Protein AF-0000000074443083 (afdb_homodimer)

Secondary structure (DSSP, 8-state):
--TTS-------------------------------HHHHHHHHHHHIIIIIIHHHIIIIIS-GGGHHHHHHHTHHHHHHHHHTTSS-HHHHHHHS-SS-----GGG--HHHHHHHHHHHS-PPP-TT-SSSPPPTT---HHHHHHHHHHHHIIIIIT-SSS---HHHHHHHHHHHHHHHHHHH-HHHHHHHHHHHHS-S-HHHHHHHHHHHH-/--TTS-------------------------------HHHHHHHHHHHIIIIIIHHIIIIIIS-GGGHHHHHHHTHHHHHHHHHTTSS-HHHHHHHS-SS-----GGG--HHHHHHHHHHHS-PPPPTT-SSSPPPTT---HHHHHHHHHHHHIIIIIT-SSS---HHHHHHHHHHHHHHHHHHH-HHHHHHHHHHHHS-S-HHHHHHHHHHHH-

Solvent-accessible surface area (backbone atoms only — not comparable to full-atom values): 24601 Å² total; per-residue (Å²): 122,73,66,73,66,71,75,80,71,78,85,72,88,77,83,72,71,78,68,73,69,72,68,72,68,70,76,69,75,82,69,75,64,79,69,35,66,29,33,33,43,33,42,49,50,48,37,47,44,28,41,51,43,24,48,32,55,40,59,53,69,48,48,67,88,51,43,66,60,50,50,61,75,41,38,68,61,53,49,51,34,37,74,69,60,73,38,47,72,68,55,47,40,55,70,56,46,88,58,94,54,86,70,59,68,81,68,40,18,56,67,56,48,49,54,44,45,54,67,71,58,79,53,65,67,39,96,60,39,78,85,39,75,54,60,90,83,56,80,45,72,52,30,31,54,28,40,53,52,47,47,44,39,59,62,61,60,60,28,35,48,48,54,33,53,71,69,59,39,54,52,51,50,51,55,50,47,54,35,48,23,70,62,52,31,69,67,50,47,57,29,49,54,51,45,72,71,49,63,56,33,42,65,61,50,52,53,48,54,54,60,67,70,106,124,80,63,75,64,72,76,80,70,79,85,71,87,81,79,72,71,77,69,70,69,72,68,71,68,69,76,68,74,80,69,74,64,79,67,35,65,30,33,34,43,32,41,50,50,47,37,48,44,29,42,50,42,25,49,32,54,40,61,52,70,50,43,65,88,50,44,66,60,50,50,61,74,40,39,68,62,52,48,50,35,39,74,70,60,74,38,46,73,68,56,47,40,55,70,54,45,88,58,94,54,86,70,60,67,78,69,39,18,58,69,58,48,50,53,43,45,55,68,69,54,78,55,65,67,40,95,61,39,77,85,38,75,54,59,90,82,54,82,45,72,52,30,33,55,27,40,53,53,48,48,45,38,60,61,60,60,58,28,35,48,48,54,32,53,71,68,60,39,55,49,52,50,52,55,51,47,53,36,46,25,72,62,52,29,67,65,50,48,57,28,50,55,50,45,72,70,49,64,55,32,43,64,62,50,51,54,49,53,55,61,66,71,105

Structure (mmCIF, N/CA/C/O backbone):
data_AF-0000000074443083-model_v1
#
loop_
_entity.id
_entity.type
_entity.pdbx_description
1 polymer 'E3 ubiquitin-protein ligase DZIP3'
#
loop_
_atom_site.group_PDB
_atom_site.id
_atom_site.type_symbol
_atom_site.label_atom_id
_atom_site.label_alt_id
_atom_site.label_comp_id
_atom_site.label_asym_id
_atom_site.label_entity_id
_atom_site.label_seq_id
_atom_site.pdbx_PDB_ins_code
_atom_site.Cartn_x
_atom_site.Cartn_y
_atom_site.Cartn_z
_atom_site.occupancy
_atom_site.B_iso_or_equiv
_atom_site.auth_seq_id
_atom_site.auth_comp_id
_atom_site.auth_asym_id
_atom_site.auth_atom_id
_atom_site.pdbx_PDB_model_num
ATOM 1 N N . MET A 1 1 ? 19.5 -22.75 -14.625 1 21.95 1 MET A N 1
ATOM 2 C CA . MET A 1 1 ? 18.422 -23.109 -15.539 1 21.95 1 MET A CA 1
ATOM 3 C C . MET A 1 1 ? 17.125 -23.344 -14.766 1 21.95 1 MET A C 1
ATOM 5 O O . MET A 1 1 ? 17.078 -24.172 -13.859 1 21.95 1 MET A O 1
ATOM 9 N N . CYS A 1 2 ? 16.375 -22.266 -14.609 1 32.09 2 CYS A N 1
ATOM 10 C CA . CYS A 1 2 ? 15.164 -22.453 -13.82 1 32.09 2 CYS A CA 1
ATOM 11 C C . CYS A 1 2 ? 14.359 -23.656 -14.312 1 32.09 2 CYS A C 1
ATOM 13 O O . CYS A 1 2 ? 13.859 -23.641 -15.438 1 32.09 2 CYS A O 1
ATOM 15 N N . THR A 1 3 ? 14.844 -24.812 -14.039 1 29.73 3 THR A N 1
ATOM 16 C CA . THR A 1 3 ? 14.398 -26.109 -14.531 1 29.73 3 THR A CA 1
ATOM 17 C C . THR A 1 3 ? 12.875 -26.219 -14.492 1 29.73 3 THR A C 1
ATOM 19 O O . THR A 1 3 ? 12.312 -27.281 -14.719 1 29.73 3 THR A O 1
ATOM 22 N N . LEU A 1 4 ? 12.25 -25.172 -14 1 33.5 4 LEU A N 1
ATOM 23 C CA . LEU A 1 4 ? 10.867 -25.641 -13.906 1 33.5 4 LEU A CA 1
ATOM 24 C C . LEU A 1 4 ? 10.281 -25.891 -15.289 1 33.5 4 LEU A C 1
ATOM 26 O O . LEU A 1 4 ? 9.086 -26.156 -15.422 1 33.5 4 LEU A O 1
ATOM 30 N N . LEU A 1 5 ? 10.867 -25.25 -16.312 1 33.38 5 LEU A N 1
ATOM 31 C CA . LEU A 1 5 ? 10.078 -25.578 -17.5 1 33.38 5 LEU A CA 1
ATOM 32 C C . LEU A 1 5 ? 10.141 -27.062 -17.812 1 33.38 5 LEU A C 1
ATOM 34 O O . LEU A 1 5 ? 11.227 -27.609 -18.047 1 33.38 5 LEU A O 1
ATOM 38 N N . ARG A 1 6 ? 9.242 -27.844 -17.266 1 30.53 6 ARG A N 1
ATOM 39 C CA . ARG A 1 6 ? 9.062 -29.234 -17.672 1 30.53 6 ARG A CA 1
ATOM 40 C C . ARG A 1 6 ? 9.367 -29.422 -19.156 1 30.53 6 ARG A C 1
ATOM 42 O O . ARG A 1 6 ? 8.891 -28.656 -19.984 1 30.53 6 ARG A O 1
ATOM 49 N N . SER A 1 7 ? 10.57 -29.891 -19.5 1 26.97 7 SER A N 1
ATOM 50 C CA . SER A 1 7 ? 10.906 -30.469 -20.797 1 26.97 7 SER A CA 1
ATOM 51 C C . SER A 1 7 ? 9.773 -31.344 -21.328 1 26.97 7 SER A C 1
ATOM 53 O O . SER A 1 7 ? 9.406 -32.344 -20.719 1 26.97 7 SER A O 1
ATOM 55 N N . PHE A 1 8 ? 8.781 -30.828 -22 1 29.48 8 PHE A N 1
ATOM 56 C CA . PHE A 1 8 ? 7.875 -31.625 -22.812 1 29.48 8 PHE A CA 1
ATOM 57 C C . PHE A 1 8 ? 8.648 -32.562 -23.719 1 29.48 8 PHE A C 1
ATOM 59 O O . PHE A 1 8 ? 9.156 -32.156 -24.766 1 29.48 8 PHE A O 1
ATOM 66 N N . ASP A 1 9 ? 9.516 -33.438 -23.172 1 26.5 9 ASP A N 1
ATOM 67 C CA . ASP A 1 9 ? 10.195 -34.406 -24.016 1 26.5 9 ASP A CA 1
ATOM 68 C C . ASP A 1 9 ? 9.203 -35.125 -24.938 1 26.5 9 ASP A C 1
ATOM 70 O O . ASP A 1 9 ? 8.047 -35.312 -24.562 1 26.5 9 ASP A O 1
ATOM 74 N N . LYS A 1 10 ? 9.531 -35.281 -26.203 1 28.55 10 LYS A N 1
ATOM 75 C CA . LYS A 1 10 ? 8.914 -35.906 -27.359 1 28.55 10 LYS A CA 1
ATOM 76 C C . LYS A 1 10 ? 8.539 -37.344 -27.078 1 28.55 10 LYS A C 1
ATOM 78 O O . LYS A 1 10 ? 9.281 -38.062 -26.391 1 28.55 10 LYS A O 1
ATOM 83 N N . PRO A 1 11 ? 7.203 -37.812 -27.359 1 29.81 11 PRO A N 1
ATOM 84 C CA . PRO A 1 11 ? 6.582 -39.125 -27.203 1 29.81 11 PRO A CA 1
ATOM 85 C C . PRO A 1 11 ? 7.336 -40.25 -27.938 1 29.81 11 PRO A C 1
ATOM 87 O O . PRO A 1 11 ? 7.395 -40.219 -29.172 1 29.81 11 PRO A O 1
ATOM 90 N N . GLY A 1 12 ? 8.617 -40.562 -27.719 1 25.81 12 GLY A N 1
ATOM 91 C CA . GLY A 1 12 ? 9.016 -41.719 -28.531 1 25.81 12 GLY A CA 1
ATOM 92 C C . GLY A 1 12 ? 8.031 -42.844 -28.484 1 25.81 12 GLY A C 1
ATOM 93 O O . GLY A 1 12 ? 7.043 -42.812 -27.766 1 25.81 12 GLY A O 1
ATOM 94 N N . GLY A 1 13 ? 8.453 -44.219 -28.719 1 26.98 13 GLY A N 1
ATOM 95 C CA . GLY A 1 13 ? 7.91 -45.469 -29.25 1 26.98 13 GLY A CA 1
ATOM 96 C C . GLY A 1 13 ? 6.82 -46.062 -28.391 1 26.98 13 GLY A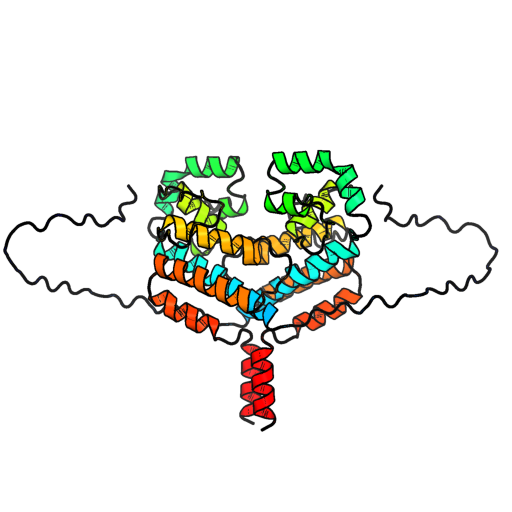 C 1
ATOM 97 O O . GLY A 1 13 ? 6.637 -45.656 -27.234 1 26.98 13 GLY A O 1
ATOM 98 N N . LYS A 1 14 ? 6.07 -47.375 -28.875 1 30.81 14 LYS A N 1
ATOM 99 C CA . LYS A 1 14 ? 4.754 -48 -28.875 1 30.81 14 LYS A CA 1
ATOM 100 C C . LYS A 1 14 ? 4.41 -48.562 -27.5 1 30.81 14 LYS A C 1
ATOM 102 O O . LYS A 1 14 ? 3.295 -49.031 -27.281 1 30.81 14 LYS A O 1
ATOM 107 N N . ASN A 1 15 ? 5.434 -49.094 -26.797 1 29.47 15 ASN A N 1
ATOM 108 C CA . ASN A 1 15 ? 4.906 -50.125 -25.906 1 29.47 15 ASN A CA 1
ATOM 109 C C . ASN A 1 15 ? 4.016 -49.531 -24.828 1 29.47 15 ASN A C 1
ATOM 111 O O . ASN A 1 15 ? 4.457 -48.688 -24.047 1 29.47 15 ASN A O 1
ATOM 115 N N . LYS A 1 16 ? 2.668 -49.594 -25.062 1 30.8 16 LYS A N 1
ATOM 116 C CA . LYS A 1 16 ? 1.532 -48.969 -24.391 1 30.8 16 LYS A CA 1
ATOM 117 C C . LYS A 1 16 ? 1.46 -49.406 -22.922 1 30.8 16 LYS A C 1
ATOM 119 O O . LYS A 1 16 ? 0.587 -50.188 -22.547 1 30.8 16 LYS A O 1
ATOM 124 N N . GLY A 1 17 ? 2.584 -49.938 -22.344 1 27.62 17 GLY A N 1
ATOM 125 C CA . GLY A 1 17 ? 2.174 -50.281 -20.984 1 27.62 17 GLY A CA 1
ATOM 126 C C . GLY A 1 17 ? 1.468 -49.156 -20.266 1 27.62 17 GLY A C 1
ATOM 127 O O . GLY A 1 17 ? 1.837 -48 -20.422 1 27.62 17 GLY A O 1
ATOM 128 N N . ARG A 1 18 ? 0.108 -49.375 -20.062 1 26.36 18 ARG A N 1
ATOM 129 C CA . ARG A 1 18 ? -0.791 -48.5 -19.328 1 26.36 18 ARG A CA 1
ATOM 130 C C . ARG A 1 18 ? -0.163 -48.094 -18 1 26.36 18 ARG A C 1
ATOM 132 O O . ARG A 1 18 ? -0.081 -48.875 -17.062 1 26.36 18 ARG A O 1
ATOM 139 N N . PHE A 1 19 ? 1.035 -47.531 -18.078 1 27.91 19 PHE A N 1
ATOM 140 C CA . PHE A 1 19 ? 1.355 -46.969 -16.766 1 27.91 19 PHE A CA 1
ATOM 141 C C . PHE A 1 19 ? 0.205 -46.125 -16.234 1 27.91 19 PHE A C 1
ATOM 143 O O . PHE A 1 19 ? -0.205 -45.156 -16.875 1 27.91 19 PHE A O 1
ATOM 150 N N . THR A 1 20 ? -0.687 -46.844 -15.594 1 27.45 20 THR A N 1
ATOM 151 C CA . THR A 1 20 ? -1.632 -46.094 -14.789 1 27.45 20 THR A CA 1
ATOM 152 C C . THR A 1 20 ? -0.911 -45 -13.992 1 27.45 20 THR A C 1
ATOM 154 O O . THR A 1 20 ? -0.079 -45.312 -13.133 1 27.45 20 THR A O 1
ATOM 157 N N . ARG A 1 21 ? -0.458 -44.094 -14.711 1 28.52 21 ARG A N 1
ATOM 158 C CA . ARG A 1 21 ? -0.079 -42.875 -13.984 1 28.52 21 ARG A CA 1
ATOM 159 C C . ARG A 1 21 ? -1.029 -42.625 -12.82 1 28.52 21 ARG A C 1
ATOM 161 O O . ARG A 1 21 ? -2.188 -42.25 -13.031 1 28.52 21 ARG A O 1
ATOM 168 N N . LYS A 1 22 ? -0.88 -43.5 -11.836 1 29.91 22 LYS A N 1
ATOM 169 C CA . LYS A 1 22 ? -1.495 -43 -10.617 1 29.91 22 LYS A CA 1
ATOM 170 C C . LYS A 1 22 ? -1.145 -41.5 -10.406 1 29.91 22 LYS A C 1
ATOM 172 O O . LYS A 1 22 ? 0.014 -41.188 -10.156 1 29.91 22 LYS A O 1
ATOM 177 N N . THR A 1 23 ? -1.631 -40.688 -11.297 1 30.55 23 THR A N 1
ATOM 178 C CA . THR A 1 23 ? -1.679 -39.281 -10.938 1 30.55 23 THR A CA 1
ATOM 179 C C . THR A 1 23 ? -1.945 -39.094 -9.445 1 30.55 23 THR A C 1
ATOM 181 O O . THR A 1 23 ? -3.07 -39.312 -8.984 1 30.55 23 THR A O 1
ATOM 184 N N . LEU A 1 24 ? -1.161 -39.719 -8.664 1 28.94 24 LEU A N 1
ATOM 185 C CA . LEU A 1 24 ? -1.35 -39.25 -7.297 1 28.94 24 LEU A CA 1
ATOM 186 C C . LEU A 1 24 ? -1.597 -37.75 -7.262 1 28.94 24 LEU A C 1
ATOM 188 O O . LEU A 1 24 ? -0.671 -36.938 -7.457 1 28.94 24 LEU A O 1
ATOM 192 N N . ALA A 1 25 ? -2.621 -37.25 -7.852 1 34.62 25 ALA A N 1
ATOM 193 C CA . ALA A 1 25 ? -3.117 -35.906 -7.57 1 34.62 25 ALA A CA 1
ATOM 194 C C . ALA A 1 25 ? -2.938 -35.562 -6.094 1 34.62 25 ALA A C 1
ATOM 196 O O . ALA A 1 25 ? -3.654 -36.094 -5.234 1 34.62 25 ALA A O 1
ATOM 197 N N . THR A 1 26 ? -1.916 -35.625 -5.48 1 36.12 26 THR A N 1
ATOM 198 C CA . THR A 1 26 ? -1.857 -35.062 -4.137 1 36.12 26 THR A CA 1
ATOM 199 C C . THR A 1 26 ? -2.768 -33.844 -4.016 1 36.12 26 THR A C 1
ATOM 201 O O . THR A 1 26 ? -2.691 -32.938 -4.836 1 36.12 26 THR A O 1
ATOM 204 N N . ALA A 1 27 ? -3.92 -33.906 -3.539 1 40.28 27 ALA A N 1
ATOM 205 C CA . ALA A 1 27 ? -4.949 -32.938 -3.217 1 40.28 27 ALA A CA 1
ATOM 206 C C . ALA A 1 27 ? -4.332 -31.656 -2.65 1 40.28 27 ALA A C 1
ATOM 208 O O . ALA A 1 27 ? -3.791 -31.656 -1.542 1 40.28 27 ALA A O 1
ATOM 209 N N . ALA A 1 28 ? -3.6 -30.891 -3.381 1 48.31 28 ALA A N 1
ATOM 210 C CA . ALA A 1 28 ? -3.086 -29.625 -2.881 1 48.31 28 ALA A CA 1
ATOM 211 C C . ALA A 1 28 ? -4.105 -28.938 -1.975 1 48.31 28 ALA A C 1
ATOM 213 O O . ALA A 1 28 ? -5.309 -29 -2.232 1 48.31 28 ALA A O 1
ATOM 214 N N . ALA A 1 29 ? -3.943 -28.891 -0.632 1 56.72 29 ALA A N 1
ATOM 215 C CA . ALA A 1 29 ? -4.816 -28.234 0.334 1 56.72 29 ALA A CA 1
ATOM 216 C C . ALA A 1 29 ? -5.473 -27 -0.277 1 56.72 29 ALA A C 1
ATOM 218 O O . ALA A 1 29 ? -4.848 -26.281 -1.056 1 56.72 29 ALA A O 1
ATOM 219 N N . PRO A 1 30 ? -6.766 -27 -0.264 1 70.44 30 PRO A N 1
ATOM 220 C CA . PRO A 1 30 ? -7.547 -25.906 -0.836 1 70.44 30 PRO A CA 1
ATOM 221 C C . PRO A 1 30 ? -7.051 -24.531 -0.384 1 70.44 30 PRO A C 1
ATOM 223 O O . PRO A 1 30 ? -6.727 -24.344 0.791 1 70.44 30 PRO A O 1
ATOM 226 N N . VAL A 1 31 ? -6.59 -23.766 -1.289 1 83.94 31 VAL A N 1
ATOM 227 C CA . VAL A 1 31 ? -6.176 -22.391 -1.04 1 83.94 31 VAL A CA 1
ATOM 228 C C . VAL A 1 31 ? -7.395 -21.547 -0.687 1 83.94 31 VAL A C 1
ATOM 230 O O . VAL A 1 31 ? -8.414 -21.578 -1.387 1 83.94 31 VAL A O 1
ATOM 233 N N . SER A 1 32 ? -7.5 -21.094 0.557 1 88.31 32 SER A N 1
ATOM 234 C CA . SER A 1 32 ? -8.602 -20.234 0.985 1 88.31 32 SER A CA 1
ATOM 235 C C . SER A 1 32 ? -8.086 -18.984 1.67 1 88.31 32 SER A C 1
ATOM 237 O O . SER A 1 32 ? -7.07 -19.016 2.373 1 88.31 32 SER A O 1
ATOM 239 N N . PHE A 1 33 ? -8.781 -17.875 1.314 1 90.94 33 PHE A N 1
ATOM 240 C CA . PHE A 1 33 ? -8.461 -16.578 1.904 1 90.94 33 PHE A CA 1
ATOM 241 C C . PHE A 1 33 ? -9.688 -15.977 2.58 1 90.94 33 PHE A C 1
ATOM 243 O O . PHE A 1 33 ? -10.383 -15.141 1.99 1 90.94 33 PHE A O 1
ATOM 250 N N . SER A 1 34 ? -9.953 -16.344 3.771 1 88.75 34 SER A N 1
ATOM 251 C CA . SER A 1 34 ? -11.141 -15.875 4.477 1 88.75 34 SER A CA 1
ATOM 252 C C . SER A 1 34 ? -10.883 -14.555 5.191 1 88.75 34 SER A C 1
ATOM 254 O O . SER A 1 34 ? -9.75 -14.266 5.578 1 88.75 34 SER A O 1
ATOM 256 N N . SER A 1 35 ? -11.977 -13.789 5.328 1 89.75 35 SER A N 1
ATOM 257 C CA . SER A 1 35 ? -11.891 -12.531 6.07 1 89.75 35 SER A CA 1
ATOM 258 C C . SER A 1 35 ? -11.805 -12.789 7.574 1 89.75 35 SER A C 1
ATOM 260 O O . SER A 1 35 ? -12.5 -13.656 8.102 1 89.75 35 SER A O 1
ATOM 262 N N . THR A 1 36 ? -10.883 -12.109 8.156 1 93.5 36 THR A N 1
ATOM 263 C CA . THR A 1 36 ? -10.68 -12.18 9.594 1 93.5 36 THR A CA 1
ATOM 264 C C . THR A 1 36 ? -10.695 -10.789 10.219 1 93.5 36 THR A C 1
ATOM 266 O O . THR A 1 36 ? -10.688 -9.781 9.5 1 93.5 36 THR A O 1
ATOM 269 N N . LYS A 1 37 ? -10.836 -10.789 11.539 1 94.88 37 LYS A N 1
ATOM 270 C CA . LYS A 1 37 ? -10.719 -9.516 12.242 1 94.88 37 LYS A CA 1
ATOM 271 C C . LYS A 1 37 ? -9.383 -8.844 11.945 1 94.88 37 LYS A C 1
ATOM 273 O O . LYS A 1 37 ? -9.312 -7.621 11.805 1 94.88 37 LYS A O 1
ATOM 278 N N . GLU A 1 38 ? -8.375 -9.617 11.789 1 96.75 38 GLU A N 1
ATOM 279 C CA . GLU A 1 38 ? -7.035 -9.117 11.508 1 96.75 38 GLU A CA 1
ATOM 280 C C . GLU A 1 38 ? -6.965 -8.469 10.125 1 96.75 38 GLU A C 1
ATOM 282 O O . GLU A 1 38 ? -6.258 -7.477 9.938 1 96.75 38 GLU A O 1
ATOM 287 N N . ALA A 1 39 ? -7.668 -9.023 9.195 1 96.19 39 ALA A N 1
ATOM 288 C CA . ALA A 1 39 ? -7.734 -8.445 7.863 1 96.19 39 ALA A CA 1
ATOM 289 C C . ALA A 1 39 ? -8.477 -7.109 7.883 1 96.19 39 ALA A C 1
ATOM 291 O O . ALA A 1 39 ? -8.102 -6.172 7.168 1 96.19 39 ALA A O 1
ATOM 292 N N . THR A 1 40 ? -9.492 -7.031 8.703 1 95.88 40 THR A N 1
ATOM 293 C CA . THR A 1 40 ? -10.227 -5.781 8.844 1 95.88 40 THR A CA 1
ATOM 294 C C . THR A 1 40 ? -9.352 -4.715 9.5 1 95.88 40 THR A C 1
ATOM 296 O O . THR A 1 40 ? -9.422 -3.541 9.133 1 95.88 40 THR A O 1
ATOM 299 N N . ASN A 1 41 ? -8.562 -5.141 10.492 1 96.81 41 ASN A N 1
ATOM 300 C CA . ASN A 1 41 ? -7.605 -4.234 11.109 1 96.81 41 ASN A CA 1
ATOM 301 C C . ASN A 1 41 ? -6.668 -3.621 10.07 1 96.81 41 ASN A C 1
ATOM 303 O O . ASN A 1 41 ? -6.426 -2.412 10.086 1 96.81 41 ASN A O 1
ATOM 307 N N . TYR A 1 42 ? -6.18 -4.457 9.219 1 97.75 42 TYR A N 1
ATOM 308 C CA . TYR A 1 42 ? -5.297 -4.02 8.141 1 97.75 42 TYR A CA 1
ATOM 309 C C . TYR A 1 42 ? -5.984 -2.994 7.25 1 97.75 42 TYR A C 1
ATOM 311 O O . TYR A 1 42 ? -5.418 -1.942 6.949 1 97.75 42 TYR A O 1
ATOM 319 N N . ALA A 1 43 ? -7.156 -3.332 6.875 1 96.19 43 ALA A N 1
ATOM 320 C CA . ALA A 1 43 ? -7.91 -2.436 6 1 96.19 43 ALA A CA 1
ATOM 321 C C . ALA A 1 43 ? -8.156 -1.09 6.676 1 96.19 43 ALA A C 1
ATOM 323 O O . ALA A 1 43 ? -8.086 -0.042 6.031 1 96.19 43 ALA A O 1
ATOM 324 N N . ARG A 1 44 ? -8.445 -1.139 7.898 1 96.69 44 ARG A N 1
ATOM 325 C CA . ARG A 1 44 ? -8.719 0.075 8.664 1 96.69 44 ARG A CA 1
ATOM 326 C C . ARG A 1 44 ? -7.473 0.954 8.75 1 96.69 44 ARG A C 1
ATOM 328 O O . ARG A 1 44 ? -7.559 2.178 8.641 1 96.69 44 ARG A O 1
ATOM 335 N N . LEU A 1 45 ? -6.379 0.313 8.953 1 98 45 LEU A N 1
ATOM 336 C CA . LEU A 1 45 ? -5.125 1.057 9.008 1 98 45 LEU A CA 1
ATOM 337 C C . LEU A 1 45 ? -4.805 1.684 7.656 1 98 45 LEU A C 1
ATOM 339 O O . LEU A 1 45 ? -4.312 2.812 7.59 1 98 45 LEU A O 1
ATOM 343 N N . CYS A 1 46 ? -5.086 0.948 6.633 1 97.31 46 CYS A N 1
ATOM 344 C CA . CYS A 1 46 ? -4.879 1.502 5.297 1 97.31 46 CYS A CA 1
ATOM 345 C C . CYS A 1 46 ? -5.727 2.75 5.09 1 97.31 46 CYS A C 1
ATOM 347 O O . CYS A 1 46 ? -5.234 3.764 4.59 1 97.31 46 CYS A O 1
ATOM 349 N N . ARG A 1 47 ? -6.93 2.736 5.52 1 96.56 47 ARG A N 1
ATOM 350 C CA . ARG A 1 47 ? -7.816 3.889 5.398 1 96.56 47 ARG A CA 1
ATOM 351 C C . ARG A 1 47 ? -7.297 5.066 6.219 1 96.56 47 ARG A C 1
ATOM 353 O O . ARG A 1 47 ? -7.355 6.215 5.773 1 96.56 47 ARG A O 1
ATOM 360 N N . LEU A 1 48 ? -6.867 4.734 7.387 1 97.88 48 LEU A N 1
ATOM 361 C CA . LEU A 1 48 ? -6.344 5.773 8.266 1 97.88 48 LEU A CA 1
ATOM 362 C C . LEU A 1 48 ? -5.188 6.516 7.602 1 97.88 48 LEU A C 1
ATOM 364 O O . LEU A 1 48 ? -5.156 7.75 7.602 1 97.88 48 LEU A O 1
ATOM 368 N N . LEU A 1 49 ? -4.344 5.762 6.984 1 97.75 49 LEU A N 1
ATOM 369 C CA . LEU A 1 49 ? -3.152 6.367 6.402 1 97.75 49 LEU A CA 1
ATOM 370 C C . LEU A 1 49 ? -3.473 7.016 5.059 1 97.75 49 LEU A C 1
ATOM 372 O O . LEU A 1 49 ? -3.094 8.164 4.812 1 97.75 49 LEU A O 1
ATOM 376 N N . VAL A 1 50 ? -4.156 6.312 4.242 1 96.62 50 VAL A N 1
ATOM 377 C CA . VAL A 1 50 ? -4.383 6.797 2.885 1 96.62 50 VAL A CA 1
ATOM 378 C C . VAL A 1 50 ? -5.367 7.961 2.904 1 96.62 50 VAL A C 1
ATOM 380 O O . VAL A 1 50 ? -5.117 9 2.293 1 96.62 50 VAL A O 1
ATOM 383 N N . ASP A 1 51 ? -6.469 7.832 3.609 1 95.62 51 ASP A N 1
ATOM 384 C CA . ASP A 1 51 ? -7.484 8.875 3.588 1 95.62 51 ASP A CA 1
ATOM 385 C C . ASP A 1 51 ? -7.129 10.008 4.547 1 95.62 51 ASP A C 1
ATOM 387 O O . ASP A 1 51 ? -7.031 11.172 4.137 1 95.62 51 ASP A O 1
ATOM 391 N N . VAL A 1 52 ? -6.945 9.664 5.777 1 95.81 52 VAL A N 1
ATOM 392 C CA . VAL A 1 52 ? -6.742 10.703 6.785 1 95.81 52 VAL A CA 1
ATOM 393 C C . VAL A 1 52 ? -5.324 11.258 6.676 1 95.81 52 VAL A C 1
ATOM 395 O O . VAL A 1 52 ? -5.121 12.469 6.707 1 95.81 52 VAL A O 1
ATOM 398 N N . GLY A 1 53 ? -4.34 10.336 6.539 1 96.19 53 GLY A N 1
ATOM 399 C CA . GLY A 1 53 ? -2.957 10.773 6.418 1 96.19 53 GLY A CA 1
ATOM 400 C C . GLY A 1 53 ? -2.729 11.719 5.258 1 96.19 53 GLY A C 1
ATOM 401 O O . GLY A 1 53 ? -2.104 12.773 5.422 1 96.19 53 GLY A O 1
ATOM 402 N N . CYS A 1 54 ? -3.225 11.359 4.133 1 93.88 54 CYS A N 1
ATOM 403 C CA . CYS A 1 54 ? -3.092 12.234 2.971 1 93.88 54 CYS A CA 1
ATOM 404 C C . CYS A 1 54 ? -3.771 13.578 3.213 1 93.88 54 CYS A C 1
ATOM 406 O O . CYS A 1 54 ? -3.213 14.625 2.893 1 93.88 54 CYS A O 1
ATOM 408 N N . HIS A 1 55 ? -4.973 13.516 3.768 1 92.38 55 HIS A N 1
ATOM 409 C CA . HIS A 1 55 ? -5.73 14.742 4.012 1 92.38 55 HIS A CA 1
ATOM 410 C C . HIS A 1 55 ? -4.973 15.68 4.949 1 92.38 55 HIS A C 1
ATOM 412 O O . HIS A 1 55 ? -4.891 16.875 4.691 1 92.38 55 HIS A O 1
ATOM 418 N N . VAL A 1 56 ? -4.422 15.172 5.91 1 93.25 56 VAL A N 1
ATOM 419 C CA . VAL A 1 56 ? -3.723 15.969 6.914 1 93.25 56 VAL A CA 1
ATOM 420 C C . VAL A 1 56 ? -2.455 16.562 6.309 1 93.25 56 VAL A C 1
ATOM 422 O O . VAL A 1 56 ? -2.193 17.766 6.457 1 93.25 56 VAL A O 1
ATOM 425 N N . LEU A 1 57 ? -1.681 15.805 5.617 1 91.38 57 LEU A N 1
ATOM 426 C CA . LEU A 1 57 ? -0.428 16.281 5.035 1 91.38 57 LEU A CA 1
ATOM 427 C C . LEU A 1 57 ? -0.689 17.328 3.955 1 91.38 57 LEU A C 1
ATOM 429 O O . LEU A 1 57 ? 0.078 18.281 3.809 1 91.38 57 LEU A O 1
ATOM 433 N N . ARG A 1 58 ? -1.706 17.109 3.297 1 87 58 ARG A N 1
ATOM 434 C CA . ARG A 1 58 ? -2.045 18 2.195 1 87 58 ARG A CA 1
ATOM 435 C C . ARG A 1 58 ? -2.609 19.328 2.715 1 87 58 ARG A C 1
ATOM 437 O O . ARG A 1 58 ? -2.217 20.391 2.254 1 87 58 ARG A O 1
ATOM 444 N N . ASP A 1 59 ? -3.576 19.297 3.611 1 78.81 59 ASP A N 1
ATOM 445 C CA . ASP A 1 59 ? -4.391 20.453 3.951 1 78.81 59 ASP A CA 1
ATOM 446 C C . ASP A 1 59 ? -3.801 21.203 5.137 1 78.81 59 ASP A C 1
ATOM 448 O O . ASP A 1 59 ? -4.004 22.422 5.273 1 78.81 59 ASP A O 1
ATOM 452 N N . SER A 1 60 ? -3.15 20.516 5.848 1 66.19 60 SER A N 1
ATOM 453 C CA . SER A 1 60 ? -2.727 21.172 7.082 1 66.19 60 SER A CA 1
ATOM 454 C C . SER A 1 60 ? -1.28 21.656 6.988 1 66.19 60 SER A C 1
ATOM 456 O O . SER A 1 60 ? -0.916 22.672 7.574 1 66.19 60 SER A O 1
ATOM 458 N N . ILE A 1 61 ? -0.512 21.031 6.18 1 63.88 61 ILE A N 1
ATOM 459 C CA . ILE A 1 61 ? 0.898 21.406 6.184 1 63.88 61 ILE A CA 1
ATOM 460 C C . ILE A 1 61 ? 1.219 22.219 4.938 1 63.88 61 ILE A C 1
ATOM 462 O O . ILE A 1 61 ? 1.933 23.219 5.012 1 63.88 61 ILE A O 1
ATOM 466 N N . HIS A 1 62 ? 0.735 21.797 3.846 1 61.41 62 HIS A N 1
ATOM 467 C CA . HIS A 1 62 ? 0.948 22.625 2.656 1 61.41 62 HIS A CA 1
ATOM 468 C C . HIS A 1 62 ? -0.377 22.984 1.996 1 61.41 62 HIS A C 1
ATOM 470 O O . HIS A 1 62 ? -0.833 22.297 1.084 1 61.41 62 HIS A O 1
ATOM 476 N N . PRO A 1 63 ? -0.735 24.062 2.477 1 62.5 63 PRO A N 1
ATOM 477 C CA . PRO A 1 63 ? -2.021 24.453 1.896 1 62.5 63 PRO A CA 1
ATOM 478 C C . PRO A 1 63 ? -1.947 24.656 0.384 1 62.5 63 PRO A C 1
ATOM 480 O O . PRO A 1 63 ? -0.924 25.109 -0.134 1 62.5 63 PRO A O 1
ATOM 483 N N . PRO A 1 64 ? -2.93 24.312 -0.262 1 63.19 64 PRO A N 1
ATOM 484 C CA . PRO A 1 64 ? -3.016 24.312 -1.725 1 63.19 64 PRO A CA 1
ATOM 485 C C . PRO A 1 64 ? -2.805 25.719 -2.316 1 63.19 64 PRO A C 1
ATOM 487 O O . PRO A 1 64 ? -2.391 25.844 -3.471 1 63.19 64 PRO A O 1
ATOM 490 N N . SER A 1 65 ? -3.068 26.609 -1.588 1 66.69 65 SER A N 1
ATOM 491 C CA . SER A 1 65 ? -3.088 27.953 -2.164 1 66.69 65 SER A CA 1
ATOM 492 C C . SER A 1 65 ? -1.708 28.359 -2.672 1 66.69 65 SER A C 1
ATOM 494 O O . SER A 1 65 ? -1.592 29.109 -3.645 1 66.69 65 SER A O 1
ATOM 496 N N . ASN A 1 66 ? -0.696 27.828 -2.205 1 76.31 66 ASN A N 1
ATOM 497 C CA . ASN A 1 66 ? 0.646 28.234 -2.609 1 76.31 66 ASN A CA 1
ATOM 498 C C . ASN A 1 66 ? 1.344 27.141 -3.412 1 76.31 66 ASN A C 1
ATOM 500 O O . ASN A 1 66 ? 2.535 27.25 -3.709 1 76.31 66 ASN A O 1
ATOM 504 N N . LEU A 1 67 ? 0.569 26.219 -3.785 1 83 67 LEU A N 1
ATOM 505 C CA . LEU A 1 67 ? 1.175 25.047 -4.395 1 83 67 LEU A CA 1
ATOM 506 C C . LEU A 1 67 ? 1.817 25.391 -5.73 1 83 67 LEU A C 1
ATOM 508 O O . LEU A 1 67 ? 2.982 25.062 -5.969 1 83 67 LEU A O 1
ATOM 512 N N . HIS A 1 68 ? 1.082 26.109 -6.48 1 83.56 68 HIS A N 1
ATOM 513 C CA . HIS A 1 68 ? 1.566 26.438 -7.82 1 83.56 68 HIS A CA 1
ATOM 514 C C . HIS A 1 68 ? 2.836 27.281 -7.754 1 83.56 68 HIS A C 1
ATOM 516 O O . HIS A 1 68 ? 3.803 27 -8.469 1 83.56 68 HIS A O 1
ATOM 522 N N . LYS A 1 69 ? 2.725 28.234 -6.965 1 85.25 69 LYS A N 1
ATOM 523 C CA . LYS A 1 69 ? 3.875 29.109 -6.801 1 85.25 69 LYS A CA 1
ATOM 524 C C . LYS A 1 69 ? 5.094 28.344 -6.301 1 85.25 69 LYS A C 1
ATOM 526 O O . LYS A 1 69 ? 6.203 28.531 -6.805 1 85.25 69 LYS A O 1
ATOM 531 N N . ASN A 1 70 ? 4.875 27.469 -5.328 1 87.62 70 ASN A N 1
ATOM 532 C CA . ASN A 1 70 ? 5.969 26.688 -4.766 1 87.62 70 ASN A CA 1
ATOM 533 C C . ASN A 1 70 ? 6.57 25.734 -5.797 1 87.62 70 ASN A C 1
ATOM 535 O O . ASN A 1 70 ? 7.785 25.547 -5.828 1 87.62 70 ASN A O 1
ATOM 539 N N . LEU A 1 71 ? 5.734 25.25 -6.602 1 89.44 71 LEU A N 1
ATOM 540 C CA . LEU A 1 71 ? 6.211 24.312 -7.621 1 89.44 71 LEU A CA 1
ATOM 541 C C . LEU A 1 71 ? 7.062 25.031 -8.656 1 89.44 71 LEU A C 1
ATOM 543 O O . LEU A 1 71 ? 8.062 24.484 -9.133 1 89.44 71 LEU A O 1
ATOM 547 N N . ARG A 1 72 ? 6.633 26.219 -8.906 1 89.62 72 ARG A N 1
ATOM 548 C CA . ARG A 1 72 ? 7.398 27.016 -9.867 1 89.62 72 ARG A CA 1
ATOM 549 C C . ARG A 1 72 ? 8.742 27.422 -9.281 1 89.62 72 ARG A C 1
ATOM 551 O O . ARG A 1 72 ? 9.773 27.328 -9.945 1 89.62 72 ARG A O 1
ATOM 558 N N . THR A 1 73 ? 8.68 27.844 -8.102 1 91.88 73 THR A N 1
ATOM 559 C CA . THR A 1 73 ? 9.867 28.344 -7.434 1 91.88 73 THR A CA 1
ATOM 560 C C . THR A 1 73 ? 10.906 27.234 -7.254 1 91.88 73 THR A C 1
ATOM 562 O O . THR A 1 73 ? 12.109 27.484 -7.348 1 91.88 73 THR A O 1
ATOM 565 N N . HIS A 1 74 ? 10.453 26.047 -7.035 1 93.12 74 HIS A N 1
ATOM 566 C CA . HIS A 1 74 ? 11.367 24.953 -6.711 1 93.12 74 HIS A CA 1
ATOM 567 C C . HIS A 1 74 ? 11.484 23.969 -7.871 1 93.12 74 HIS A C 1
ATOM 569 O O . HIS A 1 74 ? 11.844 22.812 -7.676 1 93.12 74 HIS A O 1
ATOM 575 N N . HIS A 1 75 ? 11.242 24.406 -9.023 1 94.38 75 HIS A N 1
ATOM 576 C CA . HIS A 1 75 ? 11.211 23.547 -10.203 1 94.38 75 HIS A CA 1
ATOM 577 C C . HIS A 1 75 ? 12.555 22.859 -10.406 1 94.38 75 HIS A C 1
ATOM 579 O O . HIS A 1 75 ? 12.609 21.641 -10.648 1 94.38 75 HIS A O 1
ATOM 585 N N . SER A 1 76 ? 13.602 23.609 -10.281 1 95.56 76 SER A N 1
ATOM 586 C CA . SER A 1 76 ? 14.93 23.047 -10.539 1 95.56 76 SER A CA 1
ATOM 587 C C . SER A 1 76 ? 15.289 21.984 -9.516 1 95.56 76 SER A C 1
ATOM 589 O O . SER A 1 76 ? 15.859 20.953 -9.867 1 95.56 76 SER A O 1
ATOM 591 N N . LYS A 1 77 ? 14.969 22.266 -8.344 1 93.94 77 LYS A N 1
ATOM 592 C CA . LYS A 1 77 ? 15.227 21.297 -7.289 1 93.94 77 LYS A CA 1
ATOM 593 C C . LYS A 1 77 ? 14.422 20.016 -7.512 1 93.94 77 LYS A C 1
ATOM 595 O O . LYS A 1 77 ? 14.945 18.906 -7.375 1 93.94 77 LYS A O 1
ATOM 600 N N . LEU A 1 78 ? 13.219 20.125 -7.836 1 94.62 78 LEU A N 1
ATOM 601 C CA . LEU A 1 78 ? 12.344 18.984 -8.062 1 94.62 78 LEU A CA 1
ATOM 602 C C . LEU A 1 78 ? 12.766 18.219 -9.312 1 94.62 78 LEU A C 1
ATOM 604 O O . LEU A 1 78 ? 12.656 16.984 -9.352 1 94.62 78 LEU A O 1
ATOM 608 N N . GLN A 1 79 ? 13.281 18.922 -10.25 1 95.88 79 GLN A N 1
ATOM 609 C CA . GLN A 1 79 ? 13.797 18.266 -11.445 1 95.88 79 GLN A CA 1
ATOM 610 C C . GLN A 1 79 ? 15 17.391 -11.117 1 95.88 79 GLN A C 1
ATOM 612 O O . GLN A 1 79 ? 15.172 16.312 -11.695 1 95.88 79 GLN A O 1
ATOM 617 N N . LEU A 1 80 ? 15.797 17.906 -10.273 1 94.69 80 LEU A N 1
ATOM 618 C CA . LEU A 1 80 ? 16.938 17.109 -9.82 1 94.69 80 LEU A CA 1
ATOM 619 C C . LEU A 1 80 ? 16.469 15.836 -9.125 1 94.69 80 LEU A C 1
ATOM 621 O O . LEU A 1 80 ? 17.062 14.773 -9.312 1 94.69 80 LEU A O 1
ATOM 625 N N . LEU A 1 81 ? 15.414 15.914 -8.367 1 93.88 81 LEU A N 1
ATOM 626 C CA . LEU A 1 81 ? 14.867 14.75 -7.68 1 93.88 81 LEU A CA 1
ATOM 627 C C . LEU A 1 81 ? 14.297 13.75 -8.68 1 93.88 81 LEU A C 1
ATOM 629 O O . LEU A 1 81 ? 14.359 12.539 -8.445 1 93.88 81 LEU A O 1
ATOM 633 N N . GLN A 1 82 ? 13.742 14.258 -9.719 1 93.62 82 GLN A N 1
ATOM 634 C CA . GLN A 1 82 ? 13.273 13.367 -10.773 1 93.62 82 GLN A CA 1
ATOM 635 C C . GLN A 1 82 ? 14.438 12.648 -11.445 1 93.62 82 GLN A C 1
ATOM 637 O O . GLN A 1 82 ? 14.367 11.445 -11.711 1 93.62 82 GLN A O 1
ATOM 642 N N . MET A 1 83 ? 15.5 13.391 -11.656 1 92.06 83 MET A N 1
ATOM 643 C CA . MET A 1 83 ? 16.688 12.82 -12.289 1 92.06 83 MET A CA 1
ATOM 644 C C . MET A 1 83 ? 17.312 11.75 -11.406 1 92.06 83 MET A C 1
ATOM 646 O O . MET A 1 83 ? 17.859 10.766 -11.906 1 92.06 83 MET A O 1
ATOM 650 N N . ARG A 1 84 ? 17.203 11.969 -10.164 1 87.75 84 ARG A N 1
ATOM 651 C CA . ARG A 1 84 ? 17.766 11.031 -9.195 1 87.75 84 ARG A CA 1
ATOM 652 C C . ARG A 1 84 ? 16.781 9.898 -8.883 1 87.75 84 ARG A C 1
ATOM 654 O O . ARG A 1 84 ? 17.016 9.109 -7.973 1 87.75 84 ARG A O 1
ATOM 661 N N . ARG A 1 85 ? 15.594 9.883 -9.398 1 84.94 85 ARG A N 1
ATOM 662 C CA . ARG A 1 85 ? 14.586 8.828 -9.328 1 84.94 85 ARG A CA 1
ATOM 663 C C . ARG A 1 85 ? 13.906 8.805 -7.969 1 84.94 85 ARG A C 1
ATOM 665 O O . ARG A 1 85 ? 13.352 7.781 -7.559 1 84.94 85 ARG A O 1
ATOM 672 N N . VAL A 1 86 ? 14.039 9.953 -7.316 1 87.94 86 VAL A N 1
ATOM 673 C CA . VAL A 1 86 ? 13.281 10.125 -6.082 1 87.94 86 VAL A CA 1
ATOM 674 C C . VAL A 1 86 ? 11.805 10.336 -6.414 1 87.94 86 VAL A C 1
ATOM 676 O O . VAL A 1 86 ? 10.922 9.82 -5.723 1 87.94 86 VAL A O 1
ATOM 679 N N . LEU A 1 87 ? 11.555 11.094 -7.473 1 91.75 87 LEU A N 1
ATOM 680 C CA . LEU A 1 87 ? 10.219 11.258 -8.039 1 91.75 87 LEU A CA 1
ATOM 681 C C . LEU A 1 87 ? 10.055 10.398 -9.289 1 91.75 87 LEU A C 1
ATOM 683 O O . LEU A 1 87 ? 10.828 10.516 -10.242 1 91.75 87 LEU A O 1
ATOM 687 N N . ASN A 1 88 ? 9.102 9.586 -9.188 1 85.38 88 ASN A N 1
ATOM 688 C CA . ASN A 1 88 ? 8.867 8.766 -10.375 1 85.38 88 ASN A CA 1
ATOM 689 C C . ASN A 1 88 ? 8.094 9.539 -11.445 1 85.38 88 ASN A C 1
ATOM 691 O O . ASN A 1 88 ? 7.637 10.656 -11.195 1 85.38 88 ASN A O 1
ATOM 695 N N . PRO A 1 89 ? 7.969 8.969 -12.648 1 85.88 89 PRO A N 1
ATOM 696 C CA . PRO A 1 89 ? 7.316 9.68 -13.742 1 85.88 89 PRO A CA 1
ATOM 697 C C . PRO A 1 89 ? 5.863 10.031 -13.445 1 85.88 89 PRO A C 1
ATOM 699 O O . PRO A 1 89 ? 5.387 11.102 -13.828 1 85.88 89 PRO A O 1
ATOM 702 N N . THR A 1 90 ? 5.207 9.211 -12.789 1 85.12 90 THR A N 1
ATOM 703 C CA . THR A 1 90 ? 3.812 9.484 -12.453 1 85.12 90 THR A CA 1
ATOM 704 C C . THR A 1 90 ? 3.713 10.672 -11.492 1 85.12 90 THR A C 1
ATOM 706 O O . THR A 1 90 ? 2.885 11.562 -11.688 1 85.12 90 THR A O 1
ATOM 709 N N . GLN A 1 91 ? 4.562 10.664 -10.586 1 91.19 91 GLN A N 1
ATOM 710 C CA . GLN A 1 91 ? 4.602 11.75 -9.617 1 91.19 91 GLN A CA 1
ATOM 711 C C . GLN A 1 91 ? 5.004 13.062 -10.289 1 91.19 91 GLN A C 1
ATOM 713 O O . GLN A 1 91 ? 4.441 14.117 -9.977 1 91.19 91 GLN A O 1
ATOM 718 N N . TRP A 1 92 ? 5.973 12.977 -11.133 1 92.06 92 TRP A N 1
ATOM 719 C CA . TRP A 1 92 ? 6.379 14.172 -11.875 1 92.06 92 TRP A CA 1
ATOM 720 C C . TRP A 1 92 ? 5.215 14.734 -12.68 1 92.06 92 TRP A C 1
ATOM 722 O O . TRP A 1 92 ? 4.996 15.945 -12.703 1 92.06 92 TRP A O 1
ATOM 732 N N . GLY A 1 93 ? 4.504 13.859 -13.297 1 91.25 93 GLY A N 1
ATOM 733 C CA . GLY A 1 93 ? 3.338 14.273 -14.055 1 91.25 93 GLY A CA 1
ATOM 734 C C . GLY A 1 93 ? 2.266 14.922 -13.203 1 91.25 93 GLY A C 1
ATOM 735 O O . GLY A 1 93 ? 1.556 15.82 -13.656 1 91.25 93 GLY A O 1
ATOM 736 N N . ASN A 1 94 ? 2.145 14.492 -11.977 1 89.88 94 ASN A N 1
ATOM 737 C CA . ASN A 1 94 ? 1.196 15.086 -11.039 1 89.88 94 ASN A CA 1
ATOM 738 C C . ASN A 1 94 ? 1.598 16.516 -10.672 1 89.88 94 ASN A C 1
ATOM 740 O O . ASN A 1 94 ? 0.738 17.375 -10.461 1 89.88 94 ASN A O 1
ATOM 744 N N . LEU A 1 95 ? 2.875 16.703 -10.633 1 91.56 95 LEU A N 1
ATOM 745 C CA . LEU A 1 95 ? 3.385 18 -10.234 1 91.56 95 LEU A CA 1
ATOM 746 C C . LEU A 1 95 ? 3.379 18.969 -11.414 1 91.56 95 LEU A C 1
ATOM 748 O O . LEU A 1 95 ? 3.127 20.172 -11.25 1 91.56 95 LEU A O 1
ATOM 752 N N . TYR A 1 96 ? 3.703 18.438 -12.531 1 91.94 96 TYR A N 1
ATOM 753 C CA . TYR A 1 96 ? 3.822 19.234 -13.75 1 91.94 96 TYR A CA 1
ATOM 754 C C . TYR A 1 96 ? 3.102 18.562 -14.914 1 91.94 96 TYR A C 1
ATOM 756 O O . TYR A 1 96 ? 3.742 18.016 -15.82 1 91.94 96 TYR A O 1
ATOM 764 N N . PRO A 1 97 ? 1.816 18.703 -14.891 1 87.88 97 PRO A N 1
ATOM 765 C CA . PRO A 1 97 ? 1.05 18.078 -15.969 1 87.88 97 PRO A CA 1
ATOM 766 C C . PRO A 1 97 ? 1.353 18.688 -17.328 1 87.88 97 PRO A C 1
ATOM 768 O O . PRO A 1 97 ? 1.633 19.875 -17.438 1 87.88 97 PRO A O 1
ATOM 771 N N . PRO A 1 98 ? 1.337 17.734 -18.312 1 82.38 98 PRO A N 1
ATOM 772 C CA . PRO A 1 98 ? 1.667 18.234 -19.656 1 82.38 98 PRO A CA 1
ATOM 773 C C . PRO A 1 98 ? 0.663 19.266 -20.172 1 82.38 98 PRO A C 1
ATOM 775 O O . PRO A 1 98 ? 1.031 20.172 -20.922 1 82.38 98 PRO A O 1
ATOM 778 N N . ILE A 1 99 ? -0.572 18.922 -19.906 1 77.06 99 ILE A N 1
ATOM 779 C CA . ILE A 1 99 ? -1.596 19.875 -20.328 1 77.06 99 ILE A CA 1
ATOM 780 C C . ILE A 1 99 ? -1.772 20.938 -19.25 1 77.06 99 ILE A C 1
ATOM 782 O O . ILE A 1 99 ? -1.709 20.656 -18.047 1 77.06 99 ILE A O 1
ATOM 786 N N . ASN A 1 100 ? -1.767 22.047 -19.766 1 68.31 100 ASN A N 1
ATOM 787 C CA . ASN A 1 100 ? -1.879 23.188 -18.859 1 68.31 100 ASN A CA 1
ATOM 788 C C . ASN A 1 100 ? -3.115 23.078 -17.969 1 68.31 100 ASN A C 1
ATOM 790 O O . ASN A 1 100 ? -4.137 23.719 -18.25 1 68.31 100 ASN A O 1
ATOM 794 N N . THR A 1 101 ? -3.066 22.156 -17.188 1 73.19 101 THR A N 1
ATOM 795 C CA . THR A 1 101 ? -4.121 22.031 -16.188 1 73.19 101 THR A CA 1
ATOM 796 C C . THR A 1 101 ? -3.617 22.453 -14.812 1 73.19 101 THR A C 1
ATOM 798 O O . THR A 1 101 ? -2.408 22.469 -14.562 1 73.19 101 THR A O 1
ATOM 801 N N . THR A 1 102 ? -4.488 23.078 -14.109 1 78.19 102 THR A N 1
ATOM 802 C CA . THR A 1 102 ? -4.156 23.5 -12.75 1 78.19 102 THR A CA 1
ATOM 803 C C . THR A 1 102 ? -3.801 22.297 -11.875 1 78.19 102 THR A C 1
ATOM 805 O O . THR A 1 102 ? -4.523 21.297 -11.859 1 78.19 102 THR A O 1
ATOM 808 N N . VAL A 1 103 ? -2.615 22.391 -11.305 1 84.88 103 VAL A N 1
ATOM 809 C CA . VAL A 1 103 ? -2.143 21.312 -10.438 1 84.88 103 VAL A CA 1
ATOM 810 C C . VAL A 1 103 ? -2.912 21.344 -9.117 1 84.88 103 VAL A C 1
ATOM 812 O O . VAL A 1 103 ? -3.172 22.406 -8.562 1 84.88 103 VAL A O 1
ATOM 815 N N . SER A 1 104 ? -3.332 20.156 -8.758 1 83.69 104 SER A N 1
ATOM 816 C CA . SER A 1 104 ? -4.031 20 -7.484 1 83.69 104 SER A CA 1
ATOM 817 C C . SER A 1 104 ? -3.354 18.938 -6.613 1 83.69 104 SER A C 1
ATOM 819 O O . SER A 1 104 ? -2.906 17.906 -7.113 1 83.69 104 SER A O 1
ATOM 821 N N . SER A 1 105 ? -3.285 19.25 -5.336 1 87.31 105 SER A N 1
ATOM 822 C CA . SER A 1 105 ? -2.672 18.297 -4.414 1 87.31 105 SER A CA 1
ATOM 823 C C . SER A 1 105 ? -3.633 17.172 -4.059 1 87.31 105 SER A C 1
ATOM 825 O O . SER A 1 105 ? -3.262 16.234 -3.35 1 87.31 105 SER A O 1
ATOM 827 N N . LYS A 1 106 ? -4.785 17.203 -4.543 1 84.88 106 LYS A N 1
ATOM 828 C CA . LYS A 1 106 ? -5.805 16.219 -4.191 1 84.88 106 LYS A CA 1
ATOM 829 C C . LYS A 1 106 ? -5.398 14.82 -4.648 1 84.88 106 LYS A C 1
ATOM 831 O O . LYS A 1 106 ? -5.883 13.82 -4.113 1 84.88 106 LYS A O 1
ATOM 836 N N . THR A 1 107 ? -4.449 14.75 -5.547 1 86.38 107 THR A N 1
ATOM 837 C CA . THR A 1 107 ? -4.055 13.461 -6.086 1 86.38 107 THR A CA 1
ATOM 838 C C . THR A 1 107 ? -2.689 13.039 -5.543 1 86.38 107 THR A C 1
ATOM 840 O O . THR A 1 107 ? -2.104 12.062 -6.008 1 86.38 107 THR A O 1
ATOM 843 N N . PHE A 1 108 ? -2.203 13.805 -4.625 1 92 108 PHE A N 1
ATOM 844 C CA . PHE A 1 108 ? -0.899 13.469 -4.066 1 92 108 PHE A CA 1
ATOM 845 C C . PHE A 1 108 ? -1.032 12.391 -2.996 1 92 108 PHE A C 1
ATOM 847 O O . PHE A 1 108 ? -1.88 12.492 -2.107 1 92 108 PHE A O 1
ATOM 854 N N . ASN A 1 109 ? -0.256 11.367 -3.16 1 93.88 109 ASN A N 1
ATOM 855 C CA . ASN A 1 109 ? -0.208 10.359 -2.105 1 93.88 109 ASN A CA 1
ATOM 856 C C . ASN A 1 109 ? 0.831 10.711 -1.043 1 93.88 109 ASN A C 1
ATOM 858 O O . ASN A 1 109 ? 1.559 11.695 -1.182 1 93.88 109 ASN A O 1
ATOM 862 N N . ILE A 1 110 ? 0.924 9.93 -0.034 1 94.44 110 ILE A N 1
ATOM 863 C CA . ILE A 1 110 ? 1.773 10.203 1.118 1 94.44 110 ILE A CA 1
ATOM 864 C C . ILE A 1 110 ? 3.23 10.312 0.673 1 94.44 110 ILE A C 1
ATOM 866 O O . ILE A 1 110 ? 3.959 11.203 1.113 1 94.44 110 ILE A O 1
ATOM 870 N N . THR A 1 111 ? 3.629 9.469 -0.205 1 93.44 111 THR A N 1
ATOM 871 C CA . THR A 1 111 ? 5.016 9.461 -0.653 1 93.44 111 THR A CA 1
ATOM 872 C C . THR A 1 111 ? 5.375 10.773 -1.336 1 93.44 111 THR A C 1
ATOM 874 O O . THR A 1 111 ? 6.391 11.391 -1.011 1 93.44 111 THR A O 1
ATOM 877 N N . LEU A 1 112 ? 4.555 11.164 -2.217 1 93.31 112 LEU A N 1
ATOM 878 C CA . LEU A 1 112 ? 4.785 12.422 -2.924 1 93.31 112 LEU A CA 1
ATOM 879 C C . LEU A 1 112 ? 4.73 13.602 -1.963 1 93.31 112 LEU A C 1
ATOM 881 O O . LEU A 1 112 ? 5.578 14.492 -2.023 1 93.31 112 LEU A O 1
ATOM 885 N N . LEU A 1 113 ? 3.785 13.594 -1.085 1 92.81 113 LEU A N 1
ATOM 886 C CA . LEU A 1 113 ? 3.621 14.68 -0.125 1 92.81 113 LEU A CA 1
ATOM 887 C C . LEU A 1 113 ? 4.84 14.789 0.783 1 92.81 113 LEU A C 1
ATOM 889 O O . LEU A 1 113 ? 5.328 15.898 1.042 1 92.81 113 LEU A O 1
ATOM 893 N N . VAL A 1 114 ? 5.355 13.68 1.203 1 93.12 114 VAL A N 1
ATOM 894 C CA . VAL A 1 114 ? 6.52 13.688 2.086 1 93.12 114 VAL A CA 1
ATOM 895 C C . VAL A 1 114 ? 7.738 14.211 1.335 1 93.12 114 VAL A C 1
ATOM 897 O O . VAL A 1 114 ? 8.516 15 1.88 1 93.12 114 VAL A O 1
ATOM 900 N N . VAL A 1 115 ? 7.871 13.836 0.104 1 92.31 115 VAL A N 1
ATOM 901 C CA . VAL A 1 115 ? 8.977 14.32 -0.711 1 92.31 115 VAL A CA 1
ATOM 902 C C . VAL A 1 115 ? 8.891 15.844 -0.843 1 92.31 115 VAL A C 1
ATOM 904 O O . VAL A 1 115 ? 9.898 16.547 -0.728 1 92.31 115 VAL A O 1
ATOM 907 N N . LEU A 1 116 ? 7.723 16.312 -1.029 1 90.81 116 LEU A N 1
ATOM 908 C CA . LEU A 1 116 ? 7.539 17.75 -1.18 1 90.81 116 LEU A CA 1
ATOM 909 C C . LEU A 1 116 ? 7.805 18.469 0.135 1 90.81 116 LEU A C 1
ATOM 911 O O . LEU A 1 116 ? 8.539 19.469 0.166 1 90.81 116 LEU A O 1
ATOM 915 N N . LEU A 1 117 ? 7.297 17.984 1.171 1 89.12 117 LEU A N 1
ATOM 916 C CA . LEU A 1 117 ? 7.465 18.625 2.469 1 89.12 117 LEU A CA 1
ATOM 917 C C . LEU A 1 117 ? 8.93 18.641 2.881 1 89.12 117 LEU A C 1
ATOM 919 O O . LEU A 1 117 ? 9.422 19.656 3.41 1 89.12 117 LEU A O 1
ATOM 923 N N . ARG A 1 118 ? 9.586 17.562 2.584 1 89.12 118 ARG A N 1
ATOM 924 C CA . ARG A 1 118 ? 11 17.422 2.926 1 89.12 118 ARG A CA 1
ATOM 925 C C . ARG A 1 118 ? 11.852 18.375 2.098 1 89.12 118 ARG A C 1
ATOM 927 O O . ARG A 1 118 ? 12.898 18.844 2.557 1 89.12 118 ARG A O 1
ATOM 934 N N . ASN A 1 119 ? 11.398 18.719 0.949 1 88.44 119 ASN A N 1
ATOM 935 C CA . ASN A 1 119 ? 12.328 19.344 0.016 1 88.44 119 ASN A CA 1
ATOM 936 C C . ASN A 1 119 ? 11.922 20.781 -0.296 1 88.44 119 ASN A C 1
ATOM 938 O O . ASN A 1 119 ? 12.734 21.578 -0.765 1 88.44 119 ASN A O 1
ATOM 942 N N . ILE A 1 120 ? 10.711 21.094 -0.034 1 84 120 ILE A N 1
ATOM 943 C CA . ILE A 1 120 ? 10.336 22.438 -0.457 1 84 120 ILE A CA 1
ATOM 944 C C . ILE A 1 120 ? 9.914 23.266 0.756 1 84 120 ILE A C 1
ATOM 946 O O . ILE A 1 120 ? 9.758 24.484 0.664 1 84 120 ILE A O 1
ATOM 950 N N . CYS A 1 121 ? 9.594 22.688 1.895 1 81.06 121 CYS A N 1
ATOM 951 C CA . CYS A 1 121 ? 9.164 23.422 3.086 1 81.06 121 CYS A CA 1
ATOM 952 C C . CYS A 1 121 ? 10.32 23.625 4.055 1 81.06 121 CYS A C 1
ATOM 954 O O . CYS A 1 121 ? 10.117 24.031 5.195 1 81.06 121 CYS A O 1
ATOM 956 N N . SER A 1 122 ? 11.617 23.453 3.711 1 79.25 122 SER A N 1
ATOM 957 C CA . SER A 1 122 ? 12.812 23.734 4.5 1 79.25 122 SER A CA 1
ATOM 958 C C . SER A 1 122 ? 12.789 22.984 5.828 1 79.25 122 SER A C 1
ATOM 960 O O . SER A 1 122 ? 13.086 23.562 6.875 1 79.25 122 SER A O 1
ATOM 962 N N . PHE A 1 123 ? 12.242 21.812 5.953 1 85.56 123 PHE A N 1
ATOM 963 C CA . PHE A 1 123 ? 12.273 20.969 7.145 1 85.56 123 PHE A CA 1
ATOM 964 C C . PHE A 1 123 ? 13.633 20.297 7.297 1 85.56 123 PHE A C 1
ATOM 966 O O . PHE A 1 123 ? 14.281 19.969 6.301 1 85.56 123 PHE A O 1
ATOM 973 N N . SER A 1 124 ? 14.031 20.234 8.609 1 91.12 124 SER A N 1
ATOM 974 C CA . SER A 1 124 ? 15.211 19.438 8.93 1 91.12 124 SER A CA 1
ATOM 975 C C . SER A 1 124 ? 14.812 18.062 9.469 1 91.12 124 SER A C 1
ATOM 977 O O . SER A 1 124 ? 13.852 17.938 10.227 1 91.12 124 SER A O 1
ATOM 979 N N . PRO A 1 125 ? 15.555 17.094 9.133 1 93.31 125 PRO A N 1
ATOM 980 C CA . PRO A 1 125 ? 15.195 15.758 9.625 1 93.31 125 PRO A CA 1
ATOM 981 C C . PRO A 1 125 ? 15.312 15.633 11.141 1 93.31 125 PRO A C 1
ATOM 983 O O . PRO A 1 125 ? 16.125 16.328 11.758 1 93.31 125 PRO A O 1
ATOM 986 N N . PRO A 1 126 ? 14.461 14.766 11.633 1 95.56 126 PRO A N 1
ATOM 987 C CA . PRO A 1 126 ? 14.695 14.422 13.031 1 95.56 126 PRO A CA 1
ATOM 988 C C . PRO A 1 126 ? 16.047 13.742 13.258 1 95.56 126 PRO A C 1
ATOM 990 O O . PRO A 1 126 ? 16.766 13.469 12.297 1 95.56 126 PRO A O 1
ATOM 993 N N . ALA A 1 127 ? 16.391 13.492 14.5 1 95 127 ALA A N 1
ATOM 994 C CA . ALA A 1 127 ? 17.688 12.914 14.867 1 95 127 ALA A CA 1
ATOM 995 C C . ALA A 1 127 ? 17.875 11.547 14.219 1 95 127 ALA A C 1
ATOM 997 O O . ALA A 1 127 ? 19 11.172 13.867 1 95 127 ALA A O 1
ATOM 998 N N . THR A 1 128 ? 16.844 10.867 13.977 1 94.81 128 THR A N 1
ATOM 999 C CA . THR A 1 128 ? 16.906 9.523 13.422 1 94.81 128 THR A CA 1
ATOM 1000 C C . THR A 1 128 ? 16.953 9.562 11.898 1 94.81 128 THR A C 1
ATOM 1002 O O . THR A 1 128 ? 17.047 8.516 11.25 1 94.81 128 THR A O 1
ATOM 1005 N N . GLY A 1 129 ? 16.828 10.719 11.352 1 94.44 129 GLY A N 1
ATOM 1006 C CA . GLY A 1 129 ? 16.781 10.844 9.906 1 94.44 129 GLY A CA 1
ATOM 1007 C C . GLY A 1 129 ? 15.383 10.711 9.336 1 94.44 129 GLY A C 1
ATOM 1008 O O . GLY A 1 129 ? 14.406 10.68 10.078 1 94.44 129 GLY A O 1
ATOM 1009 N N . TRP A 1 130 ? 15.203 10.617 7.992 1 92.38 130 TRP A N 1
ATOM 1010 C CA . TRP A 1 130 ? 13.914 10.625 7.309 1 92.38 130 TRP A CA 1
ATOM 1011 C C . TRP A 1 130 ? 13.391 9.203 7.121 1 92.38 130 TRP A C 1
ATOM 1013 O O . TRP A 1 130 ? 12.258 9.008 6.684 1 92.38 130 TRP A O 1
ATOM 1023 N N . ASP A 1 131 ? 14.188 8.164 7.523 1 88.94 131 ASP A N 1
ATOM 1024 C CA . ASP A 1 131 ? 13.836 6.816 7.078 1 88.94 131 ASP A CA 1
ATOM 1025 C C . ASP A 1 131 ? 13.625 5.883 8.266 1 88.94 131 ASP A C 1
ATOM 1027 O O . ASP A 1 131 ? 13.289 4.711 8.086 1 88.94 131 ASP A O 1
ATOM 1031 N N . ALA A 1 132 ? 13.82 6.398 9.461 1 93 132 ALA A N 1
ATOM 1032 C CA . ALA A 1 132 ? 13.648 5.582 10.664 1 93 132 ALA A CA 1
ATOM 1033 C C . ALA A 1 132 ? 12.578 6.164 11.578 1 93 132 ALA A C 1
ATOM 1035 O O . ALA A 1 132 ? 12.359 7.379 11.594 1 93 132 ALA A O 1
ATOM 1036 N N . LEU A 1 133 ? 11.992 5.293 12.32 1 95.44 133 LEU A N 1
ATOM 1037 C CA . LEU A 1 133 ? 10.953 5.727 13.258 1 95.44 133 LEU A CA 1
ATOM 1038 C C . LEU A 1 133 ? 11.547 6.598 14.359 1 95.44 133 LEU A C 1
ATOM 1040 O O . LEU A 1 133 ? 12.445 6.168 15.086 1 95.44 133 LEU A O 1
ATOM 1044 N N . PRO A 1 134 ? 11.055 7.82 14.484 1 96.94 134 PRO A N 1
ATOM 1045 C CA . PRO A 1 134 ? 11.531 8.664 15.586 1 96.94 134 PRO A CA 1
ATOM 1046 C C . PRO A 1 134 ? 11.062 8.172 16.953 1 96.94 134 PRO A C 1
ATOM 1048 O O . PRO A 1 134 ? 10.062 7.465 17.047 1 96.94 134 PRO A O 1
ATOM 1051 N N . PRO A 1 135 ? 11.844 8.602 17.969 1 96.25 135 PRO A N 1
ATOM 1052 C CA . PRO A 1 135 ? 11.375 8.234 19.312 1 96.25 135 PRO A CA 1
ATOM 1053 C C . PRO A 1 135 ? 10.031 8.867 19.656 1 96.25 135 PRO A C 1
ATOM 1055 O O . PRO A 1 135 ? 9.711 9.945 19.172 1 96.25 135 PRO A O 1
ATOM 1058 N N . ALA A 1 136 ? 9.328 8.203 20.578 1 94.62 136 ALA A N 1
ATOM 1059 C CA . ALA A 1 136 ? 7.996 8.648 20.969 1 94.62 136 ALA A CA 1
ATOM 1060 C C . ALA A 1 136 ? 8.039 10.031 21.609 1 94.62 136 ALA A C 1
ATOM 1062 O O . ALA A 1 136 ? 7.059 10.773 21.578 1 94.62 136 ALA A O 1
ATOM 1063 N N . THR A 1 137 ? 9.172 10.398 22.062 1 96.38 137 THR A N 1
ATOM 1064 C CA . THR A 1 137 ? 9.312 11.656 22.781 1 96.38 137 THR A CA 1
ATOM 1065 C C . THR A 1 137 ? 9.461 12.828 21.812 1 96.38 137 THR A C 1
ATOM 1067 O O . THR A 1 137 ? 9.312 13.984 22.203 1 96.38 137 THR A O 1
ATOM 1070 N N . ASP A 1 138 ? 9.875 12.617 20.641 1 97.69 138 ASP A N 1
ATOM 1071 C CA . ASP A 1 138 ? 9.992 13.672 19.625 1 97.69 138 ASP A CA 1
ATOM 1072 C C . ASP A 1 138 ? 8.633 13.992 19.016 1 97.69 138 ASP A C 1
ATOM 1074 O O . ASP A 1 138 ? 8.148 13.25 18.156 1 97.69 138 ASP A O 1
ATOM 1078 N N . VAL A 1 139 ? 8.07 15.102 19.391 1 96.94 139 VAL A N 1
ATOM 1079 C CA . VAL A 1 139 ? 6.723 15.445 18.953 1 96.94 139 VAL A CA 1
ATOM 1080 C C . VAL A 1 139 ? 6.781 16.594 17.953 1 96.94 139 VAL A C 1
ATOM 1082 O O . VAL A 1 139 ? 5.824 17.359 17.828 1 96.94 139 VAL A O 1
ATOM 1085 N N . SER A 1 140 ? 7.938 16.75 17.297 1 94.88 140 SER A N 1
ATOM 1086 C CA . SER A 1 140 ? 8.086 17.797 16.297 1 94.88 140 SER A CA 1
ATOM 1087 C C . SER A 1 140 ? 7.293 17.484 15.039 1 94.88 140 SER A C 1
ATOM 1089 O O . SER A 1 140 ? 6.938 16.328 14.797 1 94.88 140 SER A O 1
ATOM 1091 N N . THR A 1 141 ? 7.047 18.516 14.297 1 93.69 141 THR A N 1
ATOM 1092 C CA . THR A 1 141 ? 6.344 18.375 13.031 1 93.69 141 THR A CA 1
ATOM 1093 C C . THR A 1 141 ? 7.09 17.406 12.102 1 93.69 141 THR A C 1
ATOM 1095 O O . THR A 1 141 ? 6.484 16.531 11.484 1 93.69 141 THR A O 1
ATOM 1098 N N . GLU A 1 142 ? 8.352 17.578 12.047 1 94.75 142 GLU A N 1
ATOM 1099 C CA . GLU A 1 142 ? 9.18 16.719 11.188 1 94.75 142 GLU A CA 1
ATOM 1100 C C . GLU A 1 142 ? 9.109 15.266 11.625 1 94.75 142 GLU A C 1
ATOM 1102 O O . GLU A 1 142 ? 9.016 14.367 10.781 1 94.75 142 GLU A O 1
ATOM 1107 N N . ALA A 1 143 ? 9.156 15.102 12.883 1 97.06 143 ALA A N 1
ATOM 1108 C CA . ALA A 1 143 ? 9.078 13.742 13.414 1 97.06 143 ALA A CA 1
ATOM 1109 C C . ALA A 1 143 ? 7.738 13.094 13.062 1 97.06 143 ALA A C 1
ATOM 1111 O O . ALA A 1 143 ? 7.684 11.906 12.719 1 97.06 143 ALA A O 1
ATOM 1112 N N . ASP A 1 144 ? 6.707 13.844 13.109 1 97.06 144 ASP A N 1
ATOM 1113 C CA . ASP A 1 144 ? 5.383 13.305 12.82 1 97.06 144 ASP A CA 1
ATOM 1114 C C . ASP A 1 144 ? 5.227 13.008 11.328 1 97.06 144 ASP A C 1
ATOM 1116 O O . ASP A 1 144 ? 4.566 12.039 10.953 1 97.06 144 ASP A O 1
ATOM 1120 N N . ILE A 1 145 ? 5.793 13.781 10.477 1 95.69 145 ILE A N 1
ATOM 1121 C CA . ILE A 1 145 ? 5.801 13.5 9.047 1 95.69 145 ILE A CA 1
ATOM 1122 C C . ILE A 1 145 ? 6.52 12.18 8.789 1 95.69 145 ILE A C 1
ATOM 1124 O O . ILE A 1 145 ? 6.035 11.344 8.023 1 95.69 145 ILE A O 1
ATOM 1128 N N . VAL A 1 146 ? 7.613 11.992 9.508 1 96.62 146 VAL A N 1
ATOM 1129 C CA . VAL A 1 146 ? 8.391 10.766 9.359 1 96.62 146 VAL A CA 1
ATOM 1130 C C . VAL A 1 146 ? 7.59 9.578 9.883 1 96.62 146 VAL A C 1
ATOM 1132 O O . VAL A 1 146 ? 7.621 8.492 9.297 1 96.62 146 VAL A O 1
ATOM 1135 N N . ARG A 1 147 ? 6.898 9.766 10.953 1 97.75 147 ARG A N 1
ATOM 1136 C CA . ARG A 1 147 ? 6.07 8.695 11.5 1 97.75 147 ARG A CA 1
ATOM 1137 C C . ARG A 1 147 ? 5.012 8.25 10.5 1 97.75 147 ARG A C 1
ATOM 1139 O O . ARG A 1 147 ? 4.805 7.055 10.297 1 97.75 147 ARG A O 1
ATOM 1146 N N . VAL A 1 148 ? 4.383 9.219 9.891 1 97.19 148 VAL A N 1
ATOM 1147 C CA . VAL A 1 148 ? 3.342 8.898 8.914 1 97.19 148 VAL A CA 1
ATOM 1148 C C . VAL A 1 148 ? 3.947 8.117 7.754 1 97.19 148 VAL A C 1
ATOM 1150 O O . VAL A 1 148 ? 3.395 7.098 7.324 1 97.19 148 VAL A O 1
ATOM 1153 N N . LYS A 1 149 ? 5.031 8.539 7.273 1 95.88 149 LYS A N 1
ATOM 1154 C CA . LYS A 1 149 ? 5.734 7.84 6.203 1 95.88 149 LYS A CA 1
ATOM 1155 C C . LYS A 1 149 ? 6.113 6.422 6.621 1 95.88 149 LYS A C 1
ATOM 1157 O O . LYS A 1 149 ? 5.949 5.477 5.852 1 95.88 149 LYS A O 1
ATOM 1162 N N . TYR A 1 150 ? 6.656 6.363 7.809 1 95.69 150 TYR A N 1
ATOM 1163 C CA . TYR A 1 150 ? 7.109 5.074 8.32 1 95.69 150 TYR A CA 1
ATOM 1164 C C . TYR A 1 150 ? 5.965 4.07 8.375 1 95.69 150 TYR A C 1
ATOM 1166 O O . TYR A 1 150 ? 6.105 2.938 7.906 1 95.69 150 TYR A O 1
ATOM 1174 N N . PHE A 1 151 ? 4.902 4.445 8.898 1 97.12 151 PHE A N 1
ATOM 1175 C CA . PHE A 1 151 ? 3.779 3.527 9.047 1 97.12 151 PHE A CA 1
ATOM 1176 C C . PHE A 1 151 ? 3.131 3.236 7.699 1 97.12 151 PHE A C 1
ATOM 1178 O O . PHE A 1 151 ? 2.637 2.131 7.469 1 97.12 151 PHE A O 1
ATOM 1185 N N . ARG A 1 152 ? 3.078 4.188 6.836 1 96.38 152 ARG A N 1
ATOM 1186 C CA . ARG A 1 152 ? 2.629 3.916 5.473 1 96.38 152 ARG A CA 1
ATOM 1187 C C . ARG A 1 152 ? 3.445 2.793 4.844 1 96.38 152 ARG A C 1
ATOM 1189 O O . ARG A 1 152 ? 2.883 1.851 4.277 1 96.38 152 ARG A O 1
ATOM 1196 N N . ASN A 1 153 ? 4.75 2.869 5 1 92.69 153 ASN A N 1
ATOM 1197 C CA . ASN A 1 153 ? 5.621 1.839 4.441 1 92.69 153 ASN A CA 1
ATOM 1198 C C . ASN A 1 153 ? 5.398 0.491 5.121 1 92.69 153 ASN A C 1
ATOM 1200 O O . ASN A 1 153 ? 5.324 -0.541 4.453 1 92.69 153 ASN A O 1
ATOM 1204 N N . THR A 1 154 ? 5.262 0.569 6.375 1 92 154 THR A N 1
ATOM 1205 C CA . THR A 1 154 ? 5.176 -0.65 7.172 1 92 154 THR A CA 1
ATOM 1206 C C . THR A 1 154 ? 3.82 -1.328 6.977 1 92 154 THR A C 1
ATOM 1208 O O . THR A 1 154 ? 3.744 -2.555 6.883 1 92 154 THR A O 1
ATOM 1211 N N . VAL A 1 155 ? 2.803 -0.563 6.977 1 93.56 155 VAL A N 1
ATOM 1212 C CA . VAL A 1 155 ? 1.446 -1.104 6.98 1 93.56 155 VAL A CA 1
ATOM 1213 C C . VAL A 1 155 ? 1.085 -1.605 5.586 1 93.56 155 VAL A C 1
ATOM 1215 O O . VAL A 1 155 ? 0.616 -2.736 5.426 1 93.56 155 VAL A O 1
ATOM 1218 N N . TYR A 1 156 ? 1.309 -0.769 4.543 1 89.19 156 TYR A N 1
ATOM 1219 C CA . TYR A 1 156 ? 0.821 -1.282 3.27 1 89.19 156 TYR A CA 1
ATOM 1220 C C . TYR A 1 156 ? 1.899 -1.191 2.195 1 89.19 156 TYR A C 1
ATOM 1222 O O . TYR A 1 156 ? 1.904 -1.977 1.244 1 89.19 156 TYR A O 1
ATOM 1230 N N . GLY A 1 157 ? 2.859 -0.405 2.322 1 88.88 157 GLY A N 1
ATOM 1231 C CA . GLY A 1 157 ? 3.885 -0.265 1.299 1 88.88 157 GLY A CA 1
ATOM 1232 C C . GLY A 1 157 ? 4.73 -1.514 1.127 1 88.88 157 GLY A C 1
ATOM 1233 O O . GLY A 1 157 ? 5.133 -1.847 0.011 1 88.88 157 GLY A O 1
ATOM 1234 N N . HIS A 1 158 ? 4.949 -2.131 2.207 1 86.38 158 HIS A N 1
ATOM 1235 C CA . HIS A 1 158 ? 5.793 -3.32 2.186 1 86.38 158 HIS A CA 1
ATOM 1236 C C . HIS A 1 158 ? 5.086 -4.504 2.838 1 86.38 158 HIS A C 1
ATOM 1238 O O . HIS A 1 158 ? 5.738 -5.387 3.404 1 86.38 158 HIS A O 1
ATOM 1244 N N . ALA A 1 159 ? 3.82 -4.496 2.76 1 90.56 159 ALA A N 1
ATOM 1245 C CA . ALA A 1 159 ? 3.051 -5.551 3.41 1 90.56 159 ALA A CA 1
ATOM 1246 C C . ALA A 1 159 ? 3.236 -6.887 2.695 1 90.56 159 ALA A C 1
ATOM 1248 O O . ALA A 1 159 ? 3.246 -6.941 1.463 1 90.56 159 ALA A O 1
ATOM 1249 N N . ASP A 1 160 ? 3.346 -7.945 3.51 1 90.5 160 ASP A N 1
ATOM 1250 C CA . ASP A 1 160 ? 3.436 -9.297 2.979 1 90.5 160 ASP A CA 1
ATOM 1251 C C . ASP A 1 160 ? 2.17 -10.094 3.293 1 90.5 160 ASP A C 1
ATOM 1253 O O . ASP A 1 160 ? 1.973 -11.195 2.764 1 90.5 160 ASP A O 1
ATOM 1257 N N . LYS A 1 161 ? 1.401 -9.555 4.105 1 93.81 161 LYS A N 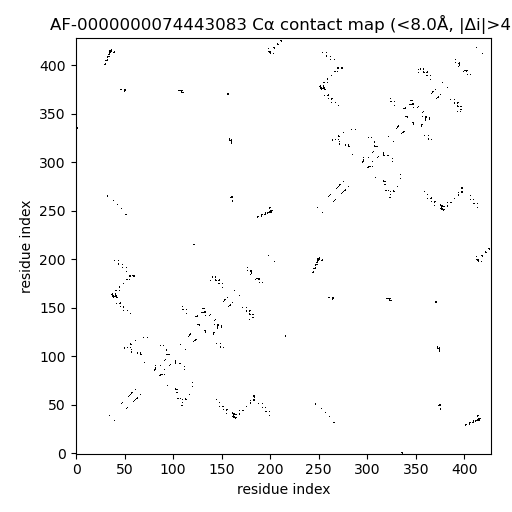1
ATOM 1258 C CA . LYS A 1 161 ? 0.075 -10.062 4.438 1 93.81 161 LYS A CA 1
ATOM 1259 C C . LYS A 1 161 ? -0.898 -8.922 4.723 1 93.81 161 LYS A C 1
ATOM 1261 O O . LYS A 1 161 ? -0.51 -7.895 5.277 1 93.81 161 LYS A O 1
ATOM 1266 N N . ALA A 1 162 ? -2.035 -9.125 4.363 1 95.31 162 ALA A N 1
ATOM 1267 C CA . ALA A 1 162 ? -3.064 -8.125 4.629 1 95.31 162 ALA A CA 1
ATOM 1268 C C . ALA A 1 162 ? -3.773 -8.406 5.953 1 95.31 162 ALA A C 1
ATOM 1270 O O . ALA A 1 162 ? -4.992 -8.594 5.98 1 95.31 162 ALA A O 1
ATOM 1271 N N . SER A 1 163 ? -3.018 -8.453 7.012 1 96.06 163 SER A N 1
ATOM 1272 C CA . SER A 1 163 ? -3.541 -8.75 8.336 1 96.06 163 SER A CA 1
ATOM 1273 C C . SER A 1 163 ? -2.664 -8.141 9.43 1 96.06 163 SER A C 1
ATOM 1275 O O . SER A 1 163 ? -1.439 -8.094 9.297 1 96.06 163 SER A O 1
ATOM 1277 N N . VAL A 1 164 ? -3.332 -7.66 10.422 1 96.56 164 VAL A N 1
ATOM 1278 C CA . VAL A 1 164 ? -2.668 -7.113 11.602 1 96.56 164 VAL A CA 1
ATOM 1279 C C . VAL A 1 164 ? -3.393 -7.574 12.867 1 96.56 164 VAL A C 1
ATOM 1281 O O . VAL A 1 164 ? -4.609 -7.406 12.984 1 96.56 164 VAL A O 1
ATOM 1284 N N . ASP A 1 165 ? -2.67 -8.18 13.734 1 96.69 165 ASP A N 1
ATOM 1285 C CA . ASP A 1 165 ? -3.334 -8.656 14.945 1 96.69 165 ASP A CA 1
ATOM 1286 C C . ASP A 1 165 ? -3.762 -7.492 15.836 1 96.69 165 ASP A C 1
ATOM 1288 O O . ASP A 1 165 ? -3.352 -6.352 15.617 1 96.69 165 ASP A O 1
ATOM 1292 N N . ASP A 1 166 ? -4.477 -7.797 16.938 1 96.75 166 ASP A N 1
ATOM 1293 C CA . ASP A 1 166 ? -5.141 -6.773 17.734 1 96.75 166 ASP A CA 1
ATOM 1294 C C . ASP A 1 166 ? -4.121 -5.918 18.484 1 96.75 166 ASP A C 1
ATOM 1296 O O . ASP A 1 166 ? -4.273 -4.699 18.578 1 96.75 166 ASP A O 1
ATOM 1300 N N . ALA A 1 167 ? -3.148 -6.527 18.969 1 96.88 167 ALA A N 1
ATOM 1301 C CA . ALA A 1 167 ? -2.164 -5.777 19.75 1 96.88 167 ALA A CA 1
ATOM 1302 C C . ALA A 1 167 ? -1.388 -4.809 18.859 1 96.88 167 ALA A C 1
ATOM 1304 O O . ALA A 1 167 ? -1.223 -3.635 19.203 1 96.88 167 ALA A O 1
ATOM 1305 N N . GLU A 1 168 ? -0.948 -5.32 17.766 1 97 168 GLU A N 1
ATOM 1306 C CA . GLU A 1 168 ? -0.231 -4.48 16.812 1 97 168 GLU A CA 1
ATOM 1307 C C . GLU A 1 168 ? -1.133 -3.383 16.25 1 97 168 GLU A C 1
ATOM 1309 O O . GLU A 1 168 ? -0.692 -2.248 16.062 1 97 168 GLU A O 1
ATOM 1314 N N . PHE A 1 169 ? -2.338 -3.715 16.078 1 98.25 169 PHE A N 1
ATOM 1315 C CA . PHE A 1 169 ? -3.316 -2.764 15.562 1 98.25 169 PHE A CA 1
ATOM 1316 C C . PHE A 1 169 ? -3.494 -1.595 16.531 1 98.25 169 PHE A C 1
ATOM 1318 O O . PHE A 1 169 ? -3.439 -0.434 16.109 1 98.25 169 PHE A O 1
ATOM 1325 N N . ASP A 1 170 ? -3.654 -1.892 17.703 1 97.88 170 ASP A N 1
ATOM 1326 C CA . ASP A 1 170 ? -3.879 -0.849 18.688 1 97.88 170 ASP A CA 1
ATOM 1327 C C . ASP A 1 170 ? -2.652 0.048 18.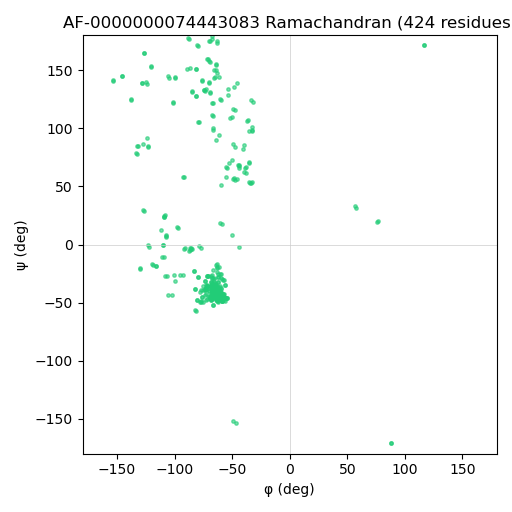828 1 97.88 170 ASP A C 1
ATOM 1329 O O . ASP A 1 170 ? -2.779 1.265 18.984 1 97.88 170 ASP A O 1
ATOM 1333 N N . GLY A 1 171 ? -1.546 -0.555 18.75 1 97.06 171 GLY A N 1
ATOM 1334 C CA . GLY A 1 171 ? -0.32 0.225 18.812 1 97.06 171 GLY A CA 1
ATOM 1335 C C . GLY A 1 171 ? -0.14 1.14 17.609 1 97.06 171 GLY A C 1
ATOM 1336 O O . GLY A 1 171 ? 0.089 2.34 17.766 1 97.06 171 GLY A O 1
ATOM 1337 N N . TYR A 1 172 ? -0.241 0.566 16.453 1 97.75 172 TYR A N 1
ATOM 1338 C CA . TYR A 1 172 ? -0.137 1.36 15.234 1 97.75 172 TYR A CA 1
ATOM 1339 C C . TYR A 1 172 ? -1.178 2.473 15.211 1 97.75 172 TYR A C 1
ATOM 1341 O O . TYR A 1 172 ? -0.861 3.623 14.906 1 97.75 172 TYR A O 1
ATOM 1349 N N . TRP A 1 173 ? -2.412 2.07 15.586 1 98.38 173 TRP A N 1
ATOM 1350 C CA . TRP A 1 173 ? -3.506 3.035 15.516 1 98.38 173 TRP A CA 1
ATOM 1351 C C . TRP A 1 173 ? -3.223 4.246 16.406 1 98.38 173 TRP A C 1
ATOM 1353 O O . TRP A 1 173 ? -3.367 5.391 15.961 1 98.38 173 TRP A O 1
ATOM 1363 N N . GLN A 1 174 ? -2.795 4.012 17.594 1 98.19 174 GLN A N 1
ATOM 1364 C CA . GLN A 1 174 ? -2.553 5.105 18.531 1 98.19 174 GLN A CA 1
ATOM 1365 C C . GLN A 1 174 ? -1.392 5.98 18.062 1 98.19 174 GLN A C 1
ATOM 1367 O O . GLN A 1 174 ? -1.478 7.211 18.109 1 98.19 174 GLN A O 1
ATOM 1372 N N . ASP A 1 175 ? -0.342 5.363 17.625 1 98 175 ASP A N 1
ATOM 1373 C CA . ASP A 1 175 ? 0.825 6.113 17.172 1 98 175 ASP A CA 1
ATOM 1374 C C . ASP A 1 175 ? 0.48 6.996 15.969 1 98 175 ASP A C 1
ATOM 1376 O O . ASP A 1 175 ? 0.872 8.164 15.914 1 98 175 ASP A O 1
ATOM 1380 N N . ILE A 1 176 ? -0.219 6.434 15.062 1 98.31 176 ILE A N 1
ATOM 1381 C CA . ILE A 1 176 ? -0.589 7.156 13.852 1 98.31 176 ILE A CA 1
ATOM 1382 C C . ILE A 1 176 ? -1.581 8.266 14.195 1 98.31 176 ILE A C 1
ATOM 1384 O O . ILE A 1 176 ? -1.439 9.398 13.727 1 98.31 176 ILE A O 1
ATOM 1388 N N . LYS A 1 177 ? -2.549 7.934 15.047 1 98.44 177 LYS A N 1
ATOM 1389 C CA . LYS A 1 177 ? -3.529 8.93 15.461 1 98.44 177 LYS A CA 1
ATOM 1390 C C . LYS A 1 177 ? -2.852 10.125 16.141 1 98.44 177 LYS A C 1
ATOM 1392 O O . LYS A 1 177 ? -3.143 11.273 15.805 1 98.44 177 LYS A O 1
ATOM 1397 N N . ASP A 1 178 ? -1.971 9.844 17.031 1 98.38 178 ASP A N 1
ATOM 1398 C CA . ASP A 1 178 ? -1.296 10.922 17.734 1 98.38 178 ASP A CA 1
ATOM 1399 C C . ASP A 1 178 ? -0.549 11.836 16.781 1 98.38 178 ASP A C 1
ATOM 1401 O O . ASP A 1 178 ? -0.628 13.062 16.891 1 98.38 178 ASP A O 1
ATOM 1405 N N . ALA A 1 179 ? 0.136 11.242 15.883 1 97.81 179 ALA A N 1
ATOM 1406 C CA . ALA A 1 179 ? 0.893 12.031 14.906 1 97.81 179 ALA A CA 1
ATOM 1407 C C . ALA A 1 179 ? -0.037 12.875 14.039 1 97.81 179 ALA A C 1
ATOM 1409 O O . ALA A 1 179 ? 0.222 14.055 13.812 1 97.81 179 ALA A O 1
ATOM 1410 N N . LEU A 1 180 ? -1.135 12.312 13.633 1 97.62 180 LEU A N 1
ATOM 1411 C CA . LEU A 1 180 ? -2.051 13 12.727 1 97.62 180 LEU A CA 1
ATOM 1412 C C . LEU A 1 180 ? -2.797 14.109 13.453 1 97.62 180 LEU A C 1
ATOM 1414 O O . LEU A 1 180 ? -3.061 15.164 12.875 1 97.62 180 LEU A O 1
ATOM 1418 N N . VAL A 1 181 ? -3.141 13.859 14.664 1 97.25 181 VAL A N 1
ATOM 1419 C CA . VAL A 1 181 ? -3.828 14.875 15.453 1 97.25 181 VAL A CA 1
ATOM 1420 C C . VAL A 1 181 ? -2.885 16.047 15.719 1 97.25 181 VAL A C 1
ATOM 1422 O O . VAL A 1 181 ? -3.295 17.203 15.664 1 97.25 181 VAL A O 1
ATOM 1425 N N . ARG A 1 182 ? -1.621 15.758 15.93 1 96.5 182 ARG A N 1
ATOM 1426 C CA . ARG A 1 182 ? -0.654 16.828 16.141 1 96.5 182 ARG A CA 1
ATOM 1427 C C . ARG A 1 182 ? -0.439 17.625 14.859 1 96.5 182 ARG A C 1
ATOM 1429 O O . ARG A 1 182 ? -0.3 18.859 14.898 1 96.5 182 ARG A O 1
ATOM 1436 N N . LEU A 1 183 ? -0.476 16.969 13.797 1 94.19 183 LEU A N 1
ATOM 1437 C CA . LEU A 1 183 ? -0.242 17.625 12.508 1 94.19 183 LEU A CA 1
ATOM 1438 C C . LEU A 1 183 ? -1.477 18.391 12.055 1 94.19 183 LEU A C 1
ATOM 1440 O O . LEU A 1 183 ? -1.36 19.484 11.508 1 94.19 183 LEU A O 1
ATOM 1444 N N . GLY A 1 184 ? -2.627 17.812 12.258 1 93.19 184 GLY A N 1
ATOM 1445 C CA . GLY A 1 184 ? -3.83 18.344 11.625 1 93.19 184 GLY A CA 1
ATOM 1446 C C . GLY A 1 184 ? -4.746 19.062 12.594 1 93.19 184 GLY A C 1
ATOM 1447 O O . GLY A 1 184 ? -5.613 19.828 12.18 1 93.19 184 GLY A O 1
ATOM 1448 N N . GLY A 1 185 ? -4.688 18.672 13.891 1 92.94 185 GLY A N 1
ATOM 1449 C CA . GLY A 1 185 ? -5.543 19.328 14.875 1 92.94 185 GLY A CA 1
ATOM 1450 C C . GLY A 1 185 ? -6.543 18.375 15.508 1 92.94 185 GLY A C 1
ATOM 1451 O O . GLY A 1 185 ? -6.738 17.25 15.023 1 92.94 185 GLY A O 1
ATOM 1452 N N . PRO A 1 186 ? -7.184 18.797 16.453 1 93.81 186 PRO A N 1
ATOM 1453 C CA . PRO A 1 186 ? -8.031 17.938 17.297 1 93.81 186 PRO A CA 1
ATOM 1454 C C . PRO A 1 186 ? -9.242 17.406 16.547 1 93.81 186 PRO A C 1
ATOM 1456 O O . PRO A 1 186 ? -9.758 16.328 16.875 1 93.81 186 PRO A O 1
ATOM 1459 N N . ALA A 1 187 ? -9.758 18.109 15.547 1 92.5 187 ALA A N 1
ATOM 1460 C CA . ALA A 1 187 ? -10.906 17.641 14.781 1 92.5 187 ALA A CA 1
ATOM 1461 C C . ALA A 1 187 ? -10.625 16.281 14.148 1 92.5 187 ALA A C 1
ATOM 1463 O O . ALA A 1 187 ? -11.531 15.453 14.023 1 92.5 187 ALA A O 1
ATOM 1464 N N . TYR A 1 188 ? -9.406 16.078 13.859 1 94.94 188 TYR A N 1
ATOM 1465 C CA . TYR A 1 188 ? -9.039 14.789 13.266 1 94.94 188 TYR A CA 1
ATOM 1466 C C . TYR A 1 188 ? -9.117 13.672 14.305 1 94.94 188 TYR A C 1
ATOM 1468 O O . TYR A 1 188 ? -9.375 12.516 13.961 1 94.94 188 TYR A O 1
ATOM 1476 N N . GLY A 1 189 ? -8.93 14.023 15.531 1 96.62 189 GLY A N 1
ATOM 1477 C CA . GLY A 1 189 ? -9.062 13.016 16.578 1 96.62 189 GLY A CA 1
ATOM 1478 C C . GLY A 1 189 ? -10.438 12.367 16.594 1 96.62 189 GLY A C 1
ATOM 1479 O O . GLY A 1 189 ? -10.547 11.141 16.672 1 96.62 189 GLY A O 1
ATOM 1480 N N . VAL A 1 190 ? -11.43 13.148 16.469 1 95.12 190 VAL A N 1
ATOM 1481 C CA . VAL A 1 190 ? -12.805 12.664 16.5 1 95.12 190 VAL A CA 1
ATOM 1482 C C . VAL A 1 190 ? -13.07 11.82 15.25 1 95.12 190 VAL A C 1
ATOM 1484 O O . VAL A 1 190 ? -13.641 10.734 15.336 1 95.12 190 VAL A O 1
ATOM 1487 N N . ALA A 1 191 ? -12.68 12.336 14.156 1 94.94 191 ALA A N 1
ATOM 1488 C CA . ALA A 1 191 ? -12.898 11.641 12.891 1 94.94 191 ALA A CA 1
ATOM 1489 C C . ALA A 1 191 ? -12.203 10.281 12.875 1 94.94 191 ALA A C 1
ATOM 1491 O O . ALA A 1 191 ? -12.742 9.305 12.352 1 94.94 191 ALA A O 1
ATOM 1492 N N . ILE A 1 192 ? -11.039 10.25 13.414 1 97.44 192 ILE A N 1
ATOM 1493 C CA . ILE A 1 192 ? -10.258 9.023 13.469 1 97.44 192 ILE A CA 1
ATOM 1494 C C . ILE A 1 192 ? -10.93 8.023 14.398 1 97.44 192 ILE A C 1
ATOM 1496 O O . ILE A 1 192 ? -11.008 6.828 14.094 1 97.44 192 ILE A O 1
ATOM 1500 N N . ASP A 1 193 ? -11.43 8.492 15.523 1 96.44 193 ASP A N 1
ATOM 1501 C CA . ASP A 1 193 ? -12.148 7.609 16.438 1 96.44 193 ASP A CA 1
ATOM 1502 C C . ASP A 1 193 ? -13.398 7.035 15.781 1 96.44 193 ASP A C 1
ATOM 1504 O O . ASP A 1 193 ? -13.734 5.867 15.977 1 96.44 193 ASP A O 1
ATOM 1508 N N . ASP A 1 194 ? -14.062 7.801 15.07 1 95.12 194 ASP A N 1
ATOM 1509 C CA . ASP A 1 194 ? -15.234 7.324 14.344 1 95.12 194 ASP A CA 1
ATOM 1510 C C . ASP A 1 194 ? -14.852 6.25 13.328 1 95.12 194 ASP A C 1
ATOM 1512 O O . ASP A 1 194 ? -15.547 5.238 13.195 1 95.12 194 ASP A O 1
ATOM 1516 N N . LEU A 1 195 ? -13.781 6.465 12.641 1 95.19 195 LEU A N 1
ATOM 1517 C CA . LEU A 1 195 ? -13.305 5.512 11.641 1 95.19 195 LEU A CA 1
ATOM 1518 C C . LEU A 1 195 ? -12.961 4.172 12.289 1 95.19 195 LEU A C 1
ATOM 1520 O O . LEU A 1 195 ? -13.195 3.115 11.703 1 95.19 195 LEU A O 1
ATOM 1524 N N . LYS A 1 196 ? -12.406 4.238 13.469 1 95.38 196 LYS A N 1
ATOM 1525 C CA . LYS A 1 196 ? -11.992 3.027 14.172 1 95.38 196 LYS A CA 1
ATOM 1526 C C . LYS A 1 196 ? -13.188 2.133 14.469 1 95.38 196 LYS A C 1
ATOM 1528 O O . LYS A 1 196 ? -13.062 0.907 14.492 1 95.38 196 LYS A O 1
ATOM 1533 N N . ASN A 1 197 ? -14.352 2.703 14.609 1 91.38 197 ASN A N 1
ATOM 1534 C CA . ASN A 1 197 ? -15.5 1.967 15.125 1 91.38 197 ASN A CA 1
ATOM 1535 C C . ASN A 1 197 ? -16.547 1.719 14.039 1 91.38 197 ASN A C 1
ATOM 1537 O O . ASN A 1 197 ? -17.531 1.036 14.273 1 91.38 197 ASN A O 1
ATOM 1541 N N . GLU A 1 198 ? -16.25 2.182 12.922 1 90.69 198 GLU A N 1
ATOM 1542 C CA . GLU A 1 198 ? -17.203 2.031 11.836 1 90.69 198 GLU A CA 1
ATOM 1543 C C . GLU A 1 198 ? -17.109 0.648 11.203 1 90.69 198 GLU A C 1
ATOM 1545 O O . GLU A 1 198 ? -16.031 0.043 11.18 1 90.69 198 GLU A O 1
ATOM 1550 N N . CYS A 1 199 ? -18.312 0.197 10.656 1 88.81 199 CYS A N 1
ATOM 1551 C CA . CYS A 1 199 ? -18.312 -1.032 9.875 1 88.81 199 CYS A CA 1
ATOM 1552 C C . CYS A 1 199 ? -17.578 -0.834 8.555 1 88.81 199 CYS A C 1
ATOM 1554 O O . CYS A 1 199 ? -17.891 0.094 7.801 1 88.81 199 CYS A O 1
ATOM 1556 N N . MET A 1 200 ? -16.719 -1.71 8.281 1 91.94 200 MET A N 1
ATOM 1557 C CA . MET A 1 200 ? -15.859 -1.562 7.109 1 91.94 200 MET A CA 1
ATOM 1558 C C . MET A 1 200 ? -16.547 -2.113 5.863 1 91.94 200 MET A C 1
ATOM 1560 O O . MET A 1 200 ? -16.016 -1.991 4.754 1 91.94 200 MET A O 1
ATOM 1564 N N . ASP A 1 201 ? -17.703 -2.682 6.027 1 91.69 201 ASP A N 1
ATOM 1565 C CA . ASP A 1 201 ? -18.5 -3.176 4.914 1 91.69 201 ASP A CA 1
ATOM 1566 C C . ASP A 1 201 ? -19.953 -2.709 5.035 1 91.69 201 ASP A C 1
ATOM 1568 O O . ASP A 1 201 ? -20.828 -3.492 5.391 1 91.69 201 ASP A O 1
ATOM 1572 N N . PRO A 1 202 ? -20.188 -1.524 4.547 1 87.44 202 PRO A N 1
ATOM 1573 C CA . PRO A 1 202 ? -21.516 -0.952 4.773 1 87.44 202 PRO A CA 1
ATOM 1574 C C . PRO A 1 202 ? -22.609 -1.649 3.963 1 87.44 202 PRO A C 1
ATOM 1576 O O . PRO A 1 202 ? -23.781 -1.63 4.348 1 87.44 202 PRO A O 1
ATOM 1579 N N . VAL A 1 203 ? -22.25 -2.209 2.869 1 86.31 203 VAL A N 1
ATOM 1580 C CA . VAL A 1 203 ? -23.25 -2.91 2.064 1 86.31 203 VAL A CA 1
ATOM 1581 C C . VAL A 1 203 ? -23.781 -4.113 2.838 1 86.31 203 VAL A C 1
ATOM 1583 O O . VAL A 1 203 ? -25 -4.324 2.906 1 86.31 203 VAL A O 1
ATOM 1586 N N . PHE A 1 204 ? -22.953 -4.863 3.43 1 84.62 204 PHE A N 1
ATOM 1587 C CA . PHE A 1 204 ? -23.359 -6 4.242 1 84.62 204 PHE A CA 1
ATOM 1588 C C . PHE A 1 204 ? -24.141 -5.531 5.473 1 84.62 204 PHE A C 1
ATOM 1590 O O . PHE A 1 204 ? -25.109 -6.164 5.871 1 84.62 204 PHE A O 1
ATOM 1597 N N . GLU A 1 205 ? -23.672 -4.449 6.012 1 83.38 205 GLU A N 1
ATOM 1598 C CA . GLU A 1 205 ? -24.359 -3.908 7.18 1 83.38 205 GLU A CA 1
ATOM 1599 C C . GLU A 1 205 ? -25.797 -3.533 6.844 1 83.38 205 GLU A C 1
ATOM 1601 O O . GLU A 1 205 ? -26.719 -3.854 7.594 1 83.38 205 GLU A O 1
ATOM 1606 N N . GLU A 1 206 ? -25.922 -2.873 5.758 1 85.69 206 GLU A N 1
ATOM 1607 C CA . GLU A 1 206 ? -27.25 -2.459 5.348 1 85.69 206 GLU A CA 1
ATOM 1608 C C . GLU A 1 206 ? -28.141 -3.668 5.07 1 85.69 206 GLU A C 1
ATOM 1610 O O . GLU A 1 206 ? -29.344 -3.656 5.395 1 85.69 206 GLU A O 1
ATOM 1615 N N . HIS A 1 207 ? -27.594 -4.641 4.477 1 86.06 207 HIS A N 1
ATOM 1616 C CA . HIS A 1 207 ? -28.328 -5.871 4.215 1 86.06 207 HIS A CA 1
ATOM 1617 C C . HIS A 1 207 ? -28.859 -6.48 5.512 1 86.06 207 HIS A C 1
ATOM 1619 O O . HIS A 1 207 ? -30.047 -6.836 5.598 1 86.06 207 HIS A O 1
ATOM 1625 N N . TYR A 1 208 ? -28.094 -6.508 6.508 1 83.25 208 TYR A N 1
ATOM 1626 C CA . TYR A 1 208 ? -28.5 -7.094 7.781 1 83.25 208 TYR A CA 1
ATOM 1627 C C . TYR A 1 208 ? -29.516 -6.207 8.492 1 83.25 208 TYR A C 1
ATOM 1629 O O . TYR A 1 208 ? -30.438 -6.703 9.141 1 83.25 208 TYR A O 1
ATOM 1637 N N . ARG A 1 209 ? -29.328 -4.961 8.398 1 83.69 209 ARG A N 1
ATOM 1638 C CA . ARG A 1 209 ? -30.281 -4.035 8.992 1 83.69 209 ARG A CA 1
ATOM 1639 C C . ARG A 1 209 ? -31.672 -4.227 8.383 1 83.69 209 ARG A C 1
ATOM 1641 O O . ARG A 1 209 ? -32.688 -4.164 9.094 1 83.69 209 ARG A O 1
ATOM 1648 N N . GLU A 1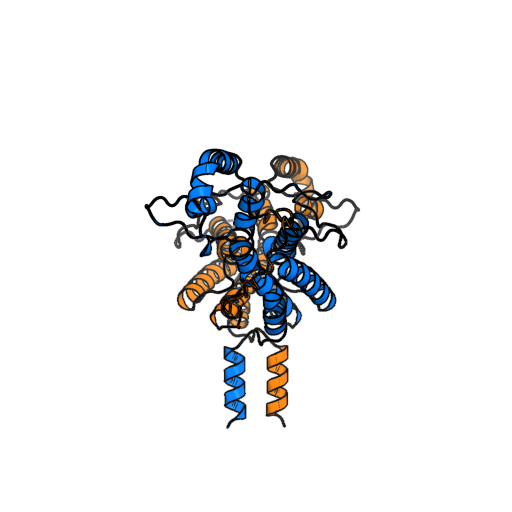 210 ? -31.656 -4.484 7.113 1 88.06 210 GLU A N 1
ATOM 1649 C CA . GLU A 1 210 ? -32.938 -4.719 6.434 1 88.06 210 GLU A CA 1
ATOM 1650 C C . GLU A 1 210 ? -33.562 -6.035 6.879 1 88.06 210 GLU A C 1
ATOM 1652 O O . GLU A 1 210 ? -34.781 -6.129 7.023 1 88.06 210 GLU A O 1
ATOM 1657 N N . LEU A 1 211 ? -32.75 -6.996 7.086 1 86.81 211 LEU A N 1
ATOM 1658 C CA . LEU A 1 211 ? -33.25 -8.289 7.551 1 86.81 211 LEU A CA 1
ATOM 1659 C C . LEU A 1 211 ? -33.844 -8.172 8.953 1 86.81 211 LEU A C 1
ATOM 1661 O O . LEU A 1 211 ? -34.812 -8.852 9.281 1 86.81 211 LEU A O 1
ATOM 1665 N N . LEU A 1 212 ? -33.344 -7.254 9.719 1 87.31 212 LEU A N 1
ATOM 1666 C CA . LEU A 1 212 ? -33.781 -7.078 11.094 1 87.31 212 LEU A CA 1
ATOM 1667 C C . LEU A 1 212 ? -35.094 -6.301 11.141 1 87.31 212 LEU A C 1
ATOM 1669 O O . LEU A 1 212 ? -35.844 -6.418 12.102 1 87.31 212 LEU A O 1
ATOM 1673 N N . LYS A 1 213 ? -35.344 -5.523 10.258 1 86.5 213 LYS A N 1
ATOM 1674 C CA . LYS A 1 213 ? -36.594 -4.785 10.195 1 86.5 213 LYS A CA 1
ATOM 1675 C C . LYS A 1 213 ? -37.75 -5.699 9.781 1 86.5 213 LYS A C 1
ATOM 1677 O O . LYS A 1 213 ? -38.906 -5.418 10.086 1 86.5 213 LYS A O 1
ATOM 1682 N N . GLU A 1 214 ? -37.562 -6.699 9.008 1 73.75 214 GLU A N 1
ATOM 1683 C CA . GLU A 1 214 ? -38.594 -7.621 8.609 1 73.75 214 GLU A CA 1
ATOM 1684 C C . GLU A 1 214 ? -38.969 -8.562 9.758 1 73.75 214 GLU A C 1
ATOM 1686 O O . GLU A 1 214 ? -40.156 -8.883 9.945 1 73.75 214 GLU A O 1
ATOM 1691 N N . MET B 1 1 ? 11.305 31.641 3.285 1 20.95 1 MET B N 1
ATOM 1692 C CA . MET B 1 1 ? 10.969 31.703 4.703 1 20.95 1 MET B CA 1
ATOM 1693 C C . MET B 1 1 ? 9.562 31.172 4.953 1 20.95 1 MET B C 1
ATOM 1695 O O . MET B 1 1 ? 8.594 31.672 4.391 1 20.95 1 MET B O 1
ATOM 1699 N N . CYS B 1 2 ? 9.492 29.875 5.117 1 30.5 2 CYS B N 1
ATOM 1700 C CA . CYS B 1 2 ? 8.172 29.281 5.246 1 30.5 2 CYS B CA 1
ATOM 1701 C C . CYS B 1 2 ? 7.359 29.984 6.332 1 30.5 2 CYS B C 1
ATOM 1703 O O . CYS B 1 2 ? 7.664 29.844 7.52 1 30.5 2 CYS B O 1
ATOM 1705 N N . THR B 1 3 ? 6.957 31.203 6.078 1 27.55 3 THR B N 1
ATOM 1706 C CA . THR B 1 3 ? 6.387 32.188 6.977 1 27.55 3 THR B CA 1
ATOM 1707 C C . THR B 1 3 ? 5.234 31.609 7.781 1 27.55 3 THR B C 1
ATOM 1709 O O . THR B 1 3 ? 4.414 32.344 8.336 1 27.55 3 THR B O 1
ATOM 1712 N N . LEU B 1 4 ? 5.012 30.359 7.715 1 31.81 4 LEU B N 1
ATOM 1713 C CA . LEU B 1 4 ? 3.826 30.25 8.555 1 31.81 4 LEU B CA 1
ATOM 1714 C C . LEU B 1 4 ? 4.129 30.703 9.984 1 31.81 4 LEU B C 1
ATOM 1716 O O . LEU B 1 4 ? 3.322 30.484 10.891 1 31.81 4 LEU B O 1
ATOM 1720 N N . LEU B 1 5 ? 5.426 30.719 10.344 1 31.38 5 LEU B N 1
ATOM 1721 C CA . LEU B 1 5 ? 5.531 31.047 11.766 1 31.38 5 LEU B CA 1
ATOM 1722 C C . LEU B 1 5 ? 4.953 32.438 12.047 1 31.38 5 LEU B C 1
ATOM 1724 O O . LEU B 1 5 ? 5.402 33.406 11.469 1 31.38 5 LEU B O 1
ATOM 1728 N N . ARG B 1 6 ? 3.688 32.5 12.43 1 29.64 6 ARG B N 1
ATOM 1729 C CA . ARG B 1 6 ? 3.111 33.719 12.992 1 29.64 6 ARG B CA 1
ATOM 1730 C C . ARG B 1 6 ? 4.137 34.469 13.836 1 29.64 6 ARG B C 1
ATOM 1732 O O . ARG B 1 6 ? 4.812 33.875 14.68 1 29.64 6 ARG B O 1
ATOM 1739 N N . SER B 1 7 ? 4.824 35.5 13.305 1 25.86 7 SER B N 1
ATOM 1740 C CA . SER B 1 7 ? 5.551 36.531 14.047 1 25.86 7 SER B CA 1
ATOM 1741 C C . SER B 1 7 ? 4.773 36.969 15.281 1 25.86 7 SER B C 1
ATOM 1743 O O . SER B 1 7 ? 3.672 37.5 15.172 1 25.86 7 SER B O 1
ATOM 1745 N N . PHE B 1 8 ? 4.828 36.25 16.422 1 29.14 8 PHE B N 1
ATOM 1746 C CA . PHE B 1 8 ? 4.375 36.781 17.703 1 29.14 8 PHE B CA 1
ATOM 1747 C C . PHE B 1 8 ? 4.977 38.156 17.953 1 29.14 8 PHE B C 1
ATOM 1749 O O . PHE B 1 8 ? 6.141 38.281 18.344 1 29.14 8 PHE B O 1
ATOM 1756 N N . ASP B 1 9 ? 4.781 39.125 17.062 1 26.36 9 ASP B N 1
ATOM 1757 C CA . ASP B 1 9 ? 5.242 40.469 17.328 1 26.36 9 ASP B CA 1
ATOM 1758 C C . ASP B 1 9 ? 4.879 40.906 18.75 1 26.36 9 ASP B C 1
ATOM 1760 O O . ASP B 1 9 ? 3.867 40.469 19.297 1 26.36 9 ASP B O 1
ATOM 1764 N N . LYS B 1 10 ? 5.789 41.594 19.453 1 31.08 10 LYS B N 1
ATOM 1765 C CA . LYS B 1 10 ? 5.891 42.188 20.781 1 31.08 10 LYS B CA 1
ATOM 1766 C C . LYS B 1 10 ? 4.711 43.125 21.062 1 31.08 10 LYS B C 1
ATOM 1768 O O . LYS B 1 10 ? 4.258 43.844 20.172 1 31.08 10 LYS B O 1
ATOM 1773 N N . PRO B 1 11 ? 4.02 43.031 22.344 1 29.77 11 PRO B N 1
ATOM 1774 C CA . PRO B 1 11 ? 2.877 43.75 22.906 1 29.77 11 PRO B CA 1
ATOM 1775 C C . PRO B 1 11 ? 3.115 45.25 23 1 29.77 11 PRO B C 1
ATOM 1777 O O . PRO B 1 11 ? 3.922 45.688 23.812 1 29.77 11 PRO B O 1
ATOM 1780 N N . GLY B 1 12 ? 3.545 46 21.969 1 25.19 12 GLY B N 1
ATOM 1781 C CA . GLY B 1 12 ? 3.689 47.375 22.438 1 25.19 12 GLY B CA 1
ATOM 1782 C C . GLY B 1 12 ? 2.469 47.875 23.188 1 25.19 12 GLY B C 1
ATOM 1783 O O . GLY B 1 12 ? 1.46 47.188 23.281 1 25.19 12 GLY B O 1
ATOM 1784 N N . GLY B 1 13 ? 2.131 49.312 23.203 1 26.86 13 GLY B N 1
ATOM 1785 C CA . GLY B 1 13 ? 1.483 50.25 24.109 1 26.86 13 GLY B CA 1
ATOM 1786 C C . GLY B 1 13 ? 0.002 49.969 24.281 1 26.86 13 GLY B C 1
ATOM 1787 O O . GLY B 1 13 ? -0.592 49.219 23.531 1 26.86 13 GLY B O 1
ATOM 1788 N N . LYS B 1 14 ? -0.83 50.906 25.266 1 31.17 14 LYS B N 1
ATOM 1789 C CA . LYS B 1 14 ? -1.896 50.812 26.266 1 31.17 14 LYS B CA 1
ATOM 1790 C C . LYS B 1 14 ? -3.256 50.625 25.594 1 31.17 14 LYS B C 1
ATOM 1792 O O . LYS B 1 14 ? -4.258 50.406 26.266 1 31.17 14 LYS B O 1
ATOM 1797 N N . ASN B 1 15 ? -3.449 51.344 24.453 1 28.95 15 ASN B N 1
ATOM 1798 C CA . ASN B 1 15 ? -4.863 51.656 24.281 1 28.95 15 ASN B CA 1
ATOM 1799 C C . ASN B 1 15 ? -5.684 50.406 24.016 1 28.95 15 ASN B C 1
ATOM 1801 O O . ASN B 1 15 ? -5.391 49.656 23.078 1 28.95 15 ASN B O 1
ATOM 1805 N N . LYS B 1 16 ? -6.363 49.875 25.062 1 31.36 16 LYS B N 1
ATOM 1806 C CA . LYS B 1 16 ? -7.098 48.625 25.266 1 31.36 16 LYS B CA 1
ATOM 1807 C C . LYS B 1 16 ? -8.234 48.5 24.266 1 31.36 16 LYS B C 1
ATOM 1809 O O . LYS B 1 16 ? -9.406 48.562 24.625 1 31.36 16 LYS B O 1
ATOM 1814 N N . GLY B 1 17 ? -8.219 49.281 23.141 1 27.19 17 GLY B N 1
ATOM 1815 C CA . GLY B 1 17 ? -9.453 48.969 22.453 1 27.19 17 GLY B CA 1
ATOM 1816 C C . GLY B 1 17 ? -9.664 47.5 22.234 1 27.19 17 GLY B C 1
ATOM 1817 O O . GLY B 1 17 ? -8.727 46.781 21.922 1 27.19 17 GLY B O 1
ATOM 1818 N N . ARG B 1 18 ? -10.664 46.969 23.016 1 25.92 18 ARG B N 1
ATOM 1819 C CA . ARG B 1 18 ? -11.156 45.594 22.953 1 25.92 18 ARG B CA 1
ATOM 1820 C C . ARG B 1 18 ? -11.383 45.156 21.5 1 25.92 18 ARG B C 1
ATOM 1822 O O . ARG B 1 18 ? -12.328 45.625 20.859 1 25.92 18 ARG B O 1
ATOM 1829 N N . PHE B 1 19 ? -10.344 45.25 20.688 1 26.78 19 PHE B N 1
ATOM 1830 C CA . PHE B 1 19 ? -10.656 44.562 19.438 1 26.78 19 PHE B CA 1
ATOM 1831 C C . PHE B 1 19 ? -11.25 43.188 19.688 1 26.78 19 PHE B C 1
ATOM 1833 O O . PHE B 1 19 ? -10.617 42.344 20.297 1 26.78 19 PHE B O 1
ATOM 1840 N N . THR B 1 20 ? -12.531 43.25 19.906 1 26.86 20 THR B N 1
ATOM 1841 C CA . THR B 1 20 ? -13.219 41.969 19.844 1 26.86 20 THR B CA 1
ATOM 1842 C C . THR B 1 20 ? -12.766 41.156 18.625 1 26.86 20 THR B C 1
ATOM 1844 O O . THR B 1 20 ? -12.969 41.594 17.484 1 26.86 20 THR B O 1
ATOM 1847 N N . ARG B 1 21 ? -11.562 40.75 18.703 1 28.61 21 ARG B N 1
ATOM 1848 C CA . ARG B 1 21 ? -11.211 39.719 17.75 1 28.61 21 ARG B CA 1
ATOM 1849 C C . ARG B 1 21 ? -12.398 38.781 17.5 1 28.61 21 ARG B C 1
ATOM 1851 O O . ARG B 1 21 ? -12.758 38 18.375 1 28.61 21 ARG B O 1
ATOM 1858 N N . LYS B 1 22 ? -13.367 39.375 16.797 1 30.2 22 LYS B N 1
ATOM 1859 C CA . LYS B 1 22 ? -14.273 38.375 16.25 1 30.2 22 LYS B CA 1
ATOM 1860 C C . LYS B 1 22 ? -13.508 37.188 15.641 1 30.2 22 LYS B C 1
ATOM 1862 O O . LYS B 1 22 ? -12.812 37.375 14.633 1 30.2 22 LYS B O 1
ATOM 1867 N N . THR B 1 23 ? -12.852 36.438 16.469 1 30.53 23 THR B N 1
ATOM 1868 C CA . THR B 1 23 ? -12.453 35.094 16.031 1 30.53 23 THR B CA 1
ATOM 1869 C C . THR B 1 23 ? -13.492 34.531 15.078 1 30.53 23 THR B C 1
ATOM 1871 O O . THR B 1 23 ? -14.57 34.094 15.508 1 30.53 23 THR B O 1
ATOM 1874 N N . LEU B 1 24 ? -13.797 35.219 14.094 1 28.88 24 LEU B N 1
ATOM 1875 C CA . LEU B 1 24 ? -14.594 34.438 13.133 1 28.88 24 LEU B CA 1
ATOM 1876 C C . LEU B 1 24 ? -14.07 33.031 13.008 1 28.88 24 LEU B C 1
ATOM 1878 O O . LEU B 1 24 ? -13.016 32.812 12.406 1 28.88 24 LEU B O 1
ATOM 1882 N N . ALA B 1 25 ? -14.07 32.25 14.016 1 34.62 25 ALA B N 1
ATOM 1883 C CA . ALA B 1 25 ? -13.938 30.797 13.914 1 34.62 25 ALA B CA 1
ATOM 1884 C C . ALA B 1 25 ? -14.617 30.281 12.656 1 34.62 25 ALA B C 1
ATOM 1886 O O . ALA B 1 25 ? -15.844 30.234 12.578 1 34.62 25 ALA B O 1
ATOM 1887 N N . THR B 1 26 ? -14.422 30.672 11.539 1 36.12 26 THR B N 1
ATOM 1888 C CA . THR B 1 26 ? -15.016 29.953 10.414 1 36.12 26 THR B CA 1
ATOM 1889 C C . THR B 1 26 ? -15.102 28.453 10.711 1 36.12 26 THR B C 1
ATOM 1891 O O . THR B 1 26 ? -14.109 27.844 11.125 1 36.12 26 THR B O 1
ATOM 1894 N N . ALA B 1 27 ? -16.141 27.891 11.07 1 40.41 27 ALA B N 1
ATOM 1895 C CA . ALA B 1 27 ? -16.547 26.516 11.32 1 40.41 27 ALA B CA 1
ATOM 1896 C C . ALA B 1 27 ? -15.922 25.578 10.289 1 40.41 27 ALA B C 1
ATOM 1898 O O . ALA B 1 27 ? -16.281 25.609 9.117 1 40.41 27 ALA B O 1
ATOM 1899 N N . ALA B 1 28 ? -14.664 25.391 10.227 1 48.75 28 ALA B N 1
ATOM 1900 C CA . ALA B 1 28 ? -14.062 24.422 9.305 1 48.75 28 ALA B CA 1
ATOM 1901 C C . ALA B 1 28 ? -14.93 23.188 9.172 1 48.75 28 ALA B C 1
ATOM 1903 O O . ALA B 1 28 ? -15.523 22.719 10.148 1 48.75 28 ALA B O 1
ATOM 1904 N N . ALA B 1 29 ? -15.648 22.938 8.055 1 56.5 29 ALA B N 1
ATOM 1905 C CA . ALA B 1 29 ? -16.484 21.781 7.781 1 56.5 29 ALA B CA 1
ATOM 1906 C C . ALA B 1 29 ? -15.906 20.516 8.438 1 56.5 29 ALA B C 1
ATOM 1908 O O . ALA B 1 29 ? -14.688 20.359 8.492 1 56.5 29 ALA B O 1
ATOM 1909 N N . PRO B 1 30 ? -16.703 19.891 9.234 1 69.12 30 PRO B N 1
ATOM 1910 C CA . PRO B 1 30 ? -16.297 18.703 9.969 1 69.12 30 PRO B CA 1
ATOM 1911 C C . PRO B 1 30 ? -15.617 17.656 9.078 1 69.12 30 PRO B C 1
ATOM 1913 O O . PRO B 1 30 ? -16.062 17.422 7.953 1 69.12 30 PRO B O 1
ATOM 1916 N N . VAL B 1 31 ? -14.406 17.391 9.336 1 83.88 31 VAL B N 1
ATOM 1917 C CA . VAL B 1 31 ? -13.648 16.344 8.656 1 83.88 31 VAL B CA 1
ATOM 1918 C C . VAL B 1 31 ? -14.227 14.977 9.008 1 83.88 31 VAL B C 1
ATOM 1920 O O . VAL B 1 31 ? -14.445 14.672 10.18 1 83.88 31 VAL B O 1
ATOM 1923 N N . SER B 1 32 ? -14.859 14.305 8.055 1 88.25 32 SER B N 1
ATOM 1924 C CA . SER B 1 32 ? -15.406 12.969 8.281 1 88.25 32 SER B CA 1
ATOM 1925 C C . SER B 1 32 ? -14.93 11.992 7.211 1 88.25 32 SER B C 1
ATOM 1927 O O . SER B 1 32 ? -14.75 12.367 6.051 1 88.25 32 SER B O 1
ATOM 1929 N N . PHE B 1 33 ? -14.617 10.781 7.734 1 91.06 33 PHE B N 1
ATOM 1930 C CA . PHE B 1 33 ? -14.18 9.703 6.859 1 91.06 33 PHE B CA 1
ATOM 1931 C C . PHE B 1 33 ? -15.086 8.477 7.016 1 91.06 33 PHE B C 1
ATOM 1933 O O . PHE B 1 33 ? -14.758 7.551 7.758 1 91.06 33 PHE B O 1
ATOM 1940 N N . SER B 1 34 ? -16.156 8.43 6.34 1 88.81 34 SER B N 1
ATOM 1941 C CA . SER B 1 34 ? -17.125 7.344 6.477 1 88.81 34 SER B CA 1
ATOM 1942 C C . SER B 1 34 ? -16.797 6.195 5.531 1 88.81 34 SER B C 1
ATOM 1944 O O . SER B 1 34 ? -16.188 6.402 4.477 1 88.81 34 SER B O 1
ATOM 1946 N N . SER B 1 35 ? -17.203 4.996 5.98 1 89.94 35 SER B N 1
ATOM 1947 C CA . SER B 1 35 ? -17.031 3.82 5.137 1 89.94 35 SER B CA 1
ATOM 1948 C C . SER B 1 35 ? -18.047 3.805 4 1 89.94 35 SER B C 1
ATOM 1950 O O . SER B 1 35 ? -19.219 4.133 4.203 1 89.94 35 SER B O 1
ATOM 1952 N N . THR B 1 36 ? -17.531 3.551 2.855 1 93.56 36 THR B N 1
ATOM 1953 C CA . THR B 1 36 ? -18.359 3.449 1.655 1 93.56 36 THR B CA 1
ATOM 1954 C C . THR B 1 36 ? -18.094 2.131 0.933 1 93.56 36 THR B C 1
ATOM 1956 O O . THR B 1 36 ? -17.172 1.397 1.278 1 93.56 36 THR B O 1
ATOM 1959 N N . LYS B 1 37 ? -19.016 1.818 0.028 1 94.94 37 LYS B N 1
ATOM 1960 C CA . LYS B 1 37 ? -18.781 0.649 -0.815 1 94.94 37 LYS B CA 1
ATOM 1961 C C . LYS B 1 37 ? -17.469 0.759 -1.563 1 94.94 37 LYS B C 1
ATOM 1963 O O . LYS B 1 37 ? -16.75 -0.236 -1.733 1 94.94 37 LYS B O 1
ATOM 1968 N N . GLU B 1 38 ? -17.109 1.936 -1.941 1 96.75 38 GLU B N 1
ATOM 1969 C CA . GLU B 1 38 ? -15.875 2.189 -2.67 1 96.75 38 GLU B CA 1
ATOM 1970 C C . GLU B 1 38 ? -14.648 1.92 -1.794 1 96.75 38 GLU B C 1
ATOM 1972 O O . GLU B 1 38 ? -13.633 1.427 -2.277 1 96.75 38 GLU B O 1
ATOM 1977 N N . ALA B 1 39 ? -14.766 2.234 -0.548 1 96.19 39 ALA B N 1
ATOM 1978 C CA . ALA B 1 39 ? -13.68 1.945 0.391 1 96.19 39 ALA B CA 1
ATOM 1979 C C . ALA B 1 39 ? -13.523 0.442 0.599 1 96.19 39 ALA B C 1
ATOM 1981 O O . ALA B 1 39 ? -12.406 -0.06 0.728 1 96.19 39 ALA B O 1
ATOM 1982 N N . THR B 1 40 ? -14.617 -0.249 0.612 1 95.94 40 THR B N 1
ATOM 1983 C CA . THR B 1 40 ? -14.578 -1.701 0.736 1 95.94 40 THR B CA 1
ATOM 1984 C C . THR B 1 40 ? -13.953 -2.332 -0.504 1 95.94 40 THR B C 1
ATOM 1986 O O . THR B 1 40 ? -13.203 -3.311 -0.401 1 95.94 40 THR B O 1
ATOM 1989 N N . ASN B 1 41 ? -14.289 -1.781 -1.672 1 96.88 41 ASN B N 1
ATOM 1990 C CA . ASN B 1 41 ? -13.664 -2.227 -2.91 1 96.88 41 ASN B CA 1
ATOM 1991 C C . ASN B 1 41 ? -12.141 -2.125 -2.836 1 96.88 41 ASN B C 1
ATOM 1993 O O . ASN B 1 41 ? -11.43 -3.057 -3.219 1 96.88 41 ASN B O 1
ATOM 1997 N N . TYR B 1 42 ? -11.695 -1.014 -2.352 1 97.75 42 TYR B N 1
ATOM 1998 C CA . TYR B 1 42 ? -10.266 -0.781 -2.18 1 97.75 42 TYR B CA 1
ATOM 1999 C C . TYR B 1 42 ? -9.648 -1.828 -1.259 1 97.75 42 TYR B C 1
ATOM 2001 O O . TYR B 1 42 ? -8.617 -2.414 -1.58 1 97.75 42 TYR B O 1
ATOM 2009 N N . ALA B 1 43 ? -10.297 -2.023 -0.167 1 96.25 43 ALA B N 1
ATOM 2010 C CA . ALA B 1 43 ? -9.789 -2.992 0.802 1 96.25 43 ALA B CA 1
ATOM 2011 C C . ALA B 1 43 ? -9.734 -4.395 0.2 1 96.25 43 ALA B C 1
ATOM 2013 O O . ALA B 1 43 ? -8.789 -5.148 0.454 1 96.25 43 ALA B O 1
ATOM 2014 N N . ARG B 1 44 ? -10.703 -4.699 -0.525 1 96.75 44 ARG B N 1
ATOM 2015 C CA . ARG B 1 44 ? -10.781 -6.016 -1.153 1 96.75 44 ARG B CA 1
ATOM 2016 C C . ARG B 1 44 ? -9.664 -6.203 -2.168 1 96.75 44 ARG B C 1
ATOM 2018 O O . ARG B 1 44 ? -9.07 -7.281 -2.252 1 96.75 44 ARG B O 1
ATOM 2025 N N . LEU B 1 45 ? -9.406 -5.176 -2.896 1 98 45 LEU B N 1
ATOM 2026 C CA . LEU B 1 45 ? -8.312 -5.238 -3.863 1 98 45 LEU B CA 1
ATOM 2027 C C . LEU B 1 45 ? -6.973 -5.383 -3.16 1 98 45 LEU B C 1
ATOM 2029 O O . LEU B 1 45 ? -6.094 -6.105 -3.631 1 98 45 LEU B O 1
ATOM 2033 N N . CYS B 1 46 ? -6.848 -4.688 -2.074 1 97.31 46 CYS B N 1
ATOM 2034 C CA . CYS B 1 46 ? -5.617 -4.824 -1.301 1 97.31 46 CYS B CA 1
ATOM 2035 C C . CYS B 1 46 ? -5.422 -6.266 -0.839 1 97.31 46 CYS B C 1
ATOM 2037 O O . CYS B 1 46 ? -4.324 -6.816 -0.96 1 97.31 46 CYS B O 1
ATOM 2039 N N . ARG B 1 47 ? -6.438 -6.898 -0.395 1 96.62 47 ARG B N 1
ATOM 2040 C CA . ARG B 1 47 ? -6.363 -8.289 0.04 1 96.62 47 ARG B CA 1
ATOM 2041 C C . ARG B 1 47 ? -6.008 -9.211 -1.124 1 96.62 47 ARG B C 1
ATOM 2043 O O . ARG B 1 47 ? -5.219 -10.141 -0.964 1 96.62 47 ARG B O 1
ATOM 2050 N N . LEU B 1 48 ? -6.641 -8.93 -2.219 1 97.94 48 LEU B N 1
ATOM 2051 C CA . LEU B 1 48 ? -6.383 -9.742 -3.404 1 97.94 48 LEU B CA 1
ATOM 2052 C C . LEU B 1 48 ? -4.902 -9.711 -3.77 1 97.94 48 LEU B C 1
ATOM 2054 O O . LEU B 1 48 ? -4.301 -10.758 -4.02 1 97.94 48 LEU B O 1
ATOM 2058 N N . LEU B 1 49 ? -4.344 -8.547 -3.697 1 97.75 49 LEU B N 1
ATOM 2059 C CA . LEU B 1 49 ? -2.955 -8.391 -4.121 1 97.75 49 LEU B CA 1
ATOM 2060 C C . LEU B 1 49 ? -1.999 -8.859 -3.025 1 97.75 49 LEU B C 1
ATOM 2062 O O . LEU B 1 49 ? -1.07 -9.625 -3.293 1 97.75 49 LEU B O 1
ATOM 2066 N N . VAL B 1 50 ? -2.24 -8.43 -1.851 1 96.62 50 VAL B N 1
ATOM 2067 C CA . VAL B 1 50 ? -1.292 -8.703 -0.774 1 96.62 50 VAL B CA 1
ATOM 2068 C C . VAL B 1 50 ? -1.359 -10.172 -0.381 1 96.62 50 VAL B C 1
ATOM 2070 O O . VAL B 1 50 ? -0.329 -10.844 -0.268 1 96.62 50 VAL B O 1
ATOM 2073 N N . ASP B 1 51 ? -2.539 -10.703 -0.19 1 95.81 51 ASP B N 1
ATOM 2074 C CA . ASP B 1 51 ? -2.66 -12.086 0.277 1 95.81 51 ASP B CA 1
ATOM 2075 C C . ASP B 1 51 ? -2.506 -13.07 -0.878 1 95.81 51 ASP B C 1
ATOM 2077 O O . ASP B 1 51 ? -1.644 -13.953 -0.84 1 95.81 51 ASP B O 1
ATOM 2081 N N . VAL B 1 52 ? -3.34 -12.914 -1.856 1 96.06 52 VAL B N 1
ATOM 2082 C CA . VAL B 1 52 ? -3.359 -13.898 -2.932 1 96.06 52 VAL B CA 1
ATOM 2083 C C . VAL B 1 52 ? -2.158 -13.688 -3.85 1 96.06 52 VAL B C 1
ATOM 2085 O O . VAL B 1 52 ? -1.476 -14.648 -4.219 1 96.06 52 VAL B O 1
ATOM 2088 N N . GLY B 1 53 ? -1.902 -12.414 -4.215 1 96.62 53 GLY B N 1
ATOM 2089 C CA . GLY B 1 53 ? -0.768 -12.109 -5.074 1 96.62 53 GLY B CA 1
ATOM 2090 C C . GLY B 1 53 ? 0.551 -12.609 -4.516 1 96.62 53 GLY B C 1
ATOM 2091 O O . GLY B 1 53 ? 1.327 -13.258 -5.223 1 96.62 53 GLY B O 1
ATOM 2092 N N . CYS B 1 54 ? 0.799 -12.328 -3.289 1 94.5 54 CYS B N 1
ATOM 2093 C CA . CYS B 1 54 ? 2.023 -12.805 -2.654 1 94.5 54 CYS B CA 1
ATOM 2094 C C . CYS B 1 54 ? 2.076 -14.328 -2.65 1 94.5 54 CYS B C 1
ATOM 2096 O O . CYS B 1 54 ? 3.115 -14.922 -2.953 1 94.5 54 CYS B O 1
ATOM 2098 N N . HIS B 1 55 ? 0.955 -14.953 -2.299 1 93.06 55 HIS B N 1
ATOM 2099 C CA . HIS B 1 55 ? 0.906 -16.406 -2.225 1 93.06 55 HIS B CA 1
ATOM 2100 C C . HIS B 1 55 ? 1.223 -17.031 -3.576 1 93.06 55 HIS B C 1
ATOM 2102 O O . HIS B 1 55 ? 2 -17.984 -3.654 1 93.06 55 HIS B O 1
ATOM 2108 N N . VAL B 1 56 ? 0.718 -16.516 -4.574 1 94.25 56 VAL B N 1
ATOM 2109 C CA . VAL B 1 56 ? 0.892 -17.047 -5.914 1 94.25 56 VAL B CA 1
ATOM 2110 C C . VAL B 1 56 ? 2.342 -16.875 -6.359 1 94.25 56 VAL B C 1
ATOM 2112 O O . VAL B 1 56 ? 2.969 -17.828 -6.836 1 94.25 56 VAL B O 1
ATOM 2115 N N . LEU B 1 57 ? 2.912 -15.727 -6.195 1 92.25 57 LEU B N 1
ATOM 2116 C CA . LEU B 1 57 ? 4.277 -15.453 -6.629 1 92.25 57 LEU B CA 1
ATOM 2117 C C . LEU B 1 57 ? 5.277 -16.281 -5.832 1 92.25 57 LEU B C 1
ATOM 2119 O O . LEU B 1 57 ? 6.27 -16.766 -6.379 1 92.25 57 LEU B O 1
ATOM 2123 N N . ARG B 1 58 ? 4.953 -16.438 -4.645 1 88.56 58 ARG B N 1
ATOM 2124 C CA . ARG B 1 58 ? 5.855 -17.156 -3.74 1 88.56 58 ARG B CA 1
ATOM 2125 C C . ARG B 1 58 ? 5.777 -18.656 -3.957 1 88.56 58 ARG B C 1
ATOM 2127 O O . ARG B 1 58 ? 6.805 -19.328 -4.039 1 88.56 58 ARG B O 1
ATOM 2134 N N . ASP B 1 59 ? 4.586 -19.234 -4.012 1 81 59 ASP B N 1
ATOM 2135 C CA . ASP B 1 59 ? 4.398 -20.672 -3.916 1 81 59 ASP B CA 1
ATOM 2136 C C . ASP B 1 59 ? 4.305 -21.312 -5.305 1 81 59 ASP B C 1
ATOM 2138 O O . ASP B 1 59 ? 4.641 -22.484 -5.477 1 81 59 ASP B O 1
ATOM 2142 N N . SER B 1 60 ? 3.898 -20.547 -6.184 1 70.62 60 SER B N 1
ATOM 2143 C CA . SER B 1 60 ? 3.676 -21.141 -7.492 1 70.62 60 SER B CA 1
ATOM 2144 C C . SER B 1 60 ? 4.84 -20.859 -8.438 1 70.62 60 SER B C 1
ATOM 2146 O O . SER B 1 60 ? 5.227 -21.719 -9.234 1 70.62 60 SER B O 1
ATOM 2148 N N . ILE B 1 61 ? 5.504 -19.75 -8.305 1 71.06 61 ILE B N 1
ATOM 2149 C CA . ILE B 1 61 ? 6.52 -19.391 -9.289 1 71.06 61 ILE B CA 1
ATOM 2150 C C . ILE B 1 61 ? 7.91 -19.672 -8.727 1 71.06 61 ILE B C 1
ATOM 2152 O O . ILE B 1 61 ? 8.781 -20.188 -9.43 1 71.06 61 ILE B O 1
ATOM 2156 N N . HIS B 1 62 ? 8.094 -19.312 -7.535 1 66.31 62 HIS B N 1
ATOM 2157 C CA . HIS B 1 62 ? 9.375 -19.641 -6.926 1 66.31 62 HIS B CA 1
ATOM 2158 C C . HIS B 1 62 ? 9.188 -20.359 -5.598 1 66.31 62 HIS B C 1
ATOM 2160 O O . HIS B 1 62 ? 9.312 -19.766 -4.531 1 66.31 62 HIS B O 1
ATOM 2166 N N . PRO B 1 63 ? 9.055 -21.594 -5.77 1 67.56 63 PRO B N 1
ATOM 2167 C CA . PRO B 1 63 ? 8.781 -22.359 -4.551 1 67.56 63 PRO B CA 1
ATOM 2168 C C . PRO B 1 63 ? 9.922 -22.281 -3.537 1 67.56 63 PRO B C 1
ATOM 2170 O O . PRO B 1 63 ? 11.086 -22.172 -3.924 1 67.56 63 PRO B O 1
ATOM 2173 N N . PRO B 1 64 ? 9.602 -22.328 -2.328 1 69.31 64 PRO B N 1
ATOM 2174 C CA . PRO B 1 64 ? 10.531 -22.141 -1.213 1 69.31 64 PRO B CA 1
ATOM 2175 C C . PRO B 1 64 ? 11.648 -23.172 -1.19 1 69.31 64 PRO B C 1
ATOM 2177 O O . PRO B 1 64 ? 12.727 -22.922 -0.645 1 69.31 64 PRO B O 1
ATOM 2180 N N . SER B 1 65 ? 11.414 -24.25 -1.731 1 72.12 65 SER B N 1
ATOM 2181 C CA . SER B 1 65 ? 12.375 -25.344 -1.584 1 72.12 65 SER B CA 1
ATOM 2182 C C . SER B 1 65 ? 13.727 -24.969 -2.195 1 72.12 65 SER B C 1
ATOM 2184 O O . SER B 1 65 ? 14.773 -25.391 -1.709 1 72.12 65 SER B O 1
ATOM 2186 N N . ASN B 1 66 ? 13.789 -24.125 -3.104 1 78.88 66 ASN 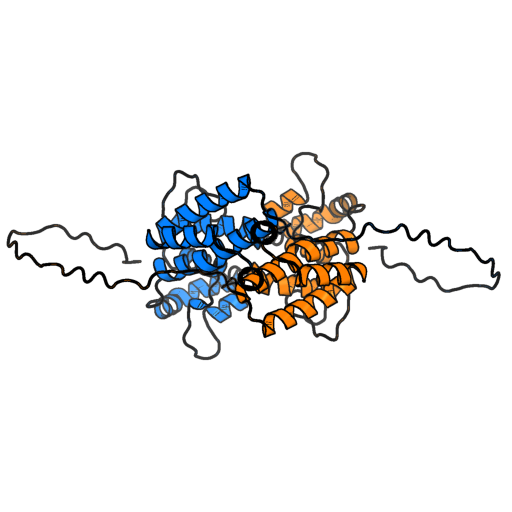B N 1
ATOM 2187 C CA . ASN B 1 66 ? 15.031 -23.781 -3.775 1 78.88 66 ASN B CA 1
ATOM 2188 C C . ASN B 1 66 ? 15.516 -22.391 -3.365 1 78.88 66 ASN B C 1
ATOM 2190 O O . ASN B 1 66 ? 16.531 -21.906 -3.871 1 78.88 66 ASN B O 1
ATOM 2194 N N . LEU B 1 67 ? 14.891 -21.859 -2.428 1 85 67 LEU B N 1
ATOM 2195 C CA . LEU B 1 67 ? 15.133 -20.469 -2.115 1 85 67 LEU B CA 1
ATOM 2196 C C . LEU B 1 67 ? 16.547 -20.25 -1.586 1 85 67 LEU B C 1
ATOM 2198 O O . LEU B 1 67 ? 17.281 -19.391 -2.08 1 85 67 LEU B O 1
ATOM 2202 N N . HIS B 1 68 ? 16.891 -21.109 -0.693 1 84.75 68 HIS B N 1
ATOM 2203 C CA . HIS B 1 68 ? 18.188 -20.938 -0.053 1 84.75 68 HIS B CA 1
ATOM 2204 C C . HIS B 1 68 ? 19.328 -21.094 -1.062 1 84.75 68 HIS B C 1
ATOM 2206 O O . HIS B 1 68 ? 20.266 -20.297 -1.084 1 84.75 68 HIS B O 1
ATOM 2212 N N . LYS B 1 69 ? 19.188 -22.109 -1.776 1 87.12 69 LYS B N 1
ATOM 2213 C CA . LYS B 1 69 ? 20.203 -22.375 -2.795 1 87.12 69 LYS B CA 1
ATOM 2214 C C . LYS B 1 69 ? 20.297 -21.219 -3.787 1 87.12 69 LYS B C 1
ATOM 2216 O O . LYS B 1 69 ? 21.391 -20.781 -4.133 1 87.12 69 LYS B O 1
ATOM 2221 N N . ASN B 1 70 ? 19.156 -20.734 -4.211 1 88.94 70 ASN B N 1
ATOM 2222 C CA . ASN B 1 70 ? 19.125 -19.641 -5.18 1 88.94 70 ASN B CA 1
ATOM 2223 C C . ASN B 1 70 ? 19.719 -18.359 -4.598 1 88.94 70 ASN B C 1
ATOM 2225 O O . ASN B 1 70 ? 20.406 -17.625 -5.301 1 88.94 70 ASN B O 1
ATOM 2229 N N . LEU B 1 71 ? 19.484 -18.172 -3.367 1 90.62 71 LEU B N 1
ATOM 2230 C CA . LEU B 1 71 ? 20 -16.969 -2.725 1 90.62 71 LEU B CA 1
ATOM 2231 C C . LEU B 1 71 ? 21.516 -17.031 -2.607 1 90.62 71 LEU B C 1
ATOM 2233 O O . LEU B 1 71 ? 22.203 -16.016 -2.775 1 90.62 71 LEU B O 1
ATOM 2237 N N . ARG B 1 72 ? 21.953 -18.219 -2.381 1 90.56 72 ARG B N 1
ATOM 2238 C CA . ARG B 1 72 ? 23.391 -18.391 -2.289 1 90.56 72 ARG B CA 1
ATOM 2239 C C . ARG B 1 72 ? 24.047 -18.219 -3.656 1 90.56 72 ARG B C 1
ATOM 2241 O O . ARG B 1 72 ? 25.078 -17.531 -3.781 1 90.56 72 ARG B O 1
ATOM 2248 N N . THR B 1 73 ? 23.469 -18.797 -4.574 1 92.94 73 THR B N 1
ATOM 2249 C CA . THR B 1 73 ? 24.016 -18.812 -5.926 1 92.94 73 THR B CA 1
ATOM 2250 C C . THR B 1 73 ? 24.047 -17.391 -6.508 1 92.94 73 THR B C 1
ATOM 2252 O O . THR B 1 73 ? 24.969 -17.031 -7.246 1 92.94 73 THR B O 1
ATOM 2255 N N . HIS B 1 74 ? 23.094 -16.594 -6.168 1 93.88 74 HIS B N 1
ATOM 2256 C CA . HIS B 1 74 ? 22.953 -15.273 -6.789 1 93.88 74 HIS B CA 1
ATOM 2257 C C . HIS B 1 74 ? 23.297 -14.164 -5.809 1 93.88 74 HIS B C 1
ATOM 2259 O O . HIS B 1 74 ? 22.875 -13.023 -5.973 1 93.88 74 HIS B O 1
ATOM 2265 N N . HIS B 1 75 ? 24.078 -14.477 -4.852 1 94.88 75 HIS B N 1
ATOM 2266 C CA . HIS B 1 75 ? 24.406 -13.531 -3.791 1 94.88 75 HIS B CA 1
ATOM 2267 C C . HIS B 1 75 ? 25.047 -12.273 -4.359 1 94.88 75 HIS B C 1
ATOM 2269 O O . HIS B 1 75 ? 24.688 -11.156 -3.984 1 94.88 75 HIS B O 1
ATOM 2275 N N . SER B 1 76 ? 25.969 -12.453 -5.242 1 95.88 76 SER B N 1
ATOM 2276 C CA . SER B 1 76 ? 26.703 -11.32 -5.789 1 95.88 76 SER B CA 1
ATOM 2277 C C . SER B 1 76 ? 25.781 -10.398 -6.59 1 95.88 76 SER B C 1
ATOM 2279 O O . SER B 1 76 ? 25.891 -9.172 -6.492 1 95.88 76 SER B O 1
ATOM 2281 N N . LYS B 1 77 ? 24.984 -11.008 -7.332 1 94.38 77 LYS B N 1
ATOM 2282 C CA . LYS B 1 77 ? 24.031 -10.234 -8.109 1 94.38 77 LYS B CA 1
ATOM 2283 C C . LYS B 1 77 ? 23.078 -9.461 -7.203 1 94.38 77 LYS B C 1
ATOM 2285 O O . LYS B 1 77 ? 22.797 -8.281 -7.438 1 94.38 77 LYS B O 1
ATOM 2290 N N . LEU B 1 78 ? 22.594 -10.047 -6.207 1 95.06 78 LEU B N 1
ATOM 2291 C CA . LEU B 1 78 ? 21.672 -9.422 -5.273 1 95.06 78 LEU B CA 1
ATOM 2292 C C . LEU B 1 78 ? 22.359 -8.336 -4.465 1 95.06 78 LEU B C 1
ATOM 2294 O O . LEU B 1 78 ? 21.75 -7.312 -4.133 1 95.06 78 LEU B O 1
ATOM 2298 N N . GLN B 1 79 ? 23.609 -8.531 -4.207 1 96 79 GLN B N 1
ATOM 2299 C CA . GLN B 1 79 ? 24.375 -7.508 -3.514 1 96 79 GLN B CA 1
ATOM 2300 C C . GLN B 1 79 ? 24.516 -6.246 -4.363 1 96 79 GLN B C 1
ATOM 2302 O O . GLN B 1 79 ? 24.484 -5.133 -3.836 1 96 79 GLN B O 1
ATOM 2307 N N . LEU B 1 80 ? 24.703 -6.488 -5.598 1 94.88 80 LEU B N 1
ATOM 2308 C CA . LEU B 1 80 ? 24.75 -5.355 -6.516 1 94.88 80 LEU B CA 1
ATOM 2309 C C . LEU B 1 80 ? 23.438 -4.586 -6.512 1 94.88 80 LEU B C 1
ATOM 2311 O O . LEU B 1 80 ? 23.438 -3.354 -6.551 1 94.88 80 LEU B O 1
ATOM 2315 N N . LEU B 1 81 ? 22.344 -5.289 -6.434 1 94.06 81 LEU B N 1
ATOM 2316 C CA . LEU B 1 81 ? 21.031 -4.656 -6.391 1 94.06 81 LEU B CA 1
ATOM 2317 C C . LEU B 1 81 ? 20.844 -3.869 -5.098 1 94.06 81 LEU B C 1
ATOM 2319 O O . LEU B 1 81 ? 20.172 -2.832 -5.086 1 94.06 81 LEU B O 1
ATOM 2323 N N . GLN B 1 82 ? 21.406 -4.379 -4.051 1 93.88 82 GLN B N 1
ATOM 2324 C CA . GLN B 1 82 ? 21.359 -3.641 -2.791 1 93.88 82 GLN B CA 1
ATOM 2325 C C . GLN B 1 82 ? 22.188 -2.355 -2.883 1 93.88 82 GLN B C 1
ATOM 2327 O O . GLN B 1 82 ? 21.75 -1.302 -2.414 1 93.88 82 GLN B O 1
ATOM 2332 N N . MET B 1 83 ? 23.312 -2.457 -3.535 1 92.31 83 MET B N 1
ATOM 2333 C CA . MET B 1 83 ? 24.188 -1.302 -3.703 1 92.31 83 MET B CA 1
ATOM 2334 C C . MET B 1 83 ? 23.531 -0.238 -4.574 1 92.31 83 MET B C 1
ATOM 2336 O O . MET B 1 83 ? 23.734 0.958 -4.359 1 92.31 83 MET B O 1
ATOM 2340 N N . ARG B 1 84 ? 22.766 -0.703 -5.473 1 87.94 84 ARG B N 1
ATOM 2341 C CA . ARG B 1 84 ? 22.078 0.2 -6.387 1 87.94 84 ARG B CA 1
ATOM 2342 C C . ARG B 1 84 ? 20.75 0.671 -5.801 1 87.94 84 ARG B C 1
ATOM 2344 O O . ARG B 1 84 ? 19.953 1.306 -6.488 1 87.94 84 ARG B O 1
ATOM 2351 N N . ARG B 1 85 ? 20.328 0.228 -4.652 1 85.19 85 ARG B N 1
ATOM 2352 C CA . ARG B 1 85 ? 19.172 0.667 -3.881 1 85.19 85 ARG B CA 1
ATOM 2353 C C . ARG B 1 85 ? 17.875 0.131 -4.484 1 85.19 85 ARG B C 1
ATOM 2355 O O . ARG B 1 85 ? 16.797 0.694 -4.262 1 85.19 85 ARG B O 1
ATOM 2362 N N . VAL B 1 86 ? 18.078 -0.918 -5.281 1 88.12 86 VAL B N 1
ATOM 2363 C CA . VAL B 1 86 ? 16.891 -1.633 -5.762 1 88.12 86 VAL B CA 1
ATOM 2364 C C . VAL B 1 86 ? 16.281 -2.449 -4.629 1 88.12 86 VAL B C 1
ATOM 2366 O O . VAL B 1 86 ? 15.062 -2.523 -4.5 1 88.12 86 VAL B O 1
ATOM 2369 N N . LEU B 1 87 ? 17.156 -3.041 -3.818 1 91.88 87 LEU B N 1
ATOM 2370 C CA . LEU B 1 87 ? 16.75 -3.701 -2.58 1 91.88 87 LEU B CA 1
ATOM 2371 C C . LEU B 1 87 ? 17.031 -2.812 -1.373 1 91.88 87 LEU B C 1
ATOM 2373 O O . LEU B 1 87 ? 18.172 -2.389 -1.165 1 91.88 87 LEU B O 1
ATOM 2377 N N . ASN B 1 88 ? 16.016 -2.576 -0.692 1 85.44 88 ASN B N 1
ATOM 2378 C CA . ASN B 1 88 ? 16.234 -1.765 0.498 1 85.44 88 ASN B CA 1
ATOM 2379 C C . ASN B 1 88 ? 16.781 -2.6 1.649 1 85.44 88 ASN B C 1
ATOM 2381 O O . ASN B 1 88 ? 16.859 -3.826 1.554 1 85.44 88 ASN B O 1
ATOM 2385 N N . PRO B 1 89 ? 17.188 -1.938 2.738 1 86.12 89 PRO B N 1
ATOM 2386 C CA . PRO B 1 89 ? 17.812 -2.662 3.848 1 86.12 89 PRO B CA 1
ATOM 2387 C C . PRO B 1 89 ? 16.875 -3.695 4.477 1 86.12 89 PRO B C 1
ATOM 2389 O O . PRO B 1 89 ? 17.328 -4.773 4.871 1 86.12 89 PRO B O 1
ATOM 2392 N N . THR B 1 90 ? 15.68 -3.402 4.551 1 85.19 90 THR B N 1
ATOM 2393 C CA . THR B 1 90 ? 14.727 -4.348 5.125 1 85.19 90 THR B CA 1
ATOM 2394 C C . THR B 1 90 ? 14.609 -5.594 4.254 1 85.19 90 THR B C 1
ATOM 2396 O O . THR B 1 90 ? 14.633 -6.719 4.762 1 85.19 90 THR B O 1
ATOM 2399 N N . GLN B 1 91 ? 14.562 -5.352 3.043 1 91.56 91 GLN B N 1
ATOM 2400 C CA . GLN B 1 91 ? 14.477 -6.453 2.09 1 91.56 91 GLN B CA 1
ATOM 2401 C C . GLN B 1 91 ? 15.758 -7.285 2.1 1 91.56 91 GLN B C 1
ATOM 2403 O O . GLN B 1 91 ? 15.703 -8.516 2.037 1 91.56 91 GLN B O 1
ATOM 2408 N N . TRP B 1 92 ? 16.859 -6.602 2.135 1 92.31 92 TRP B N 1
ATOM 2409 C CA . TRP B 1 92 ? 18.125 -7.316 2.217 1 92.31 92 TRP B CA 1
ATOM 2410 C C . TRP B 1 92 ? 18.172 -8.195 3.461 1 92.31 92 TRP B C 1
ATOM 2412 O O . TRP B 1 92 ? 18.625 -9.344 3.398 1 92.31 92 TRP B O 1
ATOM 2422 N N . GLY B 1 93 ? 17.719 -7.652 4.527 1 91.56 93 GLY B N 1
ATOM 2423 C CA . GLY B 1 93 ? 17.672 -8.414 5.766 1 91.56 93 GLY B CA 1
ATOM 2424 C C . GLY B 1 93 ? 16.766 -9.633 5.684 1 91.56 93 GLY B C 1
ATOM 2425 O O . GLY B 1 93 ? 17.031 -10.656 6.316 1 91.56 93 GLY B O 1
ATOM 2426 N N . ASN B 1 94 ? 15.711 -9.539 4.914 1 90.56 94 ASN B N 1
ATOM 2427 C CA . ASN B 1 94 ? 14.812 -10.664 4.699 1 90.56 94 ASN B CA 1
ATOM 2428 C C . ASN B 1 94 ? 15.492 -11.781 3.91 1 90.56 94 ASN B C 1
ATOM 2430 O O . ASN B 1 94 ? 15.227 -12.961 4.148 1 90.56 94 ASN B O 1
ATOM 2434 N N . LEU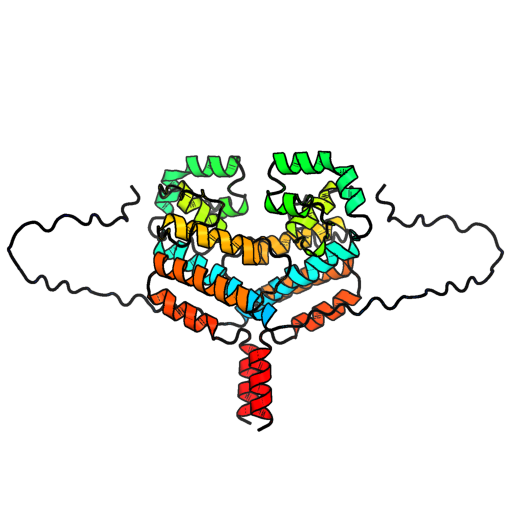 B 1 95 ? 16.344 -11.352 3.045 1 92.5 95 LEU B N 1
ATOM 2435 C CA . LEU B 1 95 ? 17.016 -12.32 2.189 1 92.5 95 LEU B CA 1
ATOM 2436 C C . LEU B 1 95 ? 18.203 -12.945 2.906 1 92.5 95 LEU B C 1
ATOM 2438 O O . LEU B 1 95 ? 18.5 -14.125 2.725 1 92.5 95 LEU B O 1
ATOM 2442 N N . TYR B 1 96 ? 18.859 -12.125 3.635 1 92.44 96 TYR B N 1
ATOM 2443 C CA . TYR B 1 96 ? 20.078 -12.531 4.328 1 92.44 96 TYR B CA 1
ATOM 2444 C C . TYR B 1 96 ? 20.062 -12.062 5.781 1 92.44 96 TYR B C 1
ATOM 2446 O O . TYR B 1 96 ? 20.781 -11.125 6.141 1 92.44 96 TYR B O 1
ATOM 2454 N N . PRO B 1 97 ? 19.328 -12.805 6.547 1 88.31 97 PRO B N 1
ATOM 2455 C CA . PRO B 1 97 ? 19.25 -12.414 7.957 1 88.31 97 PRO B CA 1
ATOM 2456 C C . PRO B 1 97 ? 20.594 -12.539 8.68 1 88.31 97 PRO B C 1
ATOM 2458 O O . PRO B 1 97 ? 21.391 -13.43 8.359 1 88.31 97 PRO B O 1
ATOM 2461 N N . PRO B 1 98 ? 20.766 -11.539 9.586 1 82.75 98 PRO B N 1
ATOM 2462 C CA . PRO B 1 98 ? 22.047 -11.562 10.297 1 82.75 98 PRO B CA 1
ATOM 2463 C C . PRO B 1 98 ? 22.234 -12.828 11.133 1 82.75 98 PRO B C 1
ATOM 2465 O O . PRO B 1 98 ? 23.359 -13.305 11.289 1 82.75 98 PRO B O 1
ATOM 2468 N N . ILE B 1 99 ? 21.125 -13.141 11.781 1 77.94 99 ILE B N 1
ATOM 2469 C CA . ILE B 1 99 ? 21.203 -14.359 12.57 1 77.94 99 ILE B CA 1
ATOM 2470 C C . ILE B 1 99 ? 20.906 -15.57 11.688 1 77.94 99 ILE B C 1
ATOM 2472 O O . ILE B 1 99 ? 20.031 -15.508 10.812 1 77.94 99 ILE B O 1
ATOM 2476 N N . ASN B 1 100 ? 21.75 -16.422 11.852 1 69.25 100 ASN B N 1
ATOM 2477 C CA . ASN B 1 100 ? 21.641 -17.625 11.031 1 69.25 100 ASN B CA 1
ATOM 2478 C C . ASN B 1 100 ? 20.266 -18.281 11.18 1 69.25 100 ASN B C 1
ATOM 2480 O O . ASN B 1 100 ? 20.125 -19.266 11.914 1 69.25 100 ASN B O 1
ATOM 2484 N N . THR B 1 101 ? 19.375 -17.609 10.734 1 73.81 101 THR B N 1
ATOM 2485 C CA . THR B 1 101 ? 18.047 -18.188 10.688 1 73.81 101 THR B CA 1
ATOM 2486 C C . THR B 1 101 ? 17.672 -18.578 9.258 1 73.81 101 THR B C 1
ATOM 2488 O O . THR B 1 101 ? 18.25 -18.062 8.297 1 73.81 101 THR B O 1
ATOM 2491 N N . THR B 1 102 ? 16.953 -19.656 9.18 1 79.5 102 THR B N 1
ATOM 2492 C CA . THR B 1 102 ? 16.5 -20.109 7.879 1 79.5 102 THR B CA 1
ATOM 2493 C C . THR B 1 102 ? 15.609 -19.062 7.211 1 79.5 102 THR B C 1
ATOM 2495 O O . THR B 1 102 ? 14.695 -18.531 7.84 1 79.5 102 THR B O 1
ATOM 2498 N N . VAL B 1 103 ? 16.016 -18.719 6.02 1 85.56 103 VAL B N 1
ATOM 2499 C CA . VAL B 1 103 ? 15.273 -17.719 5.266 1 85.56 103 VAL B CA 1
ATOM 2500 C C . VAL B 1 103 ? 13.969 -18.312 4.754 1 85.56 103 VAL B C 1
ATOM 2502 O O . VAL B 1 103 ? 13.953 -19.469 4.301 1 85.56 103 VAL B O 1
ATOM 2505 N N . SER B 1 104 ? 12.938 -17.562 4.969 1 85.5 104 SER B N 1
ATOM 2506 C CA . SER B 1 104 ? 11.617 -17.984 4.488 1 85.5 104 SER B CA 1
ATOM 2507 C C . SER B 1 104 ? 11 -16.906 3.594 1 85.5 104 SER B C 1
ATOM 2509 O O . SER B 1 104 ? 11.117 -15.719 3.873 1 85.5 104 SER B O 1
ATOM 2511 N N . SER B 1 105 ? 10.398 -17.375 2.518 1 88.19 105 SER B N 1
ATOM 2512 C CA . SER B 1 105 ? 9.75 -16.453 1.604 1 88.19 105 SER B CA 1
ATOM 2513 C C . SER B 1 105 ? 8.406 -15.984 2.146 1 88.19 105 SER B C 1
ATOM 2515 O O . SER B 1 105 ? 7.746 -15.133 1.547 1 88.19 105 SER B O 1
ATOM 2517 N N . LYS B 1 106 ? 8 -16.469 3.236 1 86.31 106 LYS B N 1
ATOM 2518 C CA . LYS B 1 106 ? 6.688 -16.156 3.795 1 86.31 106 LYS B CA 1
ATOM 2519 C C . LYS B 1 106 ? 6.57 -14.672 4.137 1 86.31 106 LYS B C 1
ATOM 2521 O O . LYS B 1 106 ? 5.465 -14.133 4.23 1 86.31 106 LYS B O 1
ATOM 2526 N N . THR B 1 107 ? 7.707 -14.008 4.215 1 87.19 107 THR B N 1
ATOM 2527 C CA . THR B 1 107 ? 7.691 -12.602 4.602 1 87.19 107 THR B CA 1
ATOM 2528 C C . THR B 1 107 ? 8 -11.711 3.404 1 87.19 107 THR B C 1
ATOM 2530 O O . THR B 1 107 ? 8.203 -10.5 3.559 1 87.19 107 THR B O 1
ATOM 2533 N N . PHE B 1 108 ? 8.07 -12.312 2.273 1 92.75 108 PHE B N 1
ATOM 2534 C CA . PHE B 1 108 ? 8.359 -11.523 1.085 1 92.75 108 PHE B CA 1
ATOM 2535 C C . PHE B 1 108 ? 7.098 -10.852 0.559 1 92.75 108 PHE B C 1
ATOM 2537 O O . PHE B 1 108 ? 6.059 -11.5 0.419 1 92.75 108 PHE B O 1
ATOM 2544 N N . ASN B 1 109 ? 7.207 -9.586 0.366 1 94.25 109 ASN B N 1
ATOM 2545 C CA . ASN B 1 109 ? 6.094 -8.891 -0.277 1 94.25 109 ASN B CA 1
ATOM 2546 C C . ASN B 1 109 ? 6.234 -8.906 -1.797 1 94.25 109 ASN B C 1
ATOM 2548 O O . ASN B 1 109 ? 7.234 -9.383 -2.33 1 94.25 109 ASN B O 1
ATOM 2552 N N . ILE B 1 110 ? 5.289 -8.359 -2.471 1 94.81 110 ILE B N 1
ATOM 2553 C CA . ILE B 1 110 ? 5.219 -8.414 -3.928 1 94.81 110 ILE B CA 1
ATOM 2554 C C . ILE B 1 110 ? 6.449 -7.738 -4.527 1 94.81 110 ILE B C 1
ATOM 2556 O O . ILE B 1 110 ? 7.039 -8.242 -5.484 1 94.81 110 ILE B O 1
ATOM 2560 N N . THR B 1 111 ? 6.852 -6.656 -3.963 1 93.75 111 THR B N 1
ATOM 2561 C CA . THR B 1 111 ? 7.988 -5.91 -4.492 1 93.75 111 THR B CA 1
ATOM 2562 C C . THR B 1 111 ? 9.258 -6.75 -4.445 1 93.75 111 THR B C 1
ATOM 2564 O O . THR B 1 111 ? 9.977 -6.863 -5.441 1 93.75 111 THR B O 1
ATOM 2567 N N . LEU B 1 112 ? 9.484 -7.305 -3.332 1 93.75 112 LEU B N 1
ATOM 2568 C CA . LEU B 1 112 ? 10.664 -8.148 -3.178 1 93.75 112 LEU B CA 1
ATOM 2569 C C . LEU B 1 112 ? 10.578 -9.375 -4.082 1 93.75 112 LEU B C 1
ATOM 2571 O O . LEU B 1 112 ? 11.555 -9.734 -4.734 1 93.75 112 LEU B O 1
ATOM 2575 N N . LEU B 1 113 ? 9.438 -9.984 -4.156 1 93.56 113 LEU B N 1
ATOM 2576 C CA . LEU B 1 113 ? 9.242 -11.172 -4.973 1 93.56 113 LEU B CA 1
ATOM 2577 C C . LEU B 1 113 ? 9.477 -10.867 -6.449 1 93.56 113 LEU B C 1
ATOM 2579 O O . LEU B 1 113 ? 10.141 -11.633 -7.148 1 93.56 113 LEU B O 1
ATOM 2583 N N . VAL B 1 114 ? 9.008 -9.742 -6.891 1 93.75 114 VAL B N 1
ATOM 2584 C CA . VAL B 1 114 ? 9.172 -9.367 -8.289 1 93.75 114 VAL B CA 1
ATOM 2585 C C . VAL B 1 114 ? 10.648 -9.102 -8.586 1 93.75 114 VAL B C 1
ATOM 2587 O O . VAL B 1 114 ? 11.156 -9.516 -9.633 1 93.75 114 VAL B O 1
ATOM 2590 N N . VAL B 1 115 ? 11.312 -8.477 -7.676 1 92.94 115 VAL B N 1
ATOM 2591 C CA . VAL B 1 115 ? 12.742 -8.227 -7.848 1 92.94 115 VAL B CA 1
ATOM 2592 C C . VAL B 1 115 ? 13.484 -9.555 -7.969 1 92.94 115 VAL B C 1
ATOM 2594 O O . VAL B 1 115 ? 14.367 -9.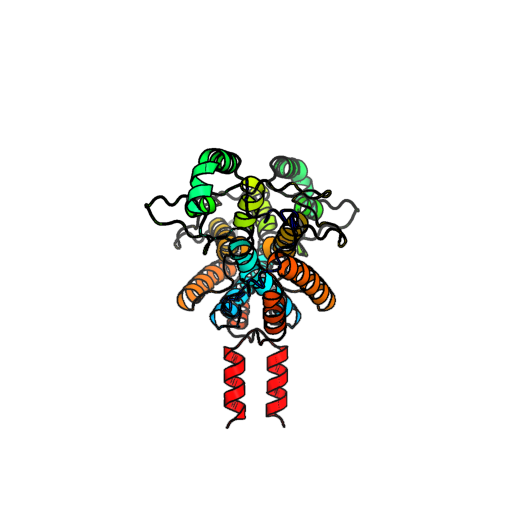703 -8.82 1 92.94 115 VAL B O 1
ATOM 2597 N N . LEU B 1 116 ? 13.109 -10.477 -7.172 1 91.75 116 LEU B N 1
ATOM 2598 C CA . LEU B 1 116 ? 13.766 -11.781 -7.207 1 91.75 116 LEU B CA 1
ATOM 2599 C C . LEU B 1 116 ? 13.445 -12.516 -8.5 1 91.75 116 LEU B C 1
ATOM 2601 O O . LEU B 1 116 ? 14.352 -13.023 -9.164 1 91.75 116 LEU B O 1
ATOM 2605 N N . LEU B 1 117 ? 12.258 -12.531 -8.867 1 90.5 117 LEU B N 1
ATOM 2606 C CA . LEU B 1 117 ? 11.844 -13.25 -10.07 1 90.5 117 LEU B CA 1
ATOM 2607 C C . LEU B 1 117 ? 12.508 -12.656 -11.312 1 90.5 117 LEU B C 1
ATOM 2609 O O . LEU B 1 117 ? 12.953 -13.391 -12.195 1 90.5 117 LEU B O 1
ATOM 2613 N N . ARG B 1 118 ? 12.586 -11.344 -11.312 1 90.19 118 ARG B N 1
ATOM 2614 C CA . ARG B 1 118 ? 13.18 -10.633 -12.438 1 90.19 118 ARG B CA 1
ATOM 2615 C C . ARG B 1 118 ? 14.68 -10.906 -12.523 1 90.19 118 ARG B C 1
ATOM 2617 O O . ARG B 1 118 ? 15.258 -10.898 -13.609 1 90.19 118 ARG B O 1
ATOM 2624 N N . ASN B 1 119 ? 15.273 -11.211 -11.43 1 89.12 119 ASN B N 1
ATOM 2625 C CA . ASN B 1 119 ? 16.734 -11.156 -11.422 1 89.12 119 ASN B CA 1
ATOM 2626 C C . ASN B 1 119 ? 17.344 -12.539 -11.195 1 89.12 119 ASN B C 1
ATOM 2628 O O . ASN B 1 119 ? 18.516 -12.758 -11.5 1 89.12 119 ASN B O 1
ATOM 2632 N N . ILE B 1 120 ? 16.562 -13.414 -10.695 1 85.88 120 ILE B N 1
ATOM 2633 C CA . ILE B 1 120 ? 17.234 -14.68 -10.398 1 85.88 120 ILE B CA 1
ATOM 2634 C C . ILE B 1 120 ? 16.578 -15.805 -11.195 1 85.88 120 ILE B C 1
ATOM 2636 O O . ILE B 1 120 ? 17.109 -16.906 -11.266 1 85.88 120 ILE B O 1
ATOM 2640 N N . CYS B 1 121 ? 15.398 -15.664 -11.734 1 82.44 121 CYS B N 1
ATOM 2641 C CA . CYS B 1 121 ? 14.711 -16.703 -12.484 1 82.44 121 CYS B CA 1
ATOM 2642 C C . CYS B 1 121 ? 14.914 -16.531 -13.984 1 82.44 121 CYS B C 1
ATOM 2644 O O . CYS B 1 121 ? 14.273 -17.203 -14.789 1 82.44 121 CYS B O 1
ATOM 2646 N N . SER B 1 122 ? 15.852 -15.727 -14.516 1 80.19 122 SER B N 1
ATOM 2647 C CA . SER B 1 122 ? 16.219 -15.562 -15.914 1 80.19 122 SER B CA 1
ATOM 2648 C C . SER B 1 122 ? 15.023 -15.148 -16.766 1 80.19 122 SER B C 1
ATOM 2650 O O . SER B 1 122 ? 14.805 -15.695 -17.844 1 80.19 122 SER B O 1
ATOM 2652 N N . PHE B 1 123 ? 14.07 -14.43 -16.297 1 86.69 123 PHE B N 1
ATOM 2653 C CA . PHE B 1 123 ? 12.945 -13.898 -17.047 1 86.69 123 PHE B CA 1
ATOM 2654 C C . PHE B 1 123 ? 13.383 -12.703 -17.891 1 86.69 123 PHE B C 1
ATOM 2656 O O . PHE B 1 123 ? 14.266 -11.945 -17.5 1 86.69 123 PHE B O 1
ATOM 2663 N N . SER B 1 124 ? 12.773 -12.688 -19.141 1 91.56 124 SER B N 1
ATOM 2664 C CA . SER B 1 124 ? 12.93 -11.5 -19.969 1 91.56 124 SER B CA 1
ATOM 2665 C C . SER B 1 124 ? 11.695 -10.602 -19.891 1 91.56 124 SER B C 1
ATOM 2667 O O . SER B 1 124 ? 10.57 -11.094 -19.828 1 91.56 124 SER B O 1
ATOM 2669 N N . PRO B 1 125 ? 11.914 -9.352 -19.906 1 93.62 125 PRO B N 1
ATOM 2670 C CA . PRO B 1 125 ? 10.758 -8.461 -19.812 1 93.62 125 PRO B CA 1
ATOM 2671 C C . PRO B 1 125 ? 9.812 -8.578 -21 1 93.62 125 PRO B C 1
ATOM 2673 O O . PRO B 1 125 ? 10.258 -8.906 -22.109 1 93.62 125 PRO B O 1
ATOM 2676 N N . PRO B 1 126 ? 8.578 -8.312 -20.672 1 95.75 126 PRO B N 1
ATOM 2677 C CA . PRO B 1 126 ? 7.676 -8.156 -21.828 1 95.75 126 PRO B CA 1
ATOM 2678 C C . PRO B 1 126 ? 8.062 -6.984 -22.719 1 95.75 126 PRO B C 1
ATOM 2680 O O . PRO B 1 126 ? 8.992 -6.23 -22.406 1 95.75 126 PRO B O 1
ATOM 2683 N N . ALA B 1 127 ? 7.395 -6.836 -23.844 1 95.19 127 ALA B N 1
ATOM 2684 C CA . ALA B 1 127 ? 7.695 -5.797 -24.828 1 95.19 127 ALA B CA 1
ATOM 2685 C C . ALA B 1 127 ? 7.578 -4.406 -24.203 1 95.19 127 ALA B C 1
ATOM 2687 O O . ALA B 1 127 ? 8.32 -3.492 -24.562 1 95.19 127 ALA B O 1
ATOM 2688 N N . THR B 1 128 ? 6.766 -4.273 -23.266 1 94.94 128 THR B N 1
ATOM 2689 C CA . THR B 1 128 ? 6.512 -2.979 -22.641 1 94.94 128 THR B CA 1
ATOM 2690 C C . THR B 1 128 ? 7.508 -2.713 -21.516 1 94.94 128 THR B C 1
ATOM 2692 O O . THR B 1 128 ? 7.492 -1.646 -20.906 1 94.94 128 THR B O 1
ATOM 2695 N N . GLY B 1 129 ? 8.32 -3.658 -21.234 1 94.62 129 GLY B N 1
ATOM 2696 C CA . GLY B 1 129 ? 9.266 -3.523 -20.141 1 94.62 129 GLY B CA 1
ATOM 2697 C C . GLY B 1 129 ? 8.695 -3.961 -18.797 1 94.62 129 GLY B C 1
ATOM 2698 O O . GLY B 1 129 ? 7.598 -4.527 -18.75 1 94.62 129 GLY B O 1
ATOM 2699 N N . TRP B 1 130 ? 9.391 -3.725 -17.656 1 92.56 130 TRP B N 1
ATOM 2700 C CA . TRP B 1 130 ? 9.016 -4.211 -16.328 1 92.56 130 TRP B CA 1
ATOM 2701 C C . TRP B 1 130 ? 8.141 -3.193 -15.602 1 92.56 130 TRP B C 1
ATOM 2703 O O . TRP B 1 130 ? 7.617 -3.477 -14.523 1 92.56 130 TRP B O 1
ATOM 2713 N N . ASP B 1 131 ? 7.891 -1.99 -16.219 1 89 131 ASP B N 1
ATOM 2714 C CA . ASP B 1 131 ? 7.324 -0.91 -15.406 1 89 131 ASP B CA 1
ATOM 2715 C C . ASP B 1 131 ? 6.008 -0.416 -16 1 89 131 ASP B C 1
ATOM 2717 O O . ASP B 1 131 ? 5.367 0.481 -15.453 1 89 131 ASP B O 1
ATOM 2721 N N . ALA B 1 132 ? 5.613 -1.004 -17.109 1 93.06 132 ALA B N 1
ATOM 2722 C CA . ALA B 1 132 ? 4.371 -0.597 -17.766 1 93.06 132 ALA B CA 1
ATOM 2723 C C . ALA B 1 132 ? 3.402 -1.77 -17.875 1 93.06 132 ALA B C 1
ATOM 2725 O O . ALA B 1 132 ? 3.822 -2.926 -17.953 1 93.06 132 ALA B O 1
ATOM 2726 N N . LEU B 1 133 ? 2.166 -1.425 -17.922 1 95.56 133 LEU B N 1
ATOM 2727 C CA . LEU B 1 133 ? 1.139 -2.453 -18.047 1 95.56 133 LEU B CA 1
ATOM 2728 C C . LEU B 1 133 ? 1.217 -3.129 -19.406 1 95.56 133 LEU B C 1
ATOM 2730 O O . LEU B 1 133 ? 1.108 -2.465 -20.453 1 95.56 133 LEU B O 1
ATOM 2734 N N . PRO B 1 134 ? 1.403 -4.434 -19.406 1 97.06 134 PRO B N 1
ATOM 2735 C CA . PRO B 1 134 ? 1.403 -5.137 -20.703 1 97.06 134 PRO B CA 1
ATOM 2736 C C . PRO B 1 134 ? 0.022 -5.184 -21.344 1 97.06 134 PRO B C 1
ATOM 2738 O O . PRO B 1 134 ? -0.993 -5.062 -20.656 1 97.06 134 PRO B O 1
ATOM 2741 N N . PRO B 1 135 ? 0.06 -5.383 -22.688 1 96.44 135 PRO B N 1
ATOM 2742 C CA . PRO B 1 135 ? -1.243 -5.531 -23.344 1 96.44 135 PRO B CA 1
ATOM 2743 C C . PRO B 1 135 ? -1.997 -6.773 -22.875 1 96.44 135 PRO B C 1
ATOM 2745 O O . PRO B 1 135 ? -1.377 -7.773 -22.5 1 96.44 135 PRO B O 1
ATOM 2748 N N . ALA B 1 136 ? -3.332 -6.699 -23 1 94.88 136 ALA B N 1
ATOM 2749 C CA . ALA B 1 136 ? -4.191 -7.781 -22.531 1 94.88 136 ALA B CA 1
ATOM 2750 C C . ALA B 1 136 ? -3.922 -9.07 -23.297 1 94.88 136 ALA B C 1
ATOM 2752 O O . ALA B 1 136 ? -4.16 -10.164 -22.797 1 94.88 136 ALA B O 1
ATOM 2753 N N . THR B 1 137 ? -3.324 -8.938 -24.422 1 96.56 137 THR B N 1
ATOM 2754 C CA . THR B 1 137 ? -3.102 -10.086 -25.297 1 96.56 137 THR B CA 1
ATOM 2755 C C . THR B 1 137 ? -1.848 -10.852 -24.875 1 96.56 137 THR B C 1
ATOM 2757 O O . THR B 1 137 ? -1.64 -11.992 -25.297 1 96.56 137 THR B O 1
ATOM 2760 N N . ASP B 1 138 ? -0.949 -10.258 -24.203 1 97.81 138 ASP B N 1
ATOM 2761 C CA . ASP B 1 138 ? 0.25 -10.93 -23.719 1 97.81 138 ASP B CA 1
ATOM 2762 C C . ASP B 1 138 ? -0.046 -11.734 -22.453 1 97.81 138 ASP B C 1
ATOM 2764 O O . ASP B 1 138 ? -0.148 -11.164 -21.359 1 97.81 138 ASP B O 1
ATOM 2768 N N . VAL B 1 139 ? -0.114 -13.031 -22.594 1 97.12 139 VAL B N 1
ATOM 2769 C CA . VAL B 1 139 ? -0.509 -13.883 -21.469 1 97.12 139 VAL B CA 1
ATOM 2770 C C . VAL B 1 139 ? 0.698 -14.664 -20.969 1 97.12 139 VAL B C 1
ATOM 2772 O O . VAL B 1 139 ? 0.547 -15.75 -20.406 1 97.12 139 VAL B O 1
ATOM 2775 N N . SER B 1 140 ? 1.903 -14.117 -21.234 1 95.31 140 SER B N 1
ATOM 2776 C CA . SER B 1 140 ? 3.121 -14.773 -20.766 1 95.31 140 SER B CA 1
ATOM 2777 C C . SER B 1 140 ? 3.275 -14.641 -19.25 1 95.31 140 SER B C 1
ATOM 2779 O O . SER B 1 140 ? 2.668 -13.766 -18.641 1 95.31 140 SER B O 1
ATOM 2781 N N . THR B 1 141 ? 4.062 -15.516 -18.734 1 94.56 141 THR B N 1
ATOM 2782 C CA . THR B 1 141 ? 4.359 -15.492 -17.312 1 94.56 141 THR B CA 1
ATOM 2783 C C . THR B 1 141 ? 4.957 -14.148 -16.906 1 94.56 141 THR B C 1
ATOM 2785 O O . THR B 1 141 ? 4.555 -13.562 -15.891 1 94.56 141 THR B O 1
ATOM 2788 N N . GLU B 1 142 ? 5.859 -13.68 -17.672 1 95.5 142 GLU B N 1
ATOM 2789 C CA . GLU B 1 142 ? 6.512 -12.398 -17.391 1 95.5 142 GLU B CA 1
ATOM 2790 C C . GLU B 1 142 ? 5.508 -11.25 -17.406 1 95.5 142 GLU B C 1
ATOM 2792 O O . GLU B 1 142 ? 5.555 -10.367 -16.547 1 95.5 142 GLU B O 1
ATOM 2797 N N . ALA B 1 143 ? 4.66 -11.328 -18.359 1 97.31 143 ALA B N 1
ATOM 2798 C CA . ALA B 1 143 ? 3.645 -10.281 -18.453 1 97.31 143 ALA B CA 1
ATOM 2799 C C . ALA B 1 143 ? 2.734 -10.289 -17.234 1 97.31 143 ALA B C 1
ATOM 2801 O O . ALA B 1 143 ? 2.354 -9.234 -16.734 1 97.31 143 ALA B O 1
ATOM 2802 N N . ASP B 1 144 ? 2.416 -11.438 -16.75 1 97.44 144 ASP B N 1
ATOM 2803 C CA . ASP B 1 144 ? 1.528 -11.539 -15.602 1 97.44 144 ASP B CA 1
ATOM 2804 C C . ASP B 1 144 ? 2.23 -11.086 -14.328 1 97.44 144 ASP B C 1
ATOM 2806 O O . ASP B 1 144 ? 1.606 -10.484 -13.445 1 97.44 144 ASP B O 1
ATOM 2810 N N . ILE B 1 145 ? 3.479 -11.328 -14.188 1 96.5 145 ILE B N 1
ATOM 2811 C CA . ILE B 1 145 ? 4.254 -10.82 -13.062 1 96.5 145 ILE B CA 1
ATOM 2812 C C . ILE B 1 145 ? 4.242 -9.297 -13.07 1 96.5 145 ILE B C 1
ATOM 2814 O O . ILE B 1 145 ? 4.031 -8.656 -12.039 1 96.5 145 ILE B O 1
ATOM 2818 N N . VAL B 1 146 ? 4.375 -8.742 -14.266 1 96.88 146 VAL B N 1
ATOM 2819 C CA . VAL B 1 146 ? 4.371 -7.293 -14.422 1 96.88 146 VAL B CA 1
ATOM 2820 C C . VAL B 1 146 ? 2.986 -6.742 -14.094 1 96.88 146 VAL B C 1
ATOM 2822 O O . VAL B 1 146 ? 2.863 -5.688 -13.469 1 96.88 146 VAL B O 1
ATOM 2825 N N . ARG B 1 147 ? 1.975 -7.43 -14.5 1 97.81 147 ARG B N 1
ATOM 2826 C CA . ARG B 1 147 ? 0.614 -6.996 -14.195 1 97.81 147 ARG B CA 1
ATOM 2827 C C . ARG B 1 147 ? 0.382 -6.934 -12.688 1 97.81 147 ARG B C 1
ATOM 2829 O O . ARG B 1 147 ? -0.179 -5.957 -12.18 1 97.81 147 ARG B O 1
ATOM 2836 N N . VAL B 1 148 ? 0.831 -7.957 -12.008 1 97.56 148 VAL B N 1
ATOM 2837 C CA . VAL B 1 148 ? 0.657 -7.996 -10.555 1 97.56 148 VAL B CA 1
ATOM 2838 C C . VAL B 1 148 ? 1.394 -6.82 -9.914 1 97.56 148 VAL B C 1
ATOM 2840 O O . VAL B 1 148 ? 0.844 -6.129 -9.055 1 97.56 148 VAL B O 1
ATOM 2843 N N . LYS B 1 149 ? 2.568 -6.586 -10.32 1 96.12 149 LYS B N 1
ATOM 2844 C CA . LYS B 1 149 ? 3.354 -5.453 -9.828 1 96.12 149 LYS B CA 1
ATOM 2845 C C . LYS B 1 149 ? 2.654 -4.129 -10.117 1 96.12 149 LYS B C 1
ATOM 2847 O O . LYS B 1 149 ? 2.592 -3.25 -9.258 1 96.12 149 LYS B O 1
ATOM 2852 N N . TYR B 1 150 ? 2.203 -4.031 -11.352 1 95.81 150 TYR B N 1
ATOM 2853 C CA . TYR B 1 150 ? 1.555 -2.801 -11.789 1 95.81 150 TYR B CA 1
ATOM 2854 C C . TYR B 1 150 ? 0.342 -2.484 -10.922 1 95.81 150 TYR B C 1
ATOM 2856 O O . TYR B 1 150 ? 0.187 -1.356 -10.445 1 95.81 150 TYR B O 1
ATOM 2864 N N . PHE B 1 151 ? -0.467 -3.41 -10.711 1 97.12 151 PHE B N 1
ATOM 2865 C CA . PHE B 1 151 ? -1.689 -3.176 -9.953 1 97.12 151 PHE B CA 1
ATOM 2866 C C . PHE B 1 151 ? -1.38 -2.984 -8.477 1 97.12 151 PHE B C 1
ATOM 2868 O O . PHE B 1 151 ? -2.061 -2.221 -7.785 1 97.12 151 PHE B O 1
ATOM 2875 N N . ARG B 1 152 ? -0.42 -3.66 -7.961 1 96.44 152 ARG B N 1
ATOM 2876 C CA . ARG B 1 152 ? 0.032 -3.389 -6.598 1 96.44 152 ARG B CA 1
ATOM 2877 C C . ARG B 1 152 ? 0.405 -1.919 -6.43 1 96.44 152 ARG B C 1
ATOM 2879 O O . ARG B 1 152 ? -0.033 -1.268 -5.477 1 96.44 152 ARG B O 1
ATOM 2886 N N . ASN B 1 153 ? 1.15 -1.403 -7.391 1 92.62 153 ASN B N 1
ATOM 2887 C CA . ASN B 1 153 ? 1.554 -0.002 -7.332 1 92.62 153 ASN B CA 1
ATOM 2888 C C . ASN B 1 153 ? 0.354 0.932 -7.457 1 92.62 153 ASN B C 1
ATOM 2890 O O . ASN B 1 153 ? 0.239 1.905 -6.711 1 92.62 153 ASN B O 1
ATOM 2894 N N . THR B 1 154 ? -0.481 0.575 -8.328 1 91.88 154 THR B N 1
ATOM 2895 C CA . THR B 1 154 ? -1.612 1.437 -8.648 1 91.88 154 THR B CA 1
ATOM 2896 C C . THR B 1 154 ? -2.643 1.422 -7.527 1 91.88 154 THR B C 1
ATOM 2898 O O . THR B 1 154 ? -3.207 2.461 -7.18 1 91.88 154 THR B O 1
ATOM 2901 N N . VAL B 1 155 ? -2.898 0.28 -7.012 1 93.56 155 VAL B N 1
ATOM 2902 C CA . VAL B 1 155 ? -3.992 0.106 -6.062 1 93.56 155 VAL B CA 1
ATOM 2903 C C . VAL B 1 155 ? -3.572 0.625 -4.688 1 93.56 155 VAL B C 1
ATOM 2905 O O . VAL B 1 155 ? -4.297 1.4 -4.062 1 93.56 155 VAL B O 1
ATOM 2908 N N . TYR B 1 156 ? -2.391 0.197 -4.211 1 89.56 156 TYR B N 1
ATOM 2909 C CA . TYR B 1 156 ? -2.135 0.634 -2.844 1 89.56 156 TYR B CA 1
ATOM 2910 C C . TYR B 1 156 ? -0.75 1.259 -2.721 1 89.56 156 TYR B C 1
ATOM 2912 O O . TYR B 1 156 ? -0.518 2.107 -1.856 1 89.56 156 TYR B O 1
ATOM 2920 N N . GLY B 1 157 ? 0.135 1.024 -3.572 1 89.12 157 GLY B N 1
ATOM 2921 C CA . GLY B 1 157 ? 1.479 1.572 -3.465 1 89.12 157 GLY B CA 1
ATOM 2922 C C . GLY B 1 157 ? 1.524 3.078 -3.635 1 89.12 157 GLY B C 1
ATOM 2923 O O . GLY B 1 157 ? 2.324 3.758 -2.986 1 89.12 157 GLY B O 1
ATOM 2924 N N . HIS B 1 158 ? 0.685 3.52 -4.477 1 86.44 158 HIS B N 1
ATOM 2925 C CA . HIS B 1 158 ? 0.665 4.949 -4.773 1 86.44 158 HIS B CA 1
ATOM 2926 C C . HIS B 1 158 ? -0.738 5.523 -4.613 1 86.44 158 HIS B C 1
ATOM 2928 O O . HIS B 1 158 ? -1.101 6.488 -5.293 1 86.44 158 HIS B O 1
ATOM 2934 N N . ALA B 1 159 ? -1.472 4.93 -3.746 1 90.5 159 ALA B N 1
ATOM 2935 C CA . ALA B 1 159 ? -2.857 5.355 -3.568 1 90.5 159 ALA B CA 1
ATOM 2936 C C . ALA B 1 159 ? -2.926 6.73 -2.91 1 90.5 159 ALA B C 1
ATOM 2938 O O . ALA B 1 159 ? -2.174 7.016 -1.976 1 90.5 159 ALA B O 1
ATOM 2939 N N . ASP B 1 160 ? -3.852 7.535 -3.42 1 90.19 160 ASP B N 1
ATOM 2940 C CA . ASP B 1 160 ? -4.105 8.844 -2.83 1 90.19 160 ASP B CA 1
ATOM 2941 C C . ASP B 1 160 ? -5.461 8.875 -2.123 1 90.19 160 ASP B C 1
ATOM 2943 O O . ASP B 1 160 ? -5.77 9.828 -1.406 1 90.19 160 ASP B O 1
ATOM 2947 N N . LYS B 1 161 ? -6.191 7.902 -2.344 1 93.62 161 LYS B N 1
ATOM 2948 C CA . LYS B 1 161 ? -7.457 7.656 -1.661 1 93.62 161 LYS B CA 1
ATOM 2949 C C . LYS B 1 161 ? -7.699 6.16 -1.474 1 93.62 161 LYS B C 1
ATOM 2951 O O . LYS B 1 161 ? -7.312 5.352 -2.32 1 93.62 161 LYS B O 1
ATOM 2956 N N . ALA B 1 162 ? -8.273 5.859 -0.438 1 95.38 162 ALA B N 1
ATOM 2957 C CA . ALA B 1 162 ? -8.602 4.461 -0.178 1 95.38 162 ALA B CA 1
ATOM 2958 C C . ALA B 1 162 ? -10.008 4.133 -0.672 1 95.38 162 ALA B C 1
ATOM 2960 O O . ALA B 1 162 ? -10.867 3.715 0.11 1 95.38 162 ALA B O 1
ATOM 2961 N N . SER B 1 163 ? -10.227 4.336 -1.94 1 96.12 163 SER B N 1
ATOM 2962 C CA . SER B 1 163 ? -11.531 4.109 -2.557 1 96.12 163 SER B CA 1
ATOM 2963 C C . SER B 1 163 ? -11.391 3.795 -4.043 1 96.12 163 SER B C 1
ATOM 2965 O O . SER B 1 163 ? -10.531 4.359 -4.723 1 96.12 163 SER B O 1
ATOM 2967 N N . VAL B 1 164 ? -12.195 2.885 -4.457 1 96.62 164 VAL B N 1
ATOM 2968 C CA . VAL B 1 164 ? -12.273 2.508 -5.867 1 96.62 164 VAL B CA 1
ATOM 2969 C C . VAL B 1 164 ? -13.734 2.33 -6.277 1 96.62 164 VAL B C 1
ATOM 2971 O O . VAL B 1 164 ? -14.484 1.592 -5.633 1 96.62 164 VAL B O 1
ATOM 2974 N N . ASP B 1 165 ? -14.133 3.023 -7.285 1 96.81 165 ASP B N 1
ATOM 2975 C CA . ASP B 1 165 ? -15.531 2.904 -7.691 1 96.81 165 ASP B CA 1
ATOM 2976 C C . ASP B 1 165 ? -15.805 1.535 -8.312 1 96.81 165 ASP B C 1
ATOM 2978 O O . ASP B 1 165 ? -14.875 0.785 -8.609 1 96.81 165 ASP B O 1
ATOM 2982 N N . ASP B 1 166 ? -17.078 1.246 -8.641 1 96.81 166 ASP B N 1
ATOM 2983 C CA . ASP B 1 166 ? -17.516 -0.094 -9.016 1 96.81 166 ASP B CA 1
ATOM 2984 C C . ASP B 1 166 ? -16.953 -0.488 -10.383 1 96.81 166 ASP B C 1
ATOM 2986 O O . ASP B 1 166 ? -16.531 -1.627 -10.578 1 96.81 166 ASP B O 1
ATOM 2990 N N . ALA B 1 167 ? -16.938 0.417 -11.242 1 96.94 167 ALA B N 1
ATOM 2991 C CA . ALA B 1 167 ? -16.469 0.093 -12.586 1 96.94 167 ALA B CA 1
ATOM 2992 C C . ALA B 1 167 ? -14.977 -0.215 -12.586 1 96.94 167 ALA B C 1
ATOM 2994 O O . ALA B 1 167 ? -14.539 -1.209 -13.172 1 96.94 167 ALA B O 1
ATOM 2995 N N . GLU B 1 168 ? -14.258 0.638 -11.945 1 97.06 168 GLU B N 1
ATOM 2996 C CA . GLU B 1 168 ? -12.82 0.43 -11.828 1 97.06 168 GLU B CA 1
ATOM 2997 C C . GLU B 1 168 ? -12.508 -0.84 -11.039 1 97.06 168 GLU B C 1
ATOM 2999 O O . GLU B 1 168 ? -11.578 -1.575 -11.383 1 97.06 168 GLU B O 1
ATOM 3004 N N . PHE B 1 169 ? -13.297 -1.095 -10.078 1 98.31 169 PHE B N 1
ATOM 3005 C CA . PHE B 1 169 ? -13.125 -2.281 -9.25 1 98.31 169 PHE B CA 1
ATOM 3006 C C . PHE B 1 169 ? -13.289 -3.551 -10.078 1 98.31 169 PHE B C 1
ATOM 3008 O O . PHE B 1 169 ? -12.453 -4.449 -10.016 1 98.31 169 PHE B O 1
ATOM 3015 N N . ASP B 1 170 ? -14.266 -3.586 -10.805 1 97.94 170 ASP B N 1
ATOM 3016 C CA . ASP B 1 170 ? -14.547 -4.773 -11.609 1 97.94 170 ASP B CA 1
ATOM 3017 C C . ASP B 1 170 ? -13.453 -4.996 -12.656 1 97.94 170 ASP B C 1
ATOM 3019 O O . ASP B 1 170 ? -13.055 -6.133 -12.914 1 97.94 170 ASP B O 1
ATOM 3023 N N . GLY B 1 171 ? -12.992 -3.936 -13.18 1 97.19 171 GLY B N 1
ATOM 3024 C CA . GLY B 1 171 ? -11.906 -4.043 -14.133 1 97.19 171 GLY B CA 1
ATOM 3025 C C . GLY B 1 171 ? -10.609 -4.531 -13.516 1 97.19 171 GLY B C 1
ATOM 3026 O O . GLY B 1 171 ? -10 -5.488 -14 1 97.19 171 GLY B O 1
ATOM 3027 N N . TYR B 1 172 ? -10.219 -3.865 -12.461 1 97.81 172 TYR B N 1
ATOM 3028 C CA . TYR B 1 172 ? -9.016 -4.277 -11.75 1 97.81 172 TYR B CA 1
ATOM 3029 C C . TYR B 1 172 ? -9.125 -5.727 -11.281 1 97.81 172 TYR B C 1
ATOM 3031 O O . TYR B 1 172 ? -8.188 -6.512 -11.453 1 97.81 172 TYR B O 1
ATOM 3039 N N . TRP B 1 173 ? -10.312 -6.031 -10.719 1 98.44 173 TRP B N 1
ATOM 3040 C CA . TRP B 1 173 ? -10.484 -7.363 -10.156 1 98.44 173 TRP B CA 1
ATOM 3041 C C . TRP B 1 173 ? -10.297 -8.438 -11.219 1 98.44 173 TRP B C 1
ATOM 3043 O O . TRP B 1 173 ? -9.57 -9.406 -11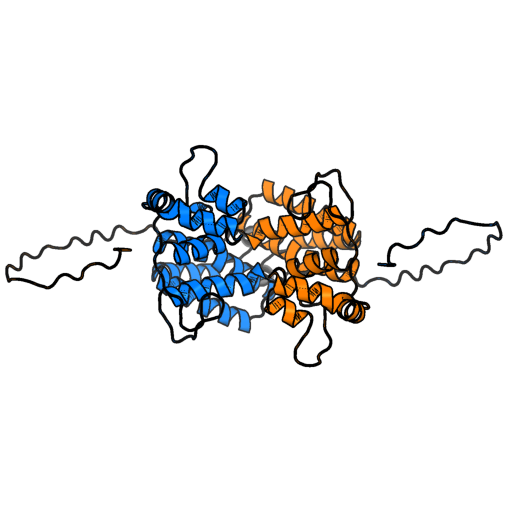.008 1 98.44 173 TRP B O 1
ATOM 3053 N N . GLN B 1 174 ? -10.891 -8.25 -12.344 1 98.25 174 GLN B N 1
ATOM 3054 C CA . GLN B 1 174 ? -10.82 -9.25 -13.406 1 98.25 174 GLN B CA 1
ATOM 3055 C C . GLN B 1 174 ? -9.398 -9.367 -13.945 1 98.25 174 GLN B C 1
ATOM 3057 O O . GLN B 1 174 ? -8.898 -10.477 -14.148 1 98.25 174 GLN B O 1
ATOM 3062 N N . ASP B 1 175 ? -8.75 -8.258 -14.156 1 98.06 175 ASP B N 1
ATOM 3063 C CA . ASP B 1 175 ? -7.395 -8.273 -14.688 1 98.06 175 ASP B CA 1
ATOM 3064 C C . ASP B 1 175 ? -6.438 -8.977 -13.734 1 98.06 175 ASP B C 1
ATOM 3066 O O . ASP B 1 175 ? -5.613 -9.789 -14.156 1 98.06 175 ASP B O 1
ATOM 3070 N N . ILE B 1 176 ? -6.559 -8.656 -12.492 1 98.38 176 ILE B N 1
ATOM 3071 C CA . ILE B 1 176 ? -5.684 -9.234 -11.484 1 98.38 176 ILE B CA 1
ATOM 3072 C C . ILE B 1 176 ? -5.988 -10.727 -11.32 1 98.38 176 ILE B C 1
ATOM 3074 O O . ILE B 1 176 ? -5.074 -11.555 -11.273 1 98.38 176 ILE B O 1
ATOM 3078 N N . LYS B 1 177 ? -7.289 -11.047 -11.289 1 98.44 177 LYS B N 1
ATOM 3079 C CA . LYS B 1 177 ? -7.688 -12.445 -11.172 1 98.44 177 LYS B CA 1
ATOM 3080 C C . LYS B 1 177 ? -7.133 -13.273 -12.328 1 98.44 177 LYS B C 1
ATOM 3082 O O . LYS B 1 177 ? -6.562 -14.344 -12.109 1 98.44 177 LYS B O 1
ATOM 3087 N N . ASP B 1 178 ? -7.285 -12.781 -13.508 1 98.44 178 ASP B N 1
ATOM 3088 C CA . ASP B 1 178 ? -6.812 -13.523 -14.664 1 98.44 178 ASP B CA 1
ATOM 3089 C C . ASP B 1 178 ? -5.309 -13.781 -14.578 1 98.44 178 ASP B C 1
ATOM 3091 O O . ASP B 1 178 ? -4.852 -14.898 -14.836 1 98.44 178 ASP B O 1
ATOM 3095 N N . ALA B 1 179 ? -4.602 -12.789 -14.227 1 98.12 179 ALA B N 1
ATOM 3096 C CA . ALA B 1 179 ? -3.152 -12.93 -14.117 1 98.12 179 ALA B CA 1
ATOM 3097 C C . ALA B 1 179 ? -2.781 -13.938 -13.031 1 98.12 179 ALA B C 1
ATOM 3099 O O . ALA B 1 179 ? -1.921 -14.797 -13.242 1 98.12 179 ALA B O 1
ATOM 3100 N N . LEU B 1 180 ? -3.477 -13.898 -11.93 1 98 180 LEU B N 1
ATOM 3101 C CA . LEU B 1 180 ? -3.145 -14.758 -10.797 1 98 180 LEU B CA 1
ATOM 3102 C C . LEU B 1 180 ? -3.541 -16.203 -11.078 1 98 180 LEU B C 1
ATOM 3104 O O . LEU B 1 180 ? -2.846 -17.141 -10.664 1 98 180 LEU B O 1
ATOM 3108 N N . VAL B 1 181 ? -4.641 -16.375 -11.719 1 97.69 181 VAL B N 1
ATOM 3109 C CA . VAL B 1 181 ? -5.078 -17.719 -12.07 1 97.69 181 VAL B CA 1
ATOM 3110 C C . VAL B 1 181 ? -4.113 -18.328 -13.086 1 97.69 181 VAL B C 1
ATOM 3112 O O . VAL B 1 181 ? -3.785 -19.516 -13 1 97.69 181 VAL B O 1
ATOM 3115 N N . ARG B 1 182 ? -3.613 -17.516 -13.992 1 97 182 ARG B N 1
ATOM 3116 C CA . ARG B 1 182 ? -2.641 -18.016 -14.961 1 97 182 ARG B CA 1
ATOM 3117 C C . ARG B 1 182 ? -1.325 -18.375 -14.273 1 97 182 ARG B C 1
ATOM 3119 O O . ARG B 1 182 ? -0.695 -19.375 -14.617 1 97 182 ARG B O 1
ATOM 3126 N N . LEU B 1 183 ? -0.979 -17.625 -13.336 1 95.12 183 LEU B N 1
ATOM 3127 C CA . LEU B 1 183 ? 0.282 -17.844 -12.633 1 95.12 183 LEU B CA 1
ATOM 3128 C C . LEU B 1 183 ? 0.172 -19 -11.656 1 95.12 183 LEU B C 1
ATOM 3130 O O . LEU B 1 183 ? 1.112 -19.781 -11.516 1 95.12 183 LEU B O 1
ATOM 3134 N N . GLY B 1 184 ? -0.944 -19.109 -10.984 1 94.06 184 GLY B N 1
ATOM 3135 C CA . GLY B 1 184 ? -1.04 -20.016 -9.852 1 94.06 184 GLY B CA 1
ATOM 3136 C C . GLY B 1 184 ? -1.881 -21.234 -10.141 1 94.06 184 GLY B C 1
ATOM 3137 O O . GLY B 1 184 ? -1.79 -22.234 -9.43 1 94.06 184 GLY B O 1
ATOM 3138 N N . GLY B 1 185 ? -2.844 -21.109 -11.07 1 93.56 185 GLY B N 1
ATOM 3139 C CA . GLY B 1 185 ? -3.691 -22.25 -11.398 1 93.56 185 GLY B CA 1
ATOM 3140 C C . GLY B 1 185 ? -5.152 -22.016 -11.07 1 93.56 185 GLY B C 1
ATOM 3141 O O . GLY B 1 185 ? -5.492 -21.062 -10.367 1 93.56 185 GLY B O 1
ATOM 3142 N N . PRO B 1 186 ? -5.953 -22.859 -11.461 1 94.12 186 PRO B N 1
ATOM 3143 C CA . PRO B 1 186 ? -7.402 -22.672 -11.391 1 94.12 186 PRO B CA 1
ATOM 3144 C C . PRO B 1 186 ? -7.926 -22.641 -9.953 1 94.12 186 PRO B C 1
ATOM 3146 O O . PRO B 1 186 ? -8.953 -22.016 -9.68 1 94.12 186 PRO B O 1
ATOM 3149 N N . ALA B 1 187 ? -7.281 -23.312 -9.023 1 92.81 187 ALA B N 1
ATOM 3150 C CA . ALA B 1 187 ? -7.723 -23.312 -7.633 1 92.81 187 ALA B CA 1
ATOM 3151 C C . ALA B 1 187 ? -7.789 -21.891 -7.078 1 92.81 187 ALA B C 1
ATOM 3153 O O . ALA B 1 187 ? -8.656 -21.578 -6.254 1 92.81 187 ALA B O 1
ATOM 3154 N N . TYR B 1 188 ? -6.941 -21.078 -7.59 1 95.31 188 TYR B N 1
ATOM 3155 C CA . TYR B 1 188 ? -6.945 -19.688 -7.137 1 95.31 188 TYR B CA 1
ATOM 3156 C C . TYR B 1 188 ? -8.172 -18.953 -7.66 1 95.31 188 TYR B C 1
ATOM 3158 O O . TYR B 1 188 ? -8.656 -18 -7.027 1 95.31 188 TYR B O 1
ATOM 3166 N N . GLY B 1 189 ? -8.672 -19.391 -8.758 1 96.69 189 GLY B N 1
ATOM 3167 C CA . GLY B 1 189 ? -9.891 -18.781 -9.273 1 96.69 189 GLY B CA 1
ATOM 3168 C C . GLY B 1 189 ? -11.055 -18.875 -8.312 1 96.69 189 GLY B C 1
ATOM 3169 O O . GLY B 1 189 ? -11.75 -17.891 -8.07 1 96.69 189 GLY B O 1
ATOM 3170 N N . VAL B 1 190 ? -11.211 -20 -7.738 1 95.12 190 VAL B N 1
ATOM 3171 C CA . VAL B 1 190 ? -12.305 -20.234 -6.797 1 95.12 190 VAL B CA 1
ATOM 3172 C C . VAL B 1 190 ? -12.078 -19.406 -5.531 1 95.12 190 VAL B C 1
ATOM 3174 O O . VAL B 1 190 ? -13 -18.75 -5.039 1 95.12 190 VAL B O 1
ATOM 3177 N N . ALA B 1 191 ? -10.898 -19.453 -5.043 1 94.94 191 ALA B N 1
ATOM 3178 C CA . ALA B 1 191 ? -10.562 -18.734 -3.822 1 94.94 191 ALA B CA 1
ATOM 3179 C C . ALA B 1 191 ? -10.773 -17.234 -4.008 1 94.94 191 ALA B C 1
ATOM 3181 O O . ALA B 1 191 ? -11.234 -16.547 -3.092 1 94.94 191 ALA B O 1
ATOM 3182 N N . ILE B 1 192 ? -10.414 -16.75 -5.145 1 97.44 192 ILE B N 1
ATOM 3183 C CA . ILE B 1 192 ? -10.547 -15.336 -5.449 1 97.44 192 ILE B CA 1
ATOM 3184 C C . ILE B 1 192 ? -12.023 -14.961 -5.543 1 97.44 192 ILE B C 1
ATOM 3186 O O . ILE B 1 192 ? -12.438 -13.914 -5.043 1 97.44 192 ILE B O 1
ATOM 3190 N N . ASP B 1 193 ? -12.812 -15.812 -6.16 1 96.5 193 ASP B N 1
ATOM 3191 C CA . ASP B 1 193 ? -14.25 -15.555 -6.23 1 96.5 193 ASP B CA 1
ATOM 3192 C C . ASP B 1 193 ? -14.875 -15.539 -4.84 1 96.5 193 ASP B C 1
ATOM 3194 O O . ASP B 1 193 ? -15.75 -14.719 -4.559 1 96.5 193 ASP B O 1
ATOM 3198 N N . ASP B 1 194 ? -14.469 -16.391 -4.023 1 95.19 194 ASP B N 1
ATOM 3199 C CA . ASP B 1 194 ? -14.953 -16.391 -2.645 1 95.19 194 ASP B CA 1
ATOM 3200 C C . ASP B 1 194 ? -14.586 -15.102 -1.926 1 95.19 194 ASP B C 1
ATOM 3202 O O . ASP B 1 194 ? -15.406 -14.531 -1.2 1 95.19 194 ASP B O 1
ATOM 3206 N N . LEU B 1 195 ? -13.398 -14.648 -2.131 1 95.19 195 LEU B N 1
ATOM 3207 C CA . LEU B 1 195 ? -12.922 -13.414 -1.511 1 95.19 195 LEU B CA 1
ATOM 3208 C C . LEU B 1 195 ? -13.75 -12.219 -1.97 1 95.19 195 LEU B C 1
ATOM 3210 O O . LEU B 1 195 ? -14.023 -11.305 -1.184 1 95.19 195 LEU B O 1
ATOM 3214 N N . LYS B 1 196 ? -14.117 -12.227 -3.213 1 95.5 196 LYS B N 1
ATOM 3215 C CA . LYS B 1 196 ? -14.875 -11.117 -3.779 1 95.5 196 LYS B CA 1
ATOM 3216 C C . LYS B 1 196 ? -16.219 -10.969 -3.086 1 95.5 196 LYS B C 1
ATOM 3218 O O . LYS B 1 196 ? -16.75 -9.859 -2.959 1 95.5 196 LYS B O 1
ATOM 3223 N N . ASN B 1 197 ? -16.75 -12.031 -2.566 1 91.5 197 ASN B N 1
ATOM 3224 C CA . ASN B 1 197 ? -18.141 -12.039 -2.098 1 91.5 197 ASN B CA 1
ATOM 3225 C C . ASN B 1 197 ? -18.219 -12.117 -0.575 1 91.5 197 ASN B C 1
ATOM 3227 O O . ASN B 1 197 ? -19.297 -12.047 0.001 1 91.5 197 ASN B O 1
ATOM 3231 N N . GLU B 1 198 ? -17.109 -12.172 -0.002 1 90.75 198 GLU B N 1
ATOM 3232 C CA . GLU B 1 198 ? -17.094 -12.289 1.453 1 90.75 198 GLU B CA 1
ATOM 3233 C C . GLU B 1 198 ? -17.281 -10.93 2.123 1 90.75 198 GLU B C 1
ATOM 3235 O O . GLU B 1 198 ? -16.891 -9.898 1.569 1 90.75 198 GLU B O 1
ATOM 3240 N N . CYS B 1 199 ? -17.891 -11 3.375 1 89.12 199 CYS B N 1
ATOM 3241 C CA . CYS B 1 199 ? -17.969 -9.789 4.184 1 89.12 199 CYS B CA 1
ATOM 3242 C C . CYS B 1 199 ? -16.594 -9.375 4.68 1 89.12 199 CYS B C 1
ATOM 3244 O O . CYS B 1 199 ? -15.867 -10.18 5.262 1 89.12 199 CYS B O 1
ATOM 3246 N N . MET B 1 200 ? -16.297 -8.164 4.492 1 92 200 MET B N 1
ATOM 3247 C CA . MET B 1 200 ? -14.961 -7.668 4.812 1 92 200 MET B CA 1
ATOM 3248 C C . MET B 1 200 ? -14.859 -7.281 6.285 1 92 200 MET B C 1
ATOM 3250 O O . MET B 1 200 ? -13.781 -6.922 6.762 1 92 200 MET B O 1
ATOM 3254 N N . ASP B 1 201 ? -15.938 -7.371 7 1 91.69 201 ASP B N 1
ATOM 3255 C CA . ASP B 1 201 ? -15.961 -7.117 8.438 1 91.69 201 ASP B CA 1
ATOM 3256 C C . ASP B 1 201 ? -16.719 -8.227 9.172 1 91.69 201 ASP B C 1
ATOM 3258 O O . ASP B 1 201 ? -17.844 -8.031 9.609 1 91.69 201 ASP B O 1
ATOM 3262 N N . PRO B 1 202 ? -16 -9.273 9.469 1 87.19 202 PRO B N 1
ATOM 3263 C CA . PRO B 1 202 ? -16.688 -10.438 10.031 1 87.19 202 PRO B CA 1
ATOM 3264 C C . PRO B 1 202 ? -17.172 -10.203 11.453 1 87.19 202 PRO B C 1
ATOM 3266 O O . PRO B 1 202 ? -18.141 -10.844 11.898 1 87.19 202 PRO B O 1
ATOM 3269 N N . VAL B 1 203 ? -16.531 -9.352 12.156 1 86.62 203 VAL B N 1
ATOM 3270 C CA . VAL B 1 203 ? -16.969 -9.07 13.523 1 86.62 203 VAL B CA 1
ATOM 3271 C C . VAL B 1 203 ? -18.359 -8.438 13.492 1 86.62 203 VAL B C 1
ATOM 3273 O O . VAL B 1 203 ? -19.25 -8.844 14.234 1 86.62 203 VAL B O 1
ATOM 3276 N N . PHE B 1 204 ? -18.578 -7.504 12.664 1 84.81 204 PHE B N 1
ATOM 3277 C CA . PHE B 1 204 ? -19.875 -6.871 12.516 1 84.81 204 PHE B CA 1
ATOM 3278 C C . PHE B 1 204 ? -20.906 -7.859 11.992 1 84.81 204 PHE B C 1
ATOM 3280 O O . PHE B 1 204 ? -22.062 -7.855 12.422 1 84.81 204 PHE B O 1
ATOM 3287 N N . GLU B 1 205 ? -20.453 -8.672 11.086 1 83.62 205 GLU B N 1
ATOM 3288 C CA . GLU B 1 205 ? -21.359 -9.68 10.539 1 83.62 205 GLU B CA 1
ATOM 3289 C C . GLU B 1 205 ? -21.844 -10.625 11.633 1 83.62 205 GLU B C 1
ATOM 3291 O O . GLU B 1 205 ? -23.047 -10.922 11.703 1 83.62 205 GLU B O 1
ATOM 3296 N N . GLU B 1 206 ? -20.938 -11.055 12.391 1 86 206 GLU B N 1
ATOM 3297 C CA . GLU B 1 206 ? -21.312 -11.969 13.469 1 86 206 GLU B CA 1
ATOM 3298 C C . GLU B 1 206 ? -22.25 -11.297 14.461 1 86 206 GLU B C 1
ATOM 3300 O O . GLU B 1 206 ? -23.188 -11.93 14.969 1 86 206 GLU B O 1
ATOM 3305 N N . HIS B 1 207 ? -22 -10.086 14.75 1 86.25 207 HIS B N 1
ATOM 3306 C CA . HIS B 1 207 ? -22.875 -9.328 15.633 1 86.25 207 HIS B CA 1
ATOM 3307 C C . HIS B 1 207 ? -24.297 -9.289 15.102 1 86.25 207 HIS B C 1
ATOM 3309 O O . HIS B 1 207 ? -25.25 -9.555 15.844 1 86.25 207 HIS B O 1
ATOM 3315 N N . TYR B 1 208 ? -24.469 -9.094 13.867 1 83.62 208 TYR B N 1
ATOM 3316 C CA . TYR B 1 208 ? -25.797 -9.016 13.273 1 83.62 208 TYR B CA 1
ATOM 3317 C C . TYR B 1 208 ? -26.453 -10.391 13.211 1 83.62 208 TYR B C 1
ATOM 3319 O O . TYR B 1 208 ? -27.672 -10.516 13.391 1 83.62 208 TYR B O 1
ATOM 3327 N N . ARG B 1 209 ? -25.672 -11.352 12.938 1 83.94 209 ARG B N 1
ATOM 3328 C CA . ARG B 1 209 ? -26.203 -12.711 12.93 1 83.94 209 ARG B CA 1
ATOM 3329 C C . ARG B 1 209 ? -26.766 -13.086 14.289 1 83.94 209 ARG B C 1
ATOM 3331 O O . ARG B 1 209 ? -27.812 -13.742 14.383 1 83.94 209 ARG B O 1
ATOM 3338 N N . GLU B 1 210 ? -26.078 -12.641 15.289 1 88.06 210 GLU B N 1
ATOM 3339 C CA . GLU B 1 210 ? -26.547 -12.906 16.641 1 88.06 210 GLU B CA 1
ATOM 3340 C C . GLU B 1 210 ? -27.844 -12.156 16.953 1 88.06 210 GLU B C 1
ATOM 3342 O O . GLU B 1 210 ? -28.734 -12.68 17.625 1 88.06 210 GLU B O 1
ATOM 3347 N N . LEU B 1 211 ? -27.922 -10.977 16.453 1 86.88 211 LEU B N 1
ATOM 3348 C CA . LEU B 1 211 ? -29.141 -10.18 16.656 1 86.88 211 LEU B CA 1
ATOM 3349 C C . LEU B 1 211 ? -30.328 -10.82 15.945 1 86.88 211 LEU B C 1
ATOM 3351 O O . LEU B 1 211 ? -31.453 -10.75 16.438 1 86.88 211 LEU B O 1
ATOM 3355 N N . LEU B 1 212 ? -30.062 -11.508 14.883 1 87.56 212 LEU B N 1
ATOM 3356 C CA . LEU B 1 212 ? -31.125 -12.133 14.102 1 87.56 212 LEU B CA 1
ATOM 3357 C C . LEU B 1 212 ? -31.578 -13.43 14.75 1 87.56 212 LEU B C 1
ATOM 3359 O O . LEU B 1 212 ? -32.719 -13.867 14.531 1 87.56 212 LEU B O 1
ATOM 3363 N N . LYS B 1 213 ? -30.828 -14.047 15.414 1 86.69 213 LYS B N 1
ATOM 3364 C CA . LYS B 1 213 ? -31.219 -15.266 16.125 1 86.69 213 LYS B CA 1
ATOM 3365 C C . LYS B 1 213 ? -32.094 -14.953 17.328 1 86.69 213 LYS B C 1
ATOM 3367 O O . LYS B 1 213 ? -32.875 -15.797 17.766 1 86.69 213 LYS B O 1
ATOM 3372 N N . GLU B 1 214 ? -31.938 -13.859 17.969 1 73.94 214 GLU B N 1
ATOM 3373 C CA . GLU B 1 214 ? -32.781 -13.484 19.109 1 73.94 214 GLU B CA 1
ATOM 3374 C C . GLU B 1 214 ? -34.156 -13.047 18.641 1 73.94 214 GLU B C 1
ATOM 3376 O O . GLU B 1 214 ? -35.156 -13.352 19.297 1 73.94 214 GLU B O 1
#

Sequence (428 aa):
MCTLLRSFDKPGGKNKGRFTRKTLATAAAPVSFSSTKEATNYARLCRLLVDVGCHVLRDSIHPPSNLHKNLRTHHSKLQLLQMRRVLNPTQWGNLYPPINTTVSSKTFNITLLVVLLRNICSFSPPATGWDALPPATDVSTEADIVRVKYFRNTVYGHADKASVDDAEFDGYWQDIKDALVRLGGPAYGVAIDDLKNECMDPVFEEHYRELLKEMCTLLRSFDKPGGKNKGRFTRKTLATAAAPVSFSSTKEATNYARLCRLLVDVGCHVLRDSIHPPSNLHKNLRTHHSKLQLLQMRRVLNPTQWGNLYPPINTTVSSKTFNITLLVVLLRNICSFSPPATGWDALPPATDVSTEADIVRVKYFRNTVYGHADKASVDDAEFDGYWQDIKDALVRLGGPAYGVAIDDLKNECMDPVFEEHYRELLKE

Organism: Stylophora pistillata (NCBI:txid50429)

pLDDT: mean 82.93, std 21.7, range [20.95, 98.44]

Foldseek 3Di:
DPPPPPPPPDDDDDPPPPPVPPCVVVVPPDDDDDDDPFLVLLVLLLCCLFPLVLCLLAPQPPNFVCLLVLCVVCVVVVVVCVVVVLADPVLVCLSPPPPPDDRDSPPPTLSSSLVCCVRRVPDDADPVGLADQDDPVDLDLNNLSSLSVNCNCVSPVPDPDSGDDDVRSVVNLVSNLSSSCSRRHCVVNVVSVCSVPDDPDVVVVVVVVVVVVD/DPPPPPPPPDPDDDDPPPPVPPCCVVVPPDDDDDDDPFLVLLVLLLCCLWPLVLCLLDPQVPDFVCLLVLCVVCVVVVVVCVVVVLADPVLVCLSPPPPPDDRDSPPPTLSSSLVCCVRRVPDDADPVGLADQDDPPDLDLNNLSSLSVNCNCVSPVPDPDSGDDDVRSVVNLVSNLSSSCSRRHCVVVVVSVCSVPDDPDVVVVVVVVVVVVD

InterPro domains:
  IPR041249 DZIP3-like HEPN domain [PF18738] (64-208)

Nearest PDB structures (foldseek):
  2r6x-assembly2_B  TM=2.189E-01  e=7.135E+00  Limosilactobacillus reuteri
  2r6x-assembly2_B  TM=2.474E-01  e=9.548E+00  Limosilactobacillus reuteri

Radius of gyration: 25.39 Å; Cα contacts (8 Å, |Δi|>4): 471; chains: 2; bounding box: 65×102×56 Å